Protein AF-A0A150FXN3-F1 (afdb_monomer_lite)

Sequence (713 aa):
MLCGTILATVLVLVQQLGCATSQALLPDSVASQSVPRGHAAWLYPTTQQHIADWAANLTAYNTAAGEERAVRVLYVYSMDLDVTNFSPVLGKLTEAAARAFRSIPYVTHVAATVDGYYDGTDYSNGDFNDLTAA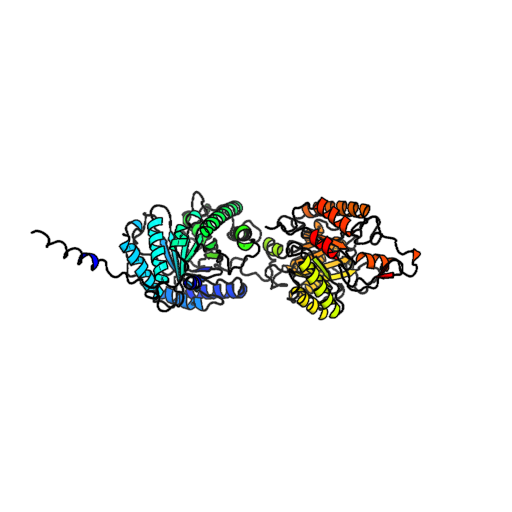QLQSLADAYARLYCASAAFDGIHLNLSPFAGTFQAAMTGFASRLSRNLRNPAFCPTTSYGKFLSFFVGPRQATAELYNALGPNGFAVISGFDLDSPRPGLPESPSTYRTNLLASLRTVQANAALSPHGKYSVGLPFSASACEFEAGIGVTDPSKVITGYPMYHPTQPSYIPAAFEVLNQTVLGTPGFELASSPFLGVTVWGFLSRDVRVSGYRHTPKQPFDTPGMAHSPSALLPESVASQSVPRGHAAWLYPTTQQHIADWAANLTAYNTAAGEERAVRVLYVYSMDLDVTNFSPVLGKLTEAAARAFRSIPYVTHVAATVDGYYDGTGSSNGDFNDLTAAQLQSLADAYARLYCASAAFDGIHIDLEPFAGRFQIAITNFTRRLSENLRNPSFCPTPYYGKFLSFFVGPYQATAELYNALGPNGFAVISGYDFDSPGPGLPESPSTYRTNLLASLRTVQANAALSSYGKYSVGLPFSASACEFEAGIGVTDPSKVITGYPMYHPTQPSYIPAAFEALNQTLGATGYESFSSPFLGVTVWGFLSRDVRVSGFRHTPKQPFDTPGMVQFVSTRMPRKLAA

Radius of gyration: 32.51 Å; chains: 1; bounding box: 82×54×132 Å

Secondary structure (DSSP, 8-state):
----SSSSSHHHHHSSS-------PPPHHHHGGGS--SEEEEE---SHHHHHHHHHHHHHHHHHH-GGGSEEEEEEEEEE--TT-SS----HHHHHHHHHHTTSTT--EEEEEEEEE--SSS-TT--GGGS-HHHHHHHHHHHHHHHHH-TT-SEEEEEEE--STTHHHHHHHHHHHHHHHHT-TTT-TT-TT--EEEEEE-TTT--HHHHHHH-TTEEEEEESSS-S-SSTTPPPPHHHHHHHHHHHHHHHHHHHHTSTT--EEEEE--HHHHHHHHHHTT-SSGGGS--S--S--SSS--HHHHHHHHHIIIIISSTT--TTT-SEEEEEEE---SS--EETTEE--PPPTT-SBTTB--TTSPPPHHHHGGGS--SEEEEE---SHHHHHHHHHHHHHHHHHH-GGG-EEEEEEEEEE--TT-SS----HHHHHHHHHHTTSTT--EEEEEEEEE--SS--TT--GGGS-HHHHHHHHHHHHHHHHH-TT-SEEEEEEE--SGGGHHHHHHHHHHHHHHHT-TTT--SSTT--EEEEEE-TTT--HHHHHHH-TTEEEEEESS--TTT-TT----HHHHHHHHHHHHHHHHHHHHTSTT--EEEEEESSHHHHHHHHHH-TT-GGGS--PPPS--SSS--HHHHHHHHHHHHHTTS-S--TT-SEEEEEEE--SS--EEETTEEE--SSTT-STTHHHHHHHHSPPPPP-

Structure (mmCIF, N/CA/C/O backbone):
data_AF-A0A150FXN3-F1
#
_entry.id   AF-A0A150FXN3-F1
#
loop_
_atom_site.group_PDB
_atom_site.id
_atom_site.type_symbol
_atom_site.label_atom_id
_atom_site.label_alt_id
_atom_site.label_comp_id
_atom_site.label_asym_id
_atom_site.label_entity_id
_atom_site.label_seq_id
_atom_site.pdbx_PDB_ins_code
_atom_site.Cartn_x
_atom_site.Cartn_y
_atom_site.Cartn_z
_atom_site.occupancy
_atom_site.B_iso_or_equiv
_atom_site.auth_seq_id
_atom_site.auth_comp_id
_atom_site.auth_asym_id
_atom_site.auth_atom_id
_atom_site.pdbx_PDB_model_num
ATOM 1 N N . MET A 1 1 ? -2.183 4.413 90.288 1.00 38.56 1 MET A N 1
ATOM 2 C CA . MET A 1 1 ? -2.898 3.224 89.775 1.00 38.56 1 MET A CA 1
ATOM 3 C C . MET A 1 1 ? -3.881 3.689 88.714 1.00 38.56 1 MET A C 1
ATOM 5 O O . MET A 1 1 ? -5.005 4.029 89.039 1.00 38.56 1 MET A O 1
ATOM 9 N N . LEU A 1 2 ? -3.419 3.834 87.475 1.00 33.75 2 LEU A N 1
ATOM 10 C CA . LEU A 1 2 ? -4.210 4.329 86.346 1.00 33.75 2 LEU A CA 1
ATOM 11 C C . LEU A 1 2 ? -3.562 3.767 85.080 1.00 33.75 2 LEU A C 1
ATOM 13 O O . LEU A 1 2 ? -2.608 4.330 84.561 1.00 33.75 2 LEU A O 1
ATOM 17 N N . CYS A 1 3 ? -4.015 2.587 84.672 1.00 31.22 3 CYS A N 1
ATOM 18 C CA . CYS A 1 3 ? -3.762 2.010 83.355 1.00 31.22 3 CYS A CA 1
ATOM 19 C C . CYS A 1 3 ? -4.829 0.936 83.144 1.00 31.22 3 CYS A C 1
ATOM 21 O O . CYS A 1 3 ? -4.682 -0.192 83.605 1.00 31.22 3 CYS A O 1
ATOM 23 N N . GLY A 1 4 ? -5.963 1.319 82.560 1.00 41.47 4 GLY A N 1
ATOM 24 C CA . GLY A 1 4 ? -7.094 0.404 82.437 1.00 41.47 4 GLY A CA 1
ATOM 25 C C . GLY A 1 4 ? -8.298 0.962 81.695 1.00 41.47 4 GLY A C 1
ATOM 26 O O . GLY A 1 4 ? -9.407 0.699 82.132 1.00 41.47 4 GLY A O 1
ATOM 27 N N . THR A 1 5 ? -8.114 1.736 80.614 1.00 44.66 5 THR A N 1
ATOM 28 C CA . THR A 1 5 ? -9.242 2.106 79.726 1.00 44.66 5 THR A CA 1
ATOM 29 C C . THR A 1 5 ? -8.821 2.643 78.348 1.00 44.66 5 THR A C 1
ATOM 31 O O . THR A 1 5 ? -9.429 3.565 77.825 1.00 44.66 5 THR A O 1
ATOM 34 N N . ILE A 1 6 ? -7.783 2.086 77.713 1.00 42.06 6 ILE A N 1
ATOM 35 C CA . ILE A 1 6 ? -7.450 2.416 76.309 1.00 42.06 6 ILE A CA 1
ATOM 36 C C . ILE A 1 6 ? -7.029 1.137 75.577 1.00 42.06 6 ILE A C 1
ATOM 38 O O . ILE A 1 6 ? -5.879 0.973 75.199 1.00 42.06 6 ILE A O 1
ATOM 42 N N . LEU A 1 7 ? -7.935 0.169 75.439 1.00 40.44 7 LEU A N 1
ATOM 43 C CA . LEU A 1 7 ? -7.695 -0.972 74.537 1.00 40.44 7 LEU A CA 1
ATOM 44 C C . LEU A 1 7 ? -8.961 -1.542 73.877 1.00 40.44 7 LEU A C 1
ATOM 46 O O . LEU A 1 7 ? -8.849 -2.344 72.958 1.00 40.44 7 LEU A O 1
ATOM 50 N N . ALA A 1 8 ? -10.161 -1.090 74.261 1.00 39.78 8 ALA A N 1
ATOM 51 C CA . ALA A 1 8 ? -11.414 -1.580 73.679 1.00 39.78 8 ALA A CA 1
ATOM 52 C C . ALA A 1 8 ? -11.925 -0.754 72.477 1.00 39.78 8 ALA A C 1
ATOM 54 O O . ALA A 1 8 ? -12.686 -1.271 71.668 1.00 39.78 8 ALA A O 1
ATOM 55 N N . THR A 1 9 ? -11.483 0.498 72.299 1.00 41.59 9 THR A N 1
ATOM 56 C CA . THR A 1 9 ? -12.008 1.379 71.230 1.00 41.59 9 THR A CA 1
ATOM 57 C C . THR A 1 9 ? -11.212 1.305 69.921 1.00 41.59 9 THR A C 1
ATOM 59 O O . THR A 1 9 ? -11.714 1.696 68.873 1.00 41.59 9 THR A O 1
ATOM 62 N N . VAL A 1 10 ? -9.994 0.751 69.937 1.00 41.69 10 VAL A N 1
ATOM 63 C CA . VAL A 1 10 ? -9.175 0.590 68.717 1.00 41.69 10 VAL A CA 1
ATOM 64 C C . VAL A 1 10 ? -9.510 -0.710 67.972 1.00 41.69 10 VAL A C 1
ATOM 66 O O . VAL A 1 10 ? -9.337 -0.782 66.760 1.00 41.69 10 VAL A O 1
ATOM 69 N N . LEU A 1 11 ? -10.080 -1.715 68.647 1.00 35.84 11 LEU A N 1
ATOM 70 C CA . LEU A 1 11 ? -10.407 -2.995 68.008 1.00 35.84 11 LEU A CA 1
ATOM 71 C C . LEU A 1 11 ? -11.739 -2.982 67.232 1.00 35.84 11 LEU A C 1
ATOM 73 O O . LEU A 1 11 ? -11.912 -3.776 66.313 1.00 35.84 11 LEU A O 1
ATOM 77 N N . VAL A 1 12 ? -12.648 -2.047 67.532 1.00 38.84 12 VAL A N 1
ATOM 78 C CA . VAL A 1 12 ? -13.925 -1.898 66.803 1.00 38.84 12 VAL A CA 1
ATOM 79 C C . VAL A 1 12 ? -13.780 -1.016 65.554 1.00 38.84 12 VAL A C 1
ATOM 81 O O . VAL A 1 12 ? -14.527 -1.193 64.595 1.00 38.84 12 VAL A O 1
ATOM 84 N N . LEU A 1 13 ? -12.765 -0.144 65.484 1.00 36.75 13 LEU A N 1
ATOM 85 C CA . LEU A 1 13 ? -12.517 0.668 64.282 1.00 36.75 13 LEU A CA 1
ATOM 86 C C . LEU A 1 13 ? -11.771 -0.087 63.164 1.00 36.75 13 LEU A C 1
ATOM 88 O O . LEU A 1 13 ? -11.826 0.325 62.010 1.00 36.75 13 LEU A O 1
ATOM 92 N N . VAL A 1 14 ? -11.110 -1.208 63.476 1.00 37.72 14 VAL A N 1
ATOM 93 C CA . VAL A 1 14 ? -10.393 -2.031 62.479 1.00 37.72 14 VAL A CA 1
ATOM 94 C C . VAL A 1 14 ? -11.290 -3.118 61.866 1.00 37.72 14 VAL A C 1
ATOM 96 O O . VAL A 1 14 ? -11.018 -3.579 60.764 1.00 37.72 14 VAL A O 1
ATOM 99 N N . GLN A 1 15 ? -12.416 -3.474 62.497 1.00 32.75 15 GLN A N 1
ATOM 100 C CA . GLN A 1 15 ? -13.387 -4.429 61.932 1.00 32.75 15 GLN A CA 1
ATOM 101 C C . GLN A 1 15 ? -14.473 -3.792 61.044 1.00 32.75 15 GLN A C 1
ATOM 103 O O . GLN A 1 15 ? -15.192 -4.521 60.363 1.00 32.75 15 GLN A O 1
ATOM 108 N N . GLN A 1 16 ? -14.571 -2.457 60.990 1.00 35.09 16 GLN A N 1
ATOM 109 C CA . GLN A 1 16 ? -15.450 -1.733 60.053 1.00 35.09 16 GLN A CA 1
ATOM 110 C C . GLN A 1 16 ? -14.731 -1.155 58.822 1.00 35.09 16 GLN A C 1
ATOM 112 O O . GLN A 1 16 ? -15.395 -0.686 57.898 1.00 35.09 16 GLN A O 1
ATOM 117 N N . LEU A 1 17 ? -13.401 -1.271 58.732 1.00 40.25 17 LEU A N 1
ATOM 118 C CA . LEU A 1 17 ? -12.693 -1.184 57.452 1.00 40.25 17 LEU A CA 1
ATOM 119 C C . LEU A 1 17 ? -12.860 -2.531 56.749 1.00 40.25 17 LEU A C 1
ATOM 121 O O . LEU A 1 17 ? -12.010 -3.415 56.817 1.00 40.25 17 LEU A O 1
ATOM 125 N N . GLY A 1 18 ? -14.055 -2.695 56.180 1.00 37.09 18 GLY A N 1
ATOM 126 C CA . GLY A 1 18 ? -14.525 -3.916 55.555 1.00 37.09 18 GLY A CA 1
ATOM 127 C C . GLY A 1 18 ? -13.494 -4.518 54.613 1.00 37.09 18 GLY A C 1
ATOM 128 O O . GLY A 1 18 ? -12.781 -3.813 53.902 1.00 37.09 18 GLY A O 1
ATOM 129 N N . CYS A 1 19 ? -13.462 -5.848 54.622 1.00 34.56 19 CYS A N 1
ATOM 130 C CA . CYS A 1 19 ? -12.816 -6.688 53.631 1.00 34.56 19 CYS A CA 1
ATOM 131 C C . CYS A 1 19 ? -13.098 -6.165 52.214 1.00 34.56 19 CYS A C 1
ATOM 133 O O . CYS A 1 19 ? -14.060 -6.577 51.569 1.00 34.56 19 CYS A O 1
ATOM 135 N N . ALA A 1 20 ? -12.223 -5.308 51.692 1.00 39.53 20 ALA A N 1
ATOM 136 C CA . ALA A 1 20 ? -11.963 -5.268 50.272 1.00 39.53 20 ALA A CA 1
ATOM 137 C C . ALA A 1 20 ? -11.273 -6.597 49.973 1.00 39.53 20 ALA A C 1
ATOM 139 O O . ALA A 1 20 ? -10.049 -6.696 49.982 1.00 39.53 20 ALA A O 1
ATOM 140 N N . THR A 1 21 ? -12.068 -7.658 49.795 1.00 42.47 21 THR A N 1
ATOM 141 C CA . THR A 1 21 ? -11.616 -8.835 49.058 1.00 42.47 21 THR A CA 1
ATOM 142 C C . THR A 1 21 ? -10.935 -8.279 47.820 1.00 42.47 21 THR A C 1
ATOM 144 O O . THR A 1 21 ? -11.599 -7.590 47.041 1.00 42.47 21 THR A O 1
ATOM 147 N N . SER A 1 22 ? -9.624 -8.471 47.689 1.00 46.28 22 SER A N 1
ATOM 148 C CA . SER A 1 22 ? -8.900 -8.142 46.472 1.00 46.28 22 SER A CA 1
ATOM 149 C C . SER A 1 22 ? -9.565 -8.943 45.361 1.00 46.28 22 SER A C 1
ATOM 151 O O . SER A 1 22 ? -9.320 -10.135 45.194 1.00 46.28 22 SER A O 1
ATOM 153 N N . GLN A 1 23 ? -10.523 -8.325 44.672 1.00 59.03 23 GLN A N 1
ATOM 154 C CA . GLN A 1 23 ? -11.201 -8.974 43.567 1.00 59.03 23 GLN A CA 1
ATOM 155 C C . GLN A 1 23 ? -10.119 -9.219 42.524 1.00 59.03 23 GLN A C 1
ATOM 157 O O . GLN A 1 23 ? -9.475 -8.276 42.063 1.00 59.03 23 GLN A O 1
ATOM 162 N N . ALA A 1 24 ? -9.853 -10.495 42.250 1.00 72.75 24 ALA A N 1
ATOM 163 C CA . ALA A 1 24 ? -8.813 -10.895 41.324 1.00 72.75 24 ALA A CA 1
ATOM 164 C C . ALA A 1 24 ? -9.173 -10.356 39.935 1.00 72.75 24 ALA A C 1
ATOM 166 O O . ALA A 1 24 ? -10.097 -10.845 39.287 1.00 72.75 24 ALA A O 1
ATOM 167 N N . LEU A 1 25 ? -8.472 -9.310 39.502 1.00 81.25 25 LEU A N 1
ATOM 168 C CA . LEU A 1 25 ? -8.532 -8.846 38.123 1.00 81.25 25 LEU A CA 1
ATOM 169 C C . LEU A 1 25 ? -7.785 -9.842 37.238 1.00 81.25 25 LEU A C 1
ATOM 171 O O . LEU A 1 25 ? -6.799 -10.448 37.668 1.00 81.25 25 LEU A O 1
ATOM 175 N N . LEU A 1 26 ? -8.230 -9.986 35.989 1.00 76.75 26 LEU A N 1
ATOM 176 C CA . LEU A 1 26 ? -7.440 -10.703 34.995 1.00 76.75 26 LEU A CA 1
ATOM 177 C C . LEU A 1 26 ? -6.063 -10.031 34.839 1.00 76.75 26 LEU A C 1
ATOM 179 O O . LEU A 1 26 ? -6.003 -8.797 34.802 1.00 76.75 26 LEU A O 1
ATOM 183 N N . PRO A 1 27 ? -4.971 -10.810 34.708 1.00 80.75 27 PRO A N 1
ATOM 184 C CA . PRO A 1 27 ? -3.659 -10.259 34.393 1.00 80.75 27 PRO A CA 1
ATOM 185 C C . PRO A 1 27 ? -3.712 -9.411 33.120 1.00 80.75 27 PRO A C 1
ATOM 187 O O . PRO A 1 27 ? -4.403 -9.766 32.163 1.00 80.75 27 PRO A O 1
ATOM 190 N N . ASP A 1 28 ? -2.942 -8.326 33.066 1.00 83.50 28 ASP A N 1
ATOM 191 C CA . ASP A 1 28 ? -2.953 -7.407 31.920 1.00 83.50 28 ASP A CA 1
ATOM 192 C C . ASP A 1 28 ? -2.612 -8.106 30.590 1.00 83.50 28 ASP A C 1
ATOM 194 O O . ASP A 1 28 ? -3.200 -7.798 29.551 1.00 83.50 28 ASP A O 1
ATOM 198 N N . SER A 1 29 ? -1.728 -9.110 30.615 1.00 74.00 29 SER A N 1
ATOM 199 C CA . SER A 1 29 ? -1.390 -9.932 29.444 1.00 74.00 29 SER A CA 1
ATOM 200 C C . SER A 1 29 ? -2.571 -10.751 28.914 1.00 74.00 29 SER A C 1
ATOM 202 O O . SER A 1 29 ? -2.652 -10.985 27.714 1.00 74.00 29 SER A O 1
ATOM 204 N N . VAL A 1 30 ? -3.500 -11.151 29.785 1.00 75.06 30 VAL A N 1
ATOM 205 C CA . VAL A 1 30 ? -4.725 -11.882 29.432 1.00 75.06 30 VAL A CA 1
ATOM 206 C C . VAL A 1 30 ? -5.786 -10.897 28.951 1.00 75.06 30 VAL A C 1
ATOM 208 O O . VAL A 1 30 ? -6.349 -11.065 27.876 1.00 75.06 30 VAL A O 1
ATOM 211 N N . ALA A 1 31 ? -6.006 -9.816 29.697 1.00 69.94 31 ALA A N 1
ATOM 212 C CA . ALA A 1 31 ? -6.992 -8.801 29.345 1.00 69.94 31 ALA A CA 1
ATOM 213 C C . ALA A 1 31 ? -6.676 -8.079 28.025 1.00 69.94 31 ALA A C 1
ATOM 215 O O . ALA A 1 31 ? -7.577 -7.709 27.282 1.00 69.94 31 ALA A O 1
ATOM 216 N N . SER A 1 32 ? -5.397 -7.894 27.697 1.00 72.62 32 SER A N 1
ATOM 217 C CA . SER A 1 32 ? -4.998 -7.250 26.442 1.00 72.62 32 SER A CA 1
ATOM 218 C C . SER A 1 32 ? -5.366 -8.039 25.184 1.00 72.62 32 SER A C 1
ATOM 220 O O . SER A 1 32 ? -5.436 -7.434 24.113 1.00 72.62 32 SER A O 1
ATOM 222 N N . GLN A 1 33 ? -5.654 -9.340 25.315 1.00 78.19 33 GLN A N 1
ATOM 223 C CA . GLN A 1 33 ? -6.106 -10.202 24.219 1.00 78.19 33 GLN A CA 1
ATOM 224 C C . GLN A 1 33 ? -7.556 -9.928 23.815 1.00 78.19 33 GLN A C 1
ATOM 226 O O . GLN A 1 33 ? -7.951 -10.299 22.715 1.00 78.19 33 GLN A O 1
ATOM 231 N N . SER A 1 34 ? -8.345 -9.255 24.663 1.00 77.44 34 SER A N 1
ATOM 232 C CA . SER A 1 34 ? -9.711 -8.868 24.307 1.00 77.44 34 SER A CA 1
ATOM 233 C C . SER A 1 34 ? -9.762 -7.653 23.381 1.00 77.44 34 SER A C 1
ATOM 235 O O . SER A 1 34 ? -10.838 -7.330 22.886 1.00 77.44 34 SER A O 1
ATOM 237 N N . VAL A 1 35 ? -8.652 -6.923 23.196 1.00 84.69 35 VAL A N 1
ATOM 238 C CA . VAL A 1 35 ? -8.643 -5.719 22.357 1.00 84.69 35 VAL A CA 1
ATOM 239 C C . VAL A 1 35 ? -8.694 -6.128 20.889 1.00 84.69 35 VAL A C 1
ATOM 241 O O . VAL A 1 35 ? -7.742 -6.747 20.403 1.00 84.69 35 VAL A O 1
ATOM 244 N N . PRO A 1 36 ? -9.765 -5.770 20.165 1.00 87.06 36 PRO A N 1
ATOM 245 C CA . PRO A 1 36 ? -9.886 -6.140 18.774 1.00 87.06 36 PRO A CA 1
ATOM 246 C C . PRO A 1 36 ? -8.875 -5.379 17.912 1.00 87.06 36 PRO A C 1
ATOM 248 O O . PRO A 1 36 ? -8.549 -4.217 18.161 1.00 87.06 36 PRO A O 1
ATOM 251 N N . ARG A 1 37 ? -8.407 -6.043 16.855 1.00 85.44 37 ARG A N 1
ATOM 252 C CA . ARG A 1 37 ? -7.580 -5.455 15.799 1.00 85.44 37 ARG A CA 1
ATOM 253 C C . ARG A 1 37 ? -8.301 -5.595 14.459 1.00 85.44 37 ARG A C 1
ATOM 255 O O . ARG A 1 37 ? -8.869 -6.650 14.170 1.00 85.44 37 ARG A O 1
ATOM 262 N N . GLY A 1 38 ? -8.263 -4.546 13.644 1.00 84.00 38 GLY A N 1
ATOM 263 C CA . GLY A 1 38 ? -8.897 -4.495 12.329 1.00 84.00 38 GLY A CA 1
ATOM 264 C C . GLY A 1 38 ? -9.795 -3.279 12.135 1.00 84.00 38 GLY A C 1
ATOM 265 O O . GLY A 1 38 ? -10.016 -2.482 13.047 1.00 84.00 38 GLY A O 1
ATOM 266 N N . HIS A 1 39 ? -10.315 -3.141 10.917 1.00 90.62 39 HIS A N 1
ATOM 267 C CA . HIS A 1 39 ? -11.246 -2.069 10.587 1.00 90.62 39 HIS A CA 1
ATOM 268 C C . HIS A 1 39 ? -12.573 -2.241 11.326 1.00 90.62 39 HIS A C 1
ATOM 270 O O . HIS A 1 39 ? -13.005 -3.365 11.602 1.00 90.62 39 HIS A O 1
ATOM 276 N N . ALA A 1 40 ? -13.223 -1.124 11.628 1.00 93.81 40 ALA A N 1
ATOM 277 C CA . ALA A 1 40 ? -14.451 -1.093 12.400 1.00 93.81 40 ALA A CA 1
ATOM 278 C C . ALA A 1 40 ? -15.544 -0.273 11.705 1.00 93.81 40 ALA A C 1
ATOM 280 O O . ALA A 1 40 ? -15.241 0.537 10.831 1.00 93.81 40 ALA A O 1
ATOM 281 N N . ALA A 1 41 ? -16.805 -0.462 12.092 1.00 91.88 41 ALA A N 1
ATOM 282 C CA . ALA A 1 41 ? -17.916 0.359 11.613 1.00 91.88 41 ALA A CA 1
ATOM 283 C C . ALA A 1 41 ? -18.930 0.664 12.721 1.00 91.88 41 ALA A C 1
ATOM 285 O O . ALA A 1 41 ? -19.276 -0.225 13.500 1.00 91.88 41 ALA A O 1
ATOM 286 N N . TRP A 1 42 ? -19.441 1.897 12.750 1.00 90.75 42 TRP A N 1
ATOM 287 C CA . TRP A 1 42 ? -20.603 2.260 13.566 1.00 90.75 42 TRP A CA 1
ATOM 288 C C . TRP A 1 42 ? -21.908 1.996 12.826 1.00 90.75 42 TRP A C 1
ATOM 290 O O . TRP A 1 42 ? -22.071 2.411 11.678 1.00 90.75 42 TRP A O 1
ATOM 300 N N . LEU A 1 43 ? -22.849 1.345 13.507 1.00 90.06 43 LEU A N 1
ATOM 301 C CA . LEU A 1 43 ? -24.143 0.941 12.975 1.00 90.06 43 LEU A CA 1
ATOM 302 C C . LEU A 1 43 ? -25.255 1.406 13.915 1.00 90.06 43 LEU A C 1
ATOM 304 O O . LEU A 1 43 ? -25.251 1.075 15.098 1.00 90.06 43 LEU A O 1
ATOM 308 N N . TYR A 1 44 ? -26.257 2.089 13.368 1.00 87.31 44 TYR A N 1
ATOM 309 C CA . TYR A 1 44 ? -27.416 2.583 14.120 1.00 87.31 44 TYR A CA 1
ATOM 310 C C . TYR A 1 44 ? -28.719 1.932 13.614 1.00 87.31 44 TYR A C 1
ATOM 312 O O . TYR A 1 44 ? -29.513 2.573 12.920 1.00 87.31 44 TYR A O 1
ATOM 320 N N . PRO A 1 45 ? -28.946 0.624 13.860 1.00 85.69 45 PRO A N 1
ATOM 321 C CA . PRO A 1 45 ? -30.181 -0.031 13.449 1.00 85.69 45 PRO A CA 1
ATOM 322 C C . PRO A 1 45 ? -31.346 0.387 14.357 1.00 85.69 45 PRO A C 1
ATOM 324 O O . PRO A 1 45 ? -31.358 0.104 15.548 1.00 85.69 45 PRO A O 1
ATOM 327 N N . THR A 1 46 ? -32.368 1.011 13.776 1.00 84.75 46 THR A N 1
ATOM 328 C CA . THR A 1 46 ? -33.595 1.419 14.490 1.00 84.75 46 THR A CA 1
ATOM 329 C C . THR A 1 46 ? -34.797 0.513 14.204 1.00 84.75 46 THR A C 1
ATOM 331 O O . THR A 1 46 ? -35.832 0.632 14.854 1.00 84.75 46 THR A O 1
ATOM 334 N N . THR A 1 47 ? -34.674 -0.431 13.262 1.00 86.56 47 THR A N 1
ATOM 335 C CA . THR A 1 47 ? -35.716 -1.415 12.923 1.00 86.56 47 THR A CA 1
ATOM 336 C C . THR A 1 47 ? -35.112 -2.781 12.587 1.00 86.56 47 THR A C 1
ATOM 338 O O . THR A 1 47 ? -33.925 -2.887 12.280 1.00 86.56 47 THR A O 1
ATOM 341 N N . GLN A 1 48 ? -35.931 -3.842 12.584 1.00 86.31 48 GLN A N 1
ATOM 342 C CA . GLN A 1 48 ? -35.487 -5.175 12.150 1.00 86.31 48 GLN A CA 1
ATOM 343 C C . GLN A 1 48 ? -35.043 -5.184 10.679 1.00 86.31 48 GLN A C 1
ATOM 345 O O . GLN A 1 48 ? -34.106 -5.895 10.321 1.00 86.31 48 GLN A O 1
ATOM 350 N N . GLN A 1 49 ? -35.681 -4.365 9.838 1.00 87.69 49 GLN A N 1
ATOM 351 C CA . GLN A 1 49 ? -35.274 -4.199 8.445 1.00 87.69 49 GLN A CA 1
ATOM 352 C C . GLN A 1 49 ? -33.880 -3.566 8.349 1.00 87.69 49 GLN A C 1
ATOM 354 O O . GLN A 1 49 ? -33.056 -4.050 7.584 1.00 87.69 49 GLN A O 1
ATOM 359 N N . HIS A 1 50 ? -33.571 -2.565 9.184 1.00 87.81 50 HIS A N 1
ATOM 360 C CA . HIS A 1 50 ? -32.233 -1.960 9.213 1.00 87.81 50 HIS A CA 1
ATOM 361 C C . HIS A 1 50 ? -31.148 -2.980 9.575 1.00 87.81 50 HIS A C 1
ATOM 363 O O . HIS A 1 50 ? -30.040 -2.898 9.056 1.00 87.81 50 HIS A O 1
ATOM 369 N N . ILE A 1 51 ? -31.451 -3.962 10.430 1.00 90.44 51 ILE A N 1
ATOM 370 C CA . ILE A 1 51 ? -30.517 -5.058 10.725 1.00 90.44 51 ILE A CA 1
ATOM 371 C C . ILE A 1 51 ? -30.240 -5.875 9.457 1.00 90.44 51 ILE A C 1
ATOM 373 O O . ILE A 1 51 ? -29.083 -6.137 9.143 1.00 90.44 51 ILE A O 1
ATOM 377 N N . ALA A 1 52 ? -31.280 -6.259 8.713 1.00 88.19 52 ALA A N 1
ATOM 378 C CA . ALA A 1 52 ? -31.113 -7.024 7.478 1.00 88.19 52 ALA A CA 1
ATOM 379 C C . ALA A 1 52 ? -30.321 -6.240 6.416 1.00 88.19 52 ALA A C 1
ATOM 381 O O . ALA A 1 52 ? -29.396 -6.787 5.816 1.00 88.19 52 ALA A O 1
ATOM 382 N N . ASP A 1 53 ? -30.634 -4.954 6.239 1.00 85.69 53 ASP A N 1
ATOM 383 C CA . ASP A 1 53 ? -29.979 -4.086 5.256 1.00 85.69 53 ASP A CA 1
ATOM 384 C C . ASP A 1 53 ? -28.491 -3.881 5.588 1.00 85.69 53 ASP A C 1
ATOM 386 O O . ASP A 1 53 ? -27.628 -4.060 4.727 1.00 85.69 53 ASP A O 1
ATOM 390 N N . TRP A 1 54 ? -28.161 -3.579 6.851 1.00 87.94 54 TRP A N 1
ATOM 391 C CA . TRP A 1 54 ? -26.765 -3.483 7.294 1.00 87.94 54 TRP A CA 1
ATOM 392 C C . TRP A 1 54 ? -26.013 -4.799 7.098 1.00 87.94 54 TRP A C 1
ATOM 394 O O . TRP A 1 54 ? -24.880 -4.782 6.620 1.00 87.94 54 TRP A O 1
ATOM 404 N N . ALA A 1 55 ? -26.631 -5.932 7.445 1.00 91.25 55 ALA A N 1
ATOM 405 C CA . ALA A 1 55 ? -25.996 -7.239 7.321 1.00 91.25 55 ALA A CA 1
ATOM 406 C C . ALA A 1 55 ? -25.692 -7.594 5.861 1.00 91.25 55 ALA A C 1
ATOM 408 O O . ALA A 1 55 ? -24.589 -8.058 5.565 1.00 91.25 55 ALA A O 1
ATOM 409 N N . ALA A 1 56 ? -26.629 -7.333 4.945 1.00 86.81 56 ALA A N 1
ATOM 410 C CA . ALA A 1 56 ? -26.428 -7.544 3.514 1.00 86.81 56 ALA A CA 1
ATOM 411 C C . ALA A 1 56 ? -25.287 -6.668 2.974 1.00 86.81 56 ALA A C 1
ATOM 413 O O . ALA A 1 56 ? -24.378 -7.169 2.310 1.00 86.81 56 ALA A O 1
ATOM 414 N N . ASN A 1 57 ? -25.289 -5.385 3.330 1.00 84.50 57 ASN A N 1
ATOM 415 C CA . ASN A 1 57 ? -24.300 -4.421 2.862 1.00 84.50 57 ASN A CA 1
ATOM 416 C C . ASN A 1 57 ? -22.885 -4.718 3.359 1.00 84.50 57 ASN A C 1
ATOM 418 O O . ASN A 1 57 ? -21.936 -4.722 2.577 1.00 84.50 57 ASN A O 1
ATOM 422 N N . LEU A 1 58 ? -22.743 -5.005 4.652 1.00 87.94 58 LEU A N 1
ATOM 423 C CA . LEU A 1 58 ? -21.458 -5.374 5.236 1.00 87.94 58 LEU A CA 1
ATOM 424 C C . LEU A 1 58 ? -20.962 -6.718 4.708 1.00 87.94 58 LEU A C 1
ATOM 426 O O . LEU A 1 58 ? -19.765 -6.860 4.487 1.00 87.94 58 LEU A O 1
ATOM 430 N N . THR A 1 59 ? -21.855 -7.681 4.459 1.00 89.19 59 THR A N 1
ATOM 431 C CA . THR A 1 59 ? -21.480 -8.952 3.821 1.00 89.19 59 THR A CA 1
ATOM 432 C C . THR A 1 59 ? -20.917 -8.701 2.428 1.00 89.19 59 THR A C 1
ATOM 434 O O . THR A 1 59 ? -19.816 -9.156 2.134 1.00 89.19 59 THR A O 1
ATOM 437 N N . ALA A 1 60 ? -21.618 -7.924 1.598 1.00 80.44 60 ALA A N 1
ATOM 438 C CA . ALA A 1 60 ? -21.153 -7.579 0.259 1.00 80.44 60 ALA A CA 1
ATOM 439 C C . ALA A 1 60 ? -19.798 -6.854 0.291 1.00 80.44 60 ALA A C 1
ATOM 441 O O . ALA A 1 60 ? -18.879 -7.239 -0.434 1.00 80.44 60 ALA A O 1
ATOM 442 N N . TYR A 1 61 ? -19.647 -5.860 1.176 1.00 83.94 61 TYR A N 1
ATOM 443 C CA . TYR A 1 61 ? -18.387 -5.145 1.361 1.00 83.94 61 TYR A CA 1
ATOM 444 C C . TYR A 1 61 ? -17.257 -6.087 1.797 1.00 83.94 61 TYR A C 1
ATOM 446 O O . TYR A 1 61 ? -16.222 -6.140 1.142 1.00 83.94 61 TYR A O 1
ATOM 454 N N . ASN A 1 62 ? -17.448 -6.869 2.863 1.00 87.06 62 ASN A N 1
ATOM 455 C CA . ASN A 1 62 ? -16.416 -7.754 3.407 1.00 87.06 62 ASN A CA 1
ATOM 456 C C . ASN A 1 62 ? -16.018 -8.856 2.414 1.00 87.06 62 ASN A C 1
ATOM 458 O O . ASN A 1 62 ? -14.838 -9.191 2.310 1.00 87.06 62 ASN A O 1
ATOM 462 N N . THR A 1 63 ? -16.971 -9.394 1.648 1.00 81.62 63 THR A N 1
ATOM 463 C CA . THR A 1 63 ? -16.681 -10.343 0.566 1.00 81.62 63 THR A CA 1
ATOM 464 C C . THR A 1 63 ? -15.832 -9.702 -0.532 1.00 81.62 63 THR A C 1
ATOM 466 O O . THR A 1 63 ? -14.873 -10.325 -0.979 1.00 81.62 63 THR A O 1
ATOM 469 N N . ALA A 1 64 ? -16.139 -8.468 -0.942 1.00 71.00 64 ALA A N 1
ATOM 470 C CA . ALA A 1 64 ? -15.380 -7.763 -1.976 1.00 71.00 64 ALA A CA 1
ATOM 471 C C . ALA A 1 64 ? -13.998 -7.287 -1.493 1.00 71.00 64 ALA A C 1
ATOM 473 O O . ALA A 1 64 ? -13.029 -7.329 -2.248 1.00 71.00 64 ALA A O 1
ATOM 474 N N . ALA A 1 65 ? -13.897 -6.840 -0.240 1.00 67.50 65 ALA A N 1
ATOM 475 C CA . ALA A 1 65 ? -12.668 -6.315 0.349 1.00 67.50 65 ALA A CA 1
ATOM 476 C C . ALA A 1 65 ? -11.631 -7.415 0.642 1.00 67.50 65 ALA A C 1
ATOM 478 O O . ALA A 1 65 ? -10.429 -7.141 0.633 1.00 67.50 65 ALA A O 1
ATOM 479 N N . GLY A 1 66 ? -12.091 -8.646 0.889 1.00 76.69 66 GLY A N 1
ATOM 480 C CA . GLY A 1 66 ? -11.252 -9.758 1.324 1.00 76.69 66 GLY A CA 1
ATOM 481 C C . GLY A 1 66 ? -10.866 -9.671 2.804 1.00 76.69 66 GLY A C 1
ATOM 482 O O . GLY A 1 66 ? -11.091 -8.667 3.482 1.00 76.69 66 GLY A O 1
ATOM 483 N N . GLU A 1 67 ? -10.270 -10.748 3.316 1.00 82.00 67 GLU A N 1
ATOM 484 C CA . GLU A 1 67 ? -9.995 -10.919 4.746 1.00 82.00 67 GLU A CA 1
ATOM 485 C C . GLU A 1 67 ? -9.135 -9.789 5.348 1.00 82.00 67 GLU A C 1
ATOM 487 O O . GLU A 1 67 ? -9.397 -9.319 6.459 1.00 82.00 67 GLU A O 1
ATOM 492 N N . GLU A 1 68 ? -8.108 -9.334 4.631 1.00 73.00 68 GLU A N 1
ATOM 493 C CA . GLU A 1 68 ? -7.148 -8.343 5.137 1.00 73.00 68 GLU A CA 1
ATOM 494 C C . GLU A 1 68 ? -7.765 -6.953 5.354 1.00 73.00 68 GLU A C 1
ATOM 496 O O . GLU A 1 68 ? -7.253 -6.169 6.149 1.00 73.00 68 GLU A O 1
ATOM 501 N N . ARG A 1 69 ? -8.869 -6.645 4.665 1.00 75.94 69 ARG A N 1
ATOM 502 C CA . ARG A 1 69 ? -9.473 -5.298 4.608 1.00 75.94 69 ARG A CA 1
ATOM 503 C C . ARG A 1 69 ? -10.915 -5.264 5.093 1.00 75.94 69 ARG A C 1
ATOM 505 O O . ARG A 1 69 ? -11.572 -4.222 5.043 1.00 75.94 69 ARG A O 1
ATOM 512 N N . ALA A 1 70 ? -11.409 -6.407 5.547 1.00 82.81 70 ALA A N 1
ATOM 513 C CA . ALA A 1 70 ? -12.746 -6.537 6.076 1.00 82.81 70 ALA A CA 1
ATOM 514 C C . ALA A 1 70 ? -12.945 -5.666 7.324 1.00 82.81 70 ALA A C 1
ATOM 516 O O . ALA A 1 70 ? -12.032 -5.465 8.133 1.00 82.81 70 ALA A O 1
ATOM 517 N N . VAL A 1 71 ? -14.177 -5.198 7.508 1.00 90.50 71 VAL A N 1
ATOM 518 C CA . VAL A 1 71 ? -14.649 -4.679 8.788 1.00 90.50 71 VAL A CA 1
ATOM 519 C C . VAL A 1 71 ? -14.786 -5.861 9.742 1.00 90.50 71 VAL A C 1
ATOM 521 O O . VAL A 1 71 ? -15.599 -6.760 9.524 1.00 90.50 71 VAL A O 1
ATOM 524 N N . ARG A 1 72 ? -13.968 -5.859 10.793 1.00 93.75 72 ARG A N 1
ATOM 525 C CA . ARG A 1 72 ? -13.871 -6.932 11.791 1.00 93.75 72 ARG A CA 1
ATOM 526 C C . ARG A 1 72 ? -14.596 -6.596 13.090 1.00 93.75 72 ARG A C 1
ATOM 528 O O . ARG A 1 72 ? -14.976 -7.509 13.819 1.00 93.75 72 ARG A O 1
ATOM 535 N N . VAL A 1 73 ? -14.780 -5.307 13.376 1.00 95.44 73 VAL A N 1
ATOM 536 C CA . VAL A 1 73 ? -15.396 -4.814 14.615 1.00 95.44 73 VAL A CA 1
ATOM 537 C C . VAL A 1 73 ? -16.633 -3.995 14.286 1.00 95.44 73 VAL A C 1
ATOM 539 O O . VAL A 1 73 ? -16.573 -3.083 13.467 1.00 95.44 73 VAL A O 1
ATOM 542 N N . LEU A 1 74 ? -17.755 -4.283 14.934 1.00 96.06 74 LEU A N 1
ATOM 543 C CA . LEU A 1 74 ? -18.993 -3.532 14.731 1.00 96.06 74 LEU A CA 1
ATOM 544 C C . LEU A 1 74 ? -19.433 -2.865 16.030 1.00 96.06 74 LEU A C 1
ATOM 546 O O . LEU A 1 74 ? -19.612 -3.542 17.039 1.00 96.06 74 LEU A O 1
ATOM 550 N N . TYR A 1 75 ? -19.627 -1.550 15.991 1.00 95.19 75 TYR A N 1
ATOM 551 C CA . TYR A 1 75 ? -20.173 -0.756 17.087 1.00 95.19 75 TYR A CA 1
ATOM 552 C C . TYR A 1 75 ? -21.662 -0.531 16.829 1.00 95.19 75 TYR A C 1
ATOM 554 O O . TYR A 1 75 ? -22.042 0.256 15.964 1.00 95.19 75 TYR A O 1
ATOM 562 N N . VAL A 1 76 ? -22.513 -1.272 17.531 1.00 93.69 76 VAL A N 1
ATOM 563 C CA . VAL A 1 76 ? -23.961 -1.296 17.303 1.00 93.69 76 VAL A CA 1
ATOM 564 C C . VAL A 1 76 ? -24.644 -0.415 18.333 1.00 93.69 76 VAL A C 1
ATOM 566 O O . VAL A 1 76 ? -24.526 -0.688 19.527 1.00 93.69 76 VAL A O 1
ATOM 569 N N . TYR A 1 77 ? -25.382 0.601 17.885 1.00 91.56 77 TYR A N 1
ATOM 570 C CA . TYR A 1 77 ? -26.191 1.442 18.764 1.00 91.56 77 TYR A CA 1
ATOM 571 C C . TYR A 1 77 ? -27.050 0.601 19.701 1.00 91.56 77 TYR A C 1
ATOM 573 O O . TYR A 1 77 ? -27.801 -0.277 19.266 1.00 91.56 77 TYR A O 1
ATOM 581 N N . SER A 1 78 ? -26.893 0.865 20.994 1.00 89.88 78 SER A N 1
ATOM 582 C CA . SER A 1 78 ? -27.579 0.141 22.051 1.00 89.88 78 SER A CA 1
ATOM 583 C C . SER A 1 78 ? -28.571 1.030 22.775 1.00 89.88 78 SER A C 1
ATOM 585 O O . SER A 1 78 ? -29.753 0.689 22.837 1.00 89.88 78 SER A O 1
ATOM 587 N N . MET A 1 79 ? -28.081 2.141 23.320 1.00 88.44 79 MET A N 1
ATOM 588 C CA . MET A 1 79 ? -28.850 3.081 24.125 1.00 88.44 79 MET A CA 1
ATOM 589 C C . MET A 1 79 ? -28.085 4.389 24.295 1.00 88.44 79 MET A C 1
ATOM 591 O O . MET A 1 79 ? -26.855 4.407 24.184 1.00 88.44 79 MET A O 1
ATOM 595 N N . ASP A 1 80 ? -28.818 5.431 24.668 1.00 86.00 80 ASP A N 1
ATOM 596 C CA . ASP A 1 80 ? -28.230 6.624 25.262 1.00 86.00 80 ASP A CA 1
ATOM 597 C C . ASP A 1 80 ? -27.919 6.365 26.741 1.00 86.00 80 ASP A C 1
ATOM 599 O O . ASP A 1 80 ? -28.634 5.641 27.444 1.00 86.00 80 ASP A O 1
ATOM 603 N N . LEU A 1 81 ? -26.838 6.961 27.224 1.00 85.06 81 LEU A N 1
ATOM 604 C CA . LEU A 1 81 ? -26.406 6.892 28.602 1.00 85.06 81 LEU A CA 1
ATOM 605 C C . LEU A 1 81 ? -27.269 7.818 29.456 1.00 85.06 81 LEU A C 1
ATOM 607 O O . LEU A 1 81 ? -27.089 9.034 29.503 1.00 85.06 81 LEU A O 1
ATOM 611 N N . ASP A 1 82 ? -28.201 7.205 30.170 1.00 82.69 82 ASP A N 1
ATOM 612 C CA . ASP A 1 82 ? -28.994 7.864 31.198 1.00 82.69 82 ASP A CA 1
ATOM 613 C C . ASP A 1 82 ? -28.240 7.830 32.535 1.00 82.69 82 ASP A C 1
ATOM 615 O O . ASP A 1 82 ? -28.098 6.769 33.152 1.00 82.69 82 ASP A O 1
ATOM 619 N N . VAL A 1 83 ? -27.739 8.988 32.985 1.00 81.06 83 VAL A N 1
ATOM 620 C CA . VAL A 1 83 ? -26.979 9.082 34.243 1.00 81.06 83 VAL A CA 1
ATOM 621 C C . VAL A 1 83 ? -27.881 9.080 35.480 1.00 81.06 83 VAL A C 1
ATOM 623 O O . VAL A 1 83 ? -27.389 8.957 36.603 1.00 81.06 83 VAL A O 1
ATOM 626 N N . THR A 1 84 ? -29.201 9.150 35.294 1.00 79.75 84 THR A N 1
ATOM 627 C CA . THR A 1 84 ? -30.193 9.008 36.368 1.00 79.75 84 THR A CA 1
ATOM 628 C C . THR A 1 84 ? -30.638 7.556 36.572 1.00 79.75 84 THR A C 1
ATOM 630 O O . THR A 1 84 ? -31.156 7.209 37.638 1.00 79.75 84 THR A O 1
ATOM 633 N N . ASN A 1 85 ? -30.384 6.677 35.596 1.00 78.06 85 ASN A N 1
ATOM 634 C CA . ASN A 1 85 ? -30.816 5.284 35.618 1.00 78.06 85 ASN A CA 1
ATOM 635 C C . ASN A 1 85 ? -29.683 4.303 35.970 1.00 78.06 85 ASN A C 1
ATOM 637 O O . ASN A 1 85 ? -28.908 3.849 35.128 1.00 78.06 85 ASN A O 1
ATOM 641 N N . PHE A 1 86 ? -29.668 3.859 37.227 1.00 84.44 86 PHE A N 1
ATOM 642 C CA . PHE A 1 86 ? -28.735 2.845 37.741 1.00 84.44 86 PHE A CA 1
ATOM 643 C C . PHE A 1 86 ? -29.185 1.395 37.474 1.00 84.44 86 PHE A C 1
ATOM 645 O O . PHE A 1 86 ? -28.698 0.455 38.102 1.00 84.44 86 PHE A O 1
ATOM 652 N N . SER A 1 87 ? -30.150 1.187 36.579 1.00 84.62 87 SER A N 1
ATOM 653 C CA . SER A 1 87 ? -30.673 -0.123 36.174 1.00 84.62 87 SER A CA 1
ATOM 654 C C . SER A 1 87 ? -30.974 -0.144 34.669 1.00 84.62 87 SER A C 1
ATOM 656 O O . SER A 1 87 ? -32.130 -0.303 34.266 1.00 84.62 87 SER A O 1
ATOM 658 N N . PRO A 1 88 ? -29.947 0.032 33.816 1.00 85.25 88 PRO A N 1
ATOM 659 C CA . PRO A 1 88 ? -30.131 0.033 32.374 1.00 85.25 88 PRO A CA 1
ATOM 660 C C . PRO A 1 88 ? -30.629 -1.339 31.902 1.00 85.25 88 PRO A C 1
ATOM 662 O O . PRO A 1 88 ? -30.223 -2.383 32.418 1.00 85.25 88 PRO A O 1
ATOM 665 N N . VAL A 1 89 ? -31.505 -1.336 30.897 1.00 81.75 89 VAL A N 1
ATOM 666 C CA . VAL A 1 89 ? -32.074 -2.551 30.300 1.00 81.75 89 VAL A CA 1
ATOM 667 C C . VAL A 1 89 ? -31.709 -2.589 28.827 1.00 81.75 89 VAL A C 1
ATOM 669 O O . VAL A 1 89 ? -31.877 -1.608 28.107 1.00 81.75 89 VAL A O 1
ATOM 672 N N . LEU A 1 90 ? -31.223 -3.738 28.366 1.00 83.62 90 LEU A N 1
ATOM 673 C CA . LEU A 1 90 ? -30.860 -3.919 26.970 1.00 83.62 90 LEU A CA 1
ATOM 674 C C . LEU A 1 90 ? -32.120 -4.021 26.096 1.00 83.62 90 LEU A C 1
ATOM 676 O O . LEU A 1 90 ? -33.018 -4.825 26.363 1.00 83.62 90 LEU A O 1
ATOM 680 N N . GLY A 1 91 ? -32.169 -3.245 25.014 1.00 82.38 91 GLY A N 1
ATOM 681 C CA . GLY A 1 91 ? -33.232 -3.347 24.020 1.00 82.38 91 GLY A CA 1
ATOM 682 C C . GLY A 1 91 ? -33.211 -4.693 23.283 1.00 82.38 91 GLY A C 1
ATOM 683 O O . GLY A 1 91 ? -32.158 -5.188 22.881 1.00 82.38 91 GLY A O 1
ATOM 684 N N . LYS A 1 92 ? -34.390 -5.282 23.032 1.00 78.75 92 LYS A N 1
ATOM 685 C CA . LYS A 1 92 ? -34.506 -6.538 22.258 1.00 78.75 92 LYS A CA 1
ATOM 686 C C . LYS A 1 92 ? -33.956 -6.406 20.832 1.00 78.75 92 LYS A C 1
ATOM 688 O O . LYS A 1 92 ? -33.371 -7.355 20.316 1.00 78.75 92 LYS A O 1
ATOM 693 N N . LEU A 1 93 ? -34.143 -5.240 20.208 1.00 76.44 93 LEU A N 1
ATOM 694 C CA . LEU A 1 93 ? -33.651 -4.960 18.857 1.00 76.44 93 LEU A CA 1
ATOM 695 C C . LEU A 1 93 ? -32.117 -4.968 18.812 1.00 76.44 93 LEU A C 1
ATOM 697 O O . LEU A 1 93 ? -31.529 -5.588 17.934 1.00 76.44 93 LEU A O 1
ATOM 701 N N . THR A 1 94 ? -31.485 -4.345 19.801 1.00 85.44 94 THR A N 1
ATOM 702 C CA . THR A 1 94 ? -30.032 -4.269 19.971 1.00 85.44 94 THR A CA 1
ATOM 703 C C . THR A 1 94 ? -29.392 -5.654 20.056 1.00 85.44 94 THR A C 1
ATOM 705 O O . THR A 1 94 ? -28.418 -5.949 19.365 1.00 85.44 94 THR A O 1
ATOM 708 N N . GLU A 1 95 ? -29.971 -6.549 20.858 1.00 89.62 95 GLU A N 1
ATOM 709 C CA . GLU A 1 95 ? -29.446 -7.908 21.010 1.00 89.62 95 GLU A CA 1
ATOM 710 C C . GLU A 1 95 ? -29.667 -8.772 19.759 1.00 89.62 95 GLU A C 1
ATOM 712 O O . GLU A 1 95 ? -28.828 -9.608 19.414 1.00 89.62 95 GLU A O 1
ATOM 717 N N . ALA A 1 96 ? -30.787 -8.565 19.058 1.00 89.50 96 ALA A N 1
ATOM 718 C CA . ALA A 1 96 ? -31.044 -9.199 17.768 1.00 89.50 96 ALA A CA 1
ATOM 719 C C . ALA A 1 96 ? -30.051 -8.717 16.696 1.00 89.50 96 ALA A C 1
ATOM 721 O O . ALA A 1 96 ? -29.520 -9.540 15.949 1.00 89.50 96 ALA A O 1
ATOM 722 N N . ALA A 1 97 ? -29.755 -7.413 16.662 1.00 91.00 97 ALA A N 1
ATOM 723 C CA . ALA A 1 97 ? -28.786 -6.816 15.747 1.00 91.00 97 ALA A CA 1
ATOM 724 C C . ALA A 1 97 ? -27.391 -7.408 15.958 1.00 91.00 97 ALA A C 1
ATOM 726 O O . ALA A 1 97 ? -26.780 -7.902 15.013 1.00 91.00 97 ALA A O 1
ATOM 727 N N . ALA A 1 98 ? -26.925 -7.443 17.208 1.00 92.88 98 ALA A N 1
ATOM 728 C CA . ALA A 1 98 ? -25.610 -7.974 17.536 1.00 92.88 98 ALA A CA 1
ATOM 729 C C . ALA A 1 98 ? -25.447 -9.445 17.125 1.00 92.88 98 ALA A C 1
ATOM 731 O O . ALA A 1 98 ? -24.447 -9.812 16.508 1.00 92.88 98 ALA A O 1
ATOM 732 N N . ARG A 1 99 ? -26.464 -10.281 17.384 1.00 92.81 99 ARG A N 1
ATOM 733 C CA . ARG A 1 99 ? -26.464 -11.686 16.946 1.00 92.81 99 ARG A CA 1
ATOM 734 C C . ARG A 1 99 ? -26.449 -11.830 15.426 1.00 92.81 99 ARG A C 1
ATOM 736 O O . ARG A 1 99 ? -25.703 -12.662 14.917 1.00 92.81 99 ARG A O 1
ATOM 743 N N . ALA A 1 100 ? -27.241 -11.033 14.711 1.00 92.75 100 ALA A N 1
ATOM 744 C CA . ALA A 1 100 ? -27.276 -11.069 13.252 1.00 92.75 100 ALA A CA 1
ATOM 745 C C . ALA A 1 100 ? -25.920 -10.673 12.653 1.00 92.75 100 ALA A C 1
ATOM 747 O O . ALA A 1 100 ? -25.377 -11.381 11.807 1.00 92.75 100 ALA A O 1
ATOM 748 N N . PHE A 1 101 ? -25.331 -9.583 13.137 1.00 95.12 101 PHE A N 1
ATOM 749 C CA . PHE A 1 101 ? -24.082 -9.059 12.597 1.00 95.12 101 PHE A CA 1
ATOM 750 C C . PHE A 1 101 ? -22.865 -9.945 12.863 1.00 95.12 101 PHE A C 1
ATOM 752 O O . PHE A 1 101 ? -21.931 -9.958 12.068 1.00 95.12 101 PHE A O 1
ATOM 759 N N . ARG A 1 102 ? -22.900 -10.765 13.916 1.00 94.56 102 ARG A N 1
ATOM 760 C CA . ARG A 1 102 ? -21.849 -11.753 14.198 1.00 94.56 102 ARG A CA 1
ATOM 761 C C . ARG A 1 102 ? -21.712 -12.835 13.121 1.00 94.56 102 ARG A C 1
ATOM 763 O O . ARG A 1 102 ? -20.698 -13.519 13.080 1.00 94.56 102 ARG A O 1
ATOM 770 N N . SER A 1 103 ? -22.734 -13.012 12.280 1.00 93.38 103 SER A N 1
ATOM 771 C CA . SER A 1 103 ? -22.715 -13.966 11.163 1.00 93.38 103 SER A CA 1
ATOM 772 C C . SER A 1 103 ? -22.100 -13.405 9.875 1.00 93.38 103 SER A C 1
ATOM 774 O O . SER A 1 103 ? -21.901 -14.154 8.920 1.00 93.38 103 SER A O 1
ATOM 776 N N . ILE A 1 104 ? -21.789 -12.105 9.837 1.00 94.31 104 ILE A N 1
ATOM 777 C CA . ILE A 1 104 ? -21.180 -11.460 8.672 1.00 94.31 104 ILE A CA 1
ATOM 778 C C . ILE A 1 104 ? -19.740 -11.980 8.507 1.00 94.31 104 ILE A C 1
ATOM 780 O O . ILE A 1 104 ? -18.996 -12.027 9.492 1.00 94.31 104 ILE A O 1
ATOM 784 N N . PRO A 1 105 ? -19.302 -12.333 7.282 1.00 92.06 105 PRO A N 1
ATOM 785 C CA . PRO A 1 105 ? -17.941 -12.799 7.030 1.00 92.06 105 PRO A CA 1
ATOM 786 C C . PRO A 1 105 ? -16.875 -11.872 7.621 1.00 92.06 105 PRO A C 1
ATOM 788 O O . PRO A 1 105 ? -16.963 -10.654 7.480 1.00 92.06 105 PRO A O 1
ATOM 791 N N . TYR A 1 106 ? -15.860 -12.464 8.254 1.00 92.19 106 TYR A N 1
ATOM 792 C CA . TYR A 1 106 ? -14.710 -11.795 8.883 1.00 92.19 106 TYR A CA 1
ATOM 793 C C . TYR A 1 106 ? -15.008 -10.891 10.092 1.00 92.19 106 TYR A C 1
ATOM 795 O O . TYR A 1 106 ? -14.058 -10.418 10.721 1.00 92.19 106 TYR A O 1
ATOM 803 N N . VAL A 1 107 ? -16.272 -10.675 10.471 1.00 94.81 107 VAL A N 1
ATOM 804 C CA . VAL A 1 107 ? -16.597 -9.988 11.728 1.00 94.81 107 VAL A CA 1
ATOM 805 C C . VAL A 1 107 ? -16.157 -10.869 12.892 1.00 94.81 107 VAL A C 1
ATOM 807 O O . VAL A 1 107 ? -16.597 -12.007 13.035 1.00 94.81 107 VAL A O 1
ATOM 810 N N . THR A 1 108 ? -15.267 -10.339 13.725 1.00 94.19 108 THR A N 1
ATOM 811 C CA . THR A 1 108 ? -14.724 -11.040 14.893 1.00 94.19 108 THR A CA 1
ATOM 812 C C . THR A 1 108 ? -15.281 -10.500 16.201 1.00 94.19 108 THR A C 1
ATOM 814 O O . THR A 1 108 ? -15.319 -11.242 17.178 1.00 94.19 108 THR A O 1
ATOM 817 N N . HIS A 1 109 ? -15.719 -9.236 16.223 1.00 95.69 109 HIS A N 1
ATOM 818 C CA . HIS A 1 109 ? -16.178 -8.570 17.437 1.00 95.69 109 HIS A CA 1
ATOM 819 C C . HIS A 1 109 ? -17.405 -7.694 17.184 1.00 95.69 109 HIS A C 1
ATOM 821 O O . HIS A 1 109 ? -17.472 -6.956 16.198 1.00 95.69 109 HIS A O 1
ATOM 827 N N . VAL A 1 110 ? -18.341 -7.710 18.129 1.00 96.44 110 VAL A N 1
ATOM 828 C CA . VAL A 1 110 ? -19.484 -6.793 18.163 1.00 96.44 110 VAL A CA 1
ATOM 829 C C . VAL A 1 110 ? -19.526 -6.099 19.519 1.00 96.44 110 VAL A C 1
ATOM 831 O O . VAL A 1 110 ? -19.597 -6.758 20.550 1.00 96.44 110 VAL A O 1
ATOM 834 N N . ALA A 1 111 ? -19.496 -4.772 19.546 1.00 96.44 111 ALA A N 1
ATOM 835 C CA . ALA A 1 111 ? -19.625 -3.977 20.762 1.00 96.44 111 ALA A CA 1
ATOM 836 C C . ALA A 1 111 ? -20.909 -3.154 20.761 1.00 96.44 111 ALA A C 1
ATOM 838 O O . ALA A 1 111 ? -21.399 -2.727 19.717 1.00 96.44 111 ALA A O 1
ATOM 839 N N . ALA A 1 112 ? -21.438 -2.929 21.958 1.00 96.00 112 ALA A N 1
ATOM 840 C CA . ALA A 1 112 ? -22.577 -2.052 22.159 1.00 96.00 112 ALA A CA 1
ATOM 841 C C . ALA A 1 112 ? -22.107 -0.599 22.220 1.00 96.00 112 ALA A C 1
ATOM 843 O O . ALA A 1 112 ? -21.287 -0.262 23.075 1.00 96.00 112 ALA A O 1
ATOM 844 N N . THR A 1 113 ? -22.639 0.252 21.351 1.00 94.25 113 THR A N 1
ATOM 845 C CA . THR A 1 113 ? -22.464 1.700 21.445 1.00 94.25 113 THR A CA 1
ATOM 846 C C . THR A 1 113 ? -23.422 2.249 22.488 1.00 94.25 113 THR A C 1
ATOM 848 O O . THR A 1 113 ? -24.642 2.130 22.351 1.00 94.25 113 THR A O 1
ATOM 851 N N . VAL A 1 114 ? -22.845 2.836 23.527 1.00 92.38 114 VAL A N 1
ATOM 852 C CA . VAL A 1 114 ? -23.530 3.648 24.525 1.00 92.38 114 VAL A CA 1
ATOM 853 C C . VAL A 1 114 ? -23.224 5.097 24.175 1.00 92.38 114 VAL A C 1
ATOM 855 O O . VAL A 1 114 ? -22.069 5.523 24.262 1.00 92.38 114 VAL A O 1
ATOM 858 N N . ASP A 1 115 ? -24.246 5.798 23.706 1.00 86.44 115 ASP A N 1
ATOM 859 C CA . ASP A 1 115 ? -24.145 7.169 23.208 1.00 86.44 115 ASP A CA 1
ATOM 860 C C . ASP A 1 115 ? -24.524 8.172 24.302 1.00 86.44 115 ASP A C 1
ATOM 862 O O . ASP A 1 115 ? -25.176 7.808 25.275 1.00 86.44 115 ASP A O 1
ATOM 866 N N . GLY A 1 116 ? -24.123 9.429 24.194 1.00 79.75 116 GLY A N 1
ATOM 867 C CA . GLY A 1 116 ? -24.510 10.444 25.165 1.00 79.75 116 GLY A CA 1
ATOM 868 C C . GLY A 1 116 ? -23.947 11.812 24.832 1.00 79.75 116 GLY A C 1
ATOM 869 O O . GLY A 1 116 ? -22.761 11.952 24.534 1.00 79.75 116 GLY A O 1
ATOM 870 N N . TYR A 1 117 ? -24.796 12.832 24.926 1.00 74.69 117 TYR A N 1
ATOM 871 C CA . TYR A 1 117 ? -24.412 14.215 24.687 1.00 74.69 117 TYR A CA 1
ATOM 872 C C . TYR A 1 117 ? -24.746 15.080 25.916 1.00 74.69 117 TYR A C 1
ATOM 874 O O . TYR A 1 117 ? -25.874 15.067 26.394 1.00 74.69 117 TYR A O 1
ATOM 882 N N . TYR A 1 118 ? -23.755 15.788 26.464 1.00 70.88 118 TYR A N 1
ATOM 883 C CA . TYR A 1 118 ? -23.801 16.470 27.764 1.00 70.88 118 TYR A CA 1
ATOM 884 C C . TYR A 1 118 ? -23.267 17.902 27.647 1.00 70.88 118 TYR A C 1
ATOM 886 O O . TYR A 1 118 ? -22.186 18.225 28.129 1.00 70.88 118 TYR A O 1
ATOM 894 N N . ASP A 1 119 ? -23.999 18.780 26.968 1.00 62.38 119 ASP A N 1
ATOM 895 C CA . ASP A 1 119 ? -23.600 20.186 26.791 1.00 62.38 119 ASP A CA 1
ATOM 896 C C . ASP A 1 119 ? -24.229 21.151 27.814 1.00 62.38 119 ASP A C 1
ATOM 898 O O . ASP A 1 119 ? -24.038 22.364 27.728 1.00 62.38 119 ASP A O 1
ATOM 902 N N . GLY A 1 120 ? -24.973 20.616 28.787 1.00 56.62 120 GLY A N 1
ATOM 903 C CA . GLY A 1 120 ? -25.621 21.384 29.849 1.00 56.62 120 GLY A CA 1
ATOM 904 C C . GLY A 1 120 ? -26.879 22.144 29.419 1.00 56.62 120 GLY A C 1
ATOM 905 O O . GLY A 1 120 ? -27.429 22.872 30.244 1.00 56.62 120 GLY A O 1
ATOM 906 N N . THR A 1 121 ? -27.342 22.005 28.168 1.00 54.97 121 THR A N 1
ATOM 907 C CA . THR A 1 121 ? -28.442 22.837 27.652 1.00 54.97 121 THR A CA 1
ATOM 908 C C . THR A 1 121 ? -29.735 22.102 27.309 1.00 54.97 121 THR A C 1
ATOM 910 O O . THR A 1 121 ? -30.757 22.781 27.247 1.00 54.97 121 THR A O 1
ATOM 913 N N . ASP A 1 122 ? -29.753 20.765 27.158 1.00 49.69 122 ASP A N 1
ATOM 914 C CA . ASP A 1 122 ? -30.973 20.120 26.627 1.00 49.69 122 ASP A CA 1
ATOM 915 C C . ASP A 1 122 ? -31.237 18.634 26.977 1.00 49.69 122 ASP A C 1
ATOM 917 O O . ASP A 1 122 ? -31.835 17.910 26.183 1.00 49.69 122 ASP A O 1
ATOM 921 N N . TYR A 1 123 ? -30.838 18.129 28.156 1.00 53.25 123 TYR A N 1
ATOM 922 C CA . TYR A 1 123 ? -30.995 16.690 28.450 1.00 53.25 123 TYR A CA 1
ATOM 923 C C . TYR A 1 123 ? -31.855 16.358 29.669 1.00 53.25 123 TYR A C 1
ATOM 925 O O . TYR A 1 123 ? -31.543 16.692 30.809 1.00 53.25 123 TYR A O 1
ATOM 933 N N . SER A 1 124 ? -32.890 15.549 29.420 1.00 56.69 124 SER A N 1
ATOM 934 C CA . SER A 1 124 ? -33.664 14.800 30.421 1.00 56.69 124 SER A CA 1
ATOM 935 C C . SER A 1 124 ? -32.852 13.725 31.159 1.00 56.69 124 SER A C 1
ATOM 937 O O . SER A 1 124 ? -33.373 13.098 32.075 1.00 56.69 124 SER A O 1
ATOM 939 N N . ASN A 1 125 ? -31.597 13.500 30.756 1.00 62.84 125 ASN A N 1
ATOM 940 C CA . ASN A 1 125 ? -30.785 12.351 31.159 1.00 62.84 125 ASN A CA 1
ATOM 941 C C . ASN A 1 125 ? -29.786 12.658 32.289 1.00 62.84 125 ASN A C 1
ATOM 943 O O . ASN A 1 125 ? -29.061 11.750 32.681 1.00 62.84 125 ASN A O 1
ATOM 947 N N . GLY A 1 126 ? -29.769 13.892 32.820 1.00 70.00 126 GLY A N 1
ATOM 948 C CA . GLY A 1 126 ? -28.890 14.352 33.910 1.00 70.00 126 GLY A CA 1
ATOM 949 C C . GLY A 1 126 ? -27.469 14.755 33.476 1.00 70.00 126 GLY A C 1
ATOM 950 O O . GLY A 1 126 ? -27.054 14.492 32.348 1.00 70.00 126 GLY A O 1
ATOM 951 N N . ASP A 1 127 ? -26.720 15.402 34.377 1.00 78.50 127 ASP A N 1
ATOM 952 C CA . ASP A 1 127 ? -25.341 15.869 34.158 1.00 78.50 127 ASP A CA 1
ATOM 953 C C . ASP A 1 127 ? -24.327 14.942 34.868 1.00 78.50 127 ASP A C 1
ATOM 955 O O . ASP A 1 127 ? -24.496 14.569 36.030 1.00 78.50 127 ASP A O 1
ATOM 959 N N . PHE A 1 128 ? -23.243 14.565 34.183 1.00 79.44 128 PHE A N 1
ATOM 960 C CA . PHE A 1 128 ? -22.163 13.746 34.752 1.00 79.44 128 PHE A CA 1
ATOM 961 C C . PHE A 1 128 ? -21.490 14.375 35.982 1.00 79.44 128 PHE A C 1
ATOM 963 O O . PHE A 1 128 ? -21.005 13.649 36.852 1.00 79.44 128 PHE A O 1
ATOM 970 N N . ASN A 1 129 ? -21.442 15.705 36.048 1.00 80.81 129 ASN A N 1
ATOM 971 C CA . ASN A 1 129 ? -20.864 16.465 37.153 1.00 80.81 129 ASN A CA 1
ATOM 972 C C . ASN A 1 129 ? -21.753 16.451 38.402 1.00 80.81 129 ASN A C 1
ATOM 974 O O . ASN A 1 129 ? -21.244 16.668 39.501 1.00 80.81 129 ASN A O 1
ATOM 978 N N . ASP A 1 130 ? -23.045 16.148 38.255 1.00 84.62 130 ASP A N 1
ATOM 979 C CA . ASP A 1 130 ? -23.970 16.020 39.386 1.00 84.62 130 ASP A CA 1
ATOM 980 C C . ASP A 1 130 ? -23.811 14.678 40.113 1.00 84.62 130 ASP A C 1
ATOM 982 O O . ASP A 1 130 ? -24.315 14.487 41.225 1.00 84.62 130 ASP A O 1
ATOM 986 N N . LEU A 1 131 ? -23.095 13.725 39.509 1.00 85.50 131 LEU A N 1
ATOM 987 C CA . LEU A 1 131 ? -22.851 12.426 40.111 1.00 85.50 131 LEU A CA 1
ATOM 988 C C . LEU A 1 131 ? -21.666 12.465 41.079 1.00 85.50 131 LEU A C 1
ATOM 990 O O . LEU A 1 131 ? -20.524 12.759 40.727 1.00 85.50 131 LEU A O 1
ATOM 994 N N . THR A 1 132 ? -21.912 12.027 42.311 1.00 90.50 132 THR A N 1
ATOM 995 C CA . THR A 1 132 ? -20.842 11.701 43.258 1.00 90.50 132 THR A CA 1
ATOM 996 C C . THR A 1 132 ? -19.982 10.542 42.742 1.00 90.50 132 THR A C 1
ATOM 998 O O . THR A 1 132 ? -20.427 9.693 41.966 1.00 90.50 132 THR A O 1
ATOM 1001 N N . ALA A 1 133 ? -18.758 10.412 43.262 1.00 89.50 133 ALA A N 1
ATOM 1002 C CA . ALA A 1 133 ? -17.884 9.282 42.934 1.00 89.50 133 ALA A CA 1
ATOM 1003 C C . ALA A 1 133 ? -18.542 7.907 43.195 1.00 89.50 133 ALA A C 1
ATOM 1005 O O . ALA A 1 133 ? -18.286 6.953 42.462 1.00 89.50 133 ALA A O 1
ATOM 1006 N N . ALA A 1 134 ? -19.404 7.796 44.213 1.00 91.12 134 ALA A N 1
ATOM 1007 C CA . ALA A 1 134 ? -20.145 6.569 44.513 1.00 91.12 134 ALA A CA 1
ATOM 1008 C C . ALA A 1 134 ? -21.244 6.279 43.475 1.00 91.12 134 ALA A C 1
ATOM 1010 O O . ALA A 1 134 ? -21.452 5.122 43.096 1.00 91.12 134 ALA A O 1
ATOM 1011 N N . GLN A 1 135 ? -21.916 7.318 42.974 1.00 92.00 135 GLN A N 1
ATOM 1012 C CA . GLN A 1 135 ? -22.888 7.185 41.889 1.00 92.00 135 GLN A CA 1
ATOM 1013 C C . GLN A 1 135 ? -22.195 6.792 40.583 1.00 92.00 135 GLN A C 1
ATOM 1015 O O . GLN A 1 135 ? -22.595 5.805 39.977 1.00 92.00 135 GLN A O 1
ATOM 1020 N N . LEU A 1 136 ? -21.092 7.444 40.200 1.00 90.81 136 LEU A N 1
ATOM 1021 C CA . LEU A 1 136 ? -20.316 7.052 39.012 1.00 90.81 136 LEU A CA 1
ATOM 1022 C C . LEU A 1 136 ? -19.872 5.582 39.069 1.00 90.81 136 LEU A C 1
ATOM 1024 O O . LEU A 1 136 ? -19.935 4.869 38.067 1.00 90.81 136 LEU A O 1
ATOM 1028 N N . GLN A 1 137 ? -19.469 5.103 40.252 1.00 92.50 137 GLN A N 1
ATOM 1029 C CA . GLN A 1 137 ? -19.151 3.688 40.451 1.00 92.50 137 GLN A CA 1
ATOM 1030 C C . GLN A 1 137 ? -20.369 2.786 40.269 1.00 92.50 137 GLN A C 1
ATOM 1032 O O . GLN A 1 137 ? -20.276 1.778 39.575 1.00 92.50 137 GLN A O 1
ATOM 1037 N N . SER A 1 138 ? -21.504 3.151 40.863 1.00 92.94 138 SER A N 1
ATOM 1038 C CA . SER A 1 138 ? -22.747 2.381 40.752 1.00 92.94 138 SER A CA 1
ATOM 1039 C C . SER A 1 138 ? -23.234 2.307 39.303 1.00 92.94 138 SER A C 1
ATOM 1041 O O . SER A 1 138 ? -23.655 1.245 38.851 1.00 92.94 138 SER A O 1
ATOM 1043 N N . LEU A 1 139 ? -23.104 3.403 38.550 1.00 93.44 139 LEU A N 1
ATOM 1044 C CA . LEU A 1 139 ? -23.434 3.461 37.128 1.00 93.44 139 LEU A CA 1
ATOM 1045 C C . LEU A 1 139 ? -22.519 2.536 36.314 1.00 93.44 139 LEU A C 1
ATOM 1047 O O . LEU A 1 139 ? -22.998 1.697 35.554 1.00 93.44 139 LEU A O 1
ATOM 1051 N N . ALA A 1 140 ? -21.201 2.615 36.521 1.00 95.12 140 ALA A N 1
ATOM 1052 C CA . ALA A 1 140 ? -20.240 1.743 35.844 1.00 95.12 140 ALA A CA 1
ATOM 1053 C C . ALA A 1 140 ? -20.445 0.256 36.190 1.00 95.12 140 ALA A C 1
ATOM 1055 O O . ALA A 1 140 ? -20.298 -0.612 35.328 1.00 95.12 140 ALA A O 1
ATOM 1056 N N . ASP A 1 141 ? -20.803 -0.056 37.436 1.00 94.62 141 ASP A N 1
ATOM 1057 C CA . ASP A 1 141 ? -21.144 -1.413 37.866 1.00 94.62 141 ASP A CA 1
ATOM 1058 C C . ASP A 1 141 ? -22.420 -1.913 37.167 1.00 94.62 141 ASP A C 1
ATOM 1060 O O . ASP A 1 141 ? -22.463 -3.063 36.729 1.00 94.62 141 ASP A O 1
ATOM 1064 N N . ALA A 1 142 ? -23.442 -1.063 37.027 1.00 93.81 142 ALA A N 1
ATOM 1065 C CA . ALA A 1 142 ? -24.698 -1.408 36.364 1.00 93.81 142 ALA A CA 1
ATOM 1066 C C . ALA A 1 142 ? -24.496 -1.713 34.869 1.00 93.81 142 ALA A C 1
ATOM 1068 O O . ALA A 1 142 ? -24.933 -2.761 34.389 1.00 93.81 142 ALA A O 1
ATOM 1069 N N . TYR A 1 143 ? -23.755 -0.860 34.154 1.00 94.75 143 TYR A N 1
ATOM 1070 C CA . TYR A 1 143 ? -23.417 -1.076 32.743 1.00 94.75 143 TYR A CA 1
ATOM 1071 C C . TYR A 1 143 ? -22.542 -2.318 32.545 1.00 94.75 143 TYR A C 1
ATOM 1073 O O . TYR A 1 143 ? -22.804 -3.122 31.649 1.00 94.75 143 TYR A O 1
ATOM 1081 N N . ALA A 1 144 ? -21.548 -2.537 33.413 1.00 95.31 144 ALA A N 1
ATOM 1082 C CA . ALA A 1 144 ? -20.740 -3.750 33.360 1.00 95.31 144 ALA A CA 1
ATOM 1083 C C . ALA A 1 144 ? -21.600 -5.007 33.533 1.00 95.31 144 ALA A C 1
ATOM 1085 O O . ALA A 1 144 ? -21.500 -5.914 32.716 1.00 95.31 144 ALA A O 1
ATOM 1086 N N . ARG A 1 145 ? -22.485 -5.059 34.542 1.00 93.31 145 ARG A N 1
ATOM 1087 C CA . ARG A 1 145 ? -23.385 -6.211 34.750 1.00 93.31 145 ARG A CA 1
ATOM 1088 C C . ARG A 1 145 ? -24.283 -6.453 33.544 1.00 93.31 145 ARG A C 1
ATOM 1090 O O . ARG A 1 145 ? -24.409 -7.600 33.124 1.00 93.31 145 ARG A O 1
ATOM 1097 N N . LEU A 1 146 ? -24.868 -5.391 32.988 1.00 93.75 146 LEU A N 1
ATOM 1098 C CA . LEU A 1 146 ? -25.758 -5.494 31.836 1.00 93.75 146 LEU A CA 1
ATOM 1099 C C . LEU A 1 146 ? -25.058 -6.167 30.650 1.00 93.75 146 LEU A C 1
ATOM 1101 O O . LEU A 1 146 ? -25.537 -7.177 30.136 1.00 93.75 146 LEU A O 1
ATOM 1105 N N . TYR A 1 147 ? -23.905 -5.640 30.235 1.00 94.25 147 TYR A N 1
ATOM 1106 C CA . TYR A 1 147 ? -23.220 -6.155 29.052 1.00 94.25 147 TYR A CA 1
ATOM 1107 C C . TYR A 1 147 ? -22.450 -7.446 29.328 1.00 94.25 147 TYR A C 1
ATOM 1109 O O . TYR A 1 147 ? -22.409 -8.303 28.449 1.00 94.25 147 TYR A O 1
ATOM 1117 N N . CYS A 1 148 ? -21.910 -7.648 30.537 1.00 94.00 148 CYS A N 1
ATOM 1118 C CA . CYS A 1 148 ? -21.318 -8.924 30.956 1.00 94.00 148 CYS A CA 1
ATOM 1119 C C . CYS A 1 148 ? -22.326 -10.083 30.954 1.00 94.00 148 CYS A C 1
ATOM 1121 O O . CYS A 1 148 ? -21.938 -11.209 30.641 1.00 94.00 148 CYS A O 1
ATOM 1123 N N . ALA A 1 149 ? -23.604 -9.820 31.246 1.00 91.62 149 ALA A N 1
ATOM 1124 C CA . ALA A 1 149 ? -24.660 -10.829 31.182 1.00 91.62 149 ALA A CA 1
ATOM 1125 C C . ALA A 1 149 ? -25.041 -11.219 29.741 1.00 91.62 149 ALA A C 1
ATOM 1127 O O . ALA A 1 149 ? -25.557 -12.316 29.523 1.00 91.62 149 ALA A O 1
ATOM 1128 N N . SER A 1 150 ? -24.772 -10.361 28.750 1.00 92.06 150 SER A N 1
ATOM 1129 C CA . SER A 1 150 ? -25.063 -10.660 27.347 1.00 92.06 150 SER A CA 1
ATOM 1130 C C . SER A 1 150 ? -23.881 -11.346 26.656 1.00 92.06 150 SER A C 1
ATOM 1132 O O . SER A 1 150 ? -22.757 -10.836 26.601 1.00 92.06 150 SER A O 1
ATOM 1134 N N . ALA A 1 151 ? -24.152 -12.505 26.055 1.00 91.00 151 ALA A N 1
ATOM 1135 C CA . ALA A 1 151 ? -23.206 -13.201 25.181 1.00 91.00 151 ALA A CA 1
ATOM 1136 C C . ALA A 1 151 ? -23.153 -12.606 23.759 1.00 91.00 151 ALA A C 1
ATOM 1138 O O . ALA A 1 151 ? -22.333 -13.032 22.952 1.00 91.00 151 ALA A O 1
ATOM 1139 N N . ALA A 1 152 ? -24.037 -11.654 23.431 1.00 92.56 152 ALA A N 1
ATOM 1140 C CA . ALA A 1 152 ? -24.102 -11.061 22.096 1.00 92.56 152 ALA A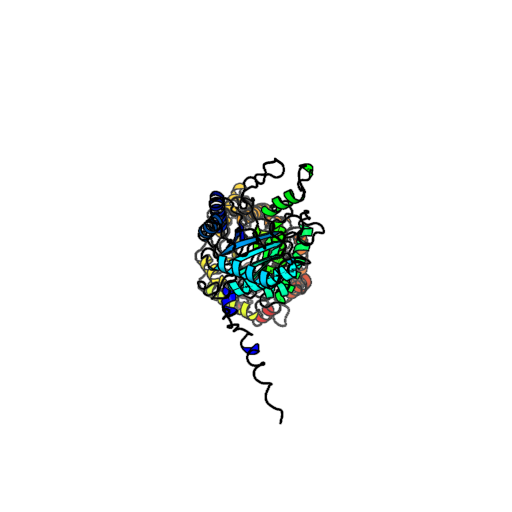 CA 1
ATOM 1141 C C . ALA A 1 152 ? -23.010 -10.006 21.846 1.00 92.56 152 ALA A C 1
ATOM 1143 O O . ALA A 1 152 ? -22.696 -9.732 20.691 1.00 92.56 152 ALA A O 1
ATOM 1144 N N . PHE A 1 153 ? -22.441 -9.434 22.911 1.00 94.62 153 PHE A N 1
ATOM 1145 C CA . PHE A 1 153 ? -21.455 -8.357 22.838 1.00 94.62 153 PHE A CA 1
ATOM 1146 C C . PHE A 1 153 ? -20.092 -8.792 23.358 1.00 94.62 153 PHE A C 1
ATOM 1148 O O . PHE A 1 153 ? -19.998 -9.428 24.400 1.00 94.62 153 PHE A O 1
ATOM 1155 N N . ASP A 1 154 ? -19.032 -8.372 22.688 1.00 95.50 154 ASP A N 1
ATOM 1156 C CA . ASP A 1 154 ? -17.633 -8.597 23.052 1.00 95.50 154 ASP A CA 1
ATOM 1157 C C . ASP A 1 154 ? -17.037 -7.413 23.832 1.00 95.50 154 ASP A C 1
ATOM 1159 O O . ASP A 1 154 ? -16.001 -7.538 24.488 1.00 95.50 154 ASP A O 1
ATOM 1163 N N . GLY A 1 155 ? -17.714 -6.263 23.803 1.00 96.06 155 GLY A N 1
ATOM 1164 C CA . GLY A 1 155 ? -17.261 -5.035 24.442 1.00 96.06 155 GLY A CA 1
ATOM 1165 C C . GLY A 1 155 ? -18.308 -3.930 24.477 1.00 96.06 155 GLY A C 1
ATOM 1166 O O . GLY A 1 155 ? -19.448 -4.104 24.038 1.00 96.06 155 GLY A O 1
ATOM 1167 N N . ILE A 1 156 ? -17.887 -2.783 25.001 1.00 97.06 156 ILE A N 1
ATOM 1168 C CA . ILE A 1 156 ? -18.659 -1.538 25.028 1.00 97.06 156 ILE A CA 1
ATOM 1169 C C . ILE A 1 156 ? -17.876 -0.472 24.258 1.00 97.06 156 ILE A C 1
ATOM 1171 O O . ILE A 1 156 ? -16.657 -0.360 24.396 1.00 97.06 156 ILE A O 1
ATOM 1175 N N . HIS A 1 157 ? -18.579 0.311 23.451 1.00 96.88 157 HIS A N 1
ATOM 1176 C CA . HIS A 1 157 ? -18.083 1.522 22.820 1.00 96.88 157 HIS A CA 1
ATOM 1177 C C . HIS A 1 157 ? -18.795 2.729 23.431 1.00 96.88 157 HIS A C 1
ATOM 1179 O O . HIS A 1 157 ? -20.016 2.821 23.365 1.00 96.88 157 HIS A O 1
ATOM 1185 N N . LEU A 1 158 ? -18.046 3.627 24.063 1.00 95.56 158 LEU A N 1
ATOM 1186 C CA . LEU A 1 158 ? -18.567 4.862 24.638 1.00 95.56 158 LEU A CA 1
ATOM 1187 C C . LEU A 1 158 ? -18.433 5.985 23.612 1.00 95.56 158 LEU A C 1
ATOM 1189 O O . LEU A 1 158 ? -17.312 6.342 23.253 1.00 95.56 158 LEU A O 1
ATOM 1193 N N . ASN A 1 159 ? -19.557 6.542 23.172 1.00 91.38 159 ASN A N 1
ATOM 1194 C CA . ASN A 1 159 ? -19.609 7.764 22.377 1.00 91.38 159 ASN A CA 1
ATOM 1195 C C . ASN A 1 159 ? -20.171 8.889 23.251 1.00 91.38 159 ASN A C 1
ATOM 1197 O O . ASN A 1 159 ? -21.366 9.142 23.232 1.00 91.38 159 ASN A O 1
ATOM 1201 N N . LEU A 1 160 ? -19.330 9.489 24.099 1.00 82.94 160 LEU A N 1
ATOM 1202 C CA . LEU A 1 160 ? -19.765 10.514 25.053 1.00 82.94 160 LEU A CA 1
ATOM 1203 C C . LEU A 1 160 ? -19.179 11.866 24.658 1.00 82.94 160 LEU A C 1
ATOM 1205 O O . LEU A 1 160 ? -17.961 12.049 24.676 1.00 82.94 160 LEU A O 1
ATOM 1209 N N . SER A 1 161 ? -20.046 12.813 24.325 1.00 76.06 161 SER A N 1
ATOM 1210 C CA . SER A 1 161 ? -19.667 14.154 23.883 1.00 76.06 161 SER A CA 1
ATOM 1211 C C . SER A 1 161 ? -20.334 15.233 24.744 1.00 76.06 161 SER A C 1
ATOM 1213 O O . SER A 1 161 ? -21.413 14.998 25.262 1.00 76.06 161 SER A O 1
ATOM 1215 N N . PRO A 1 162 ? -19.734 16.417 24.934 1.00 78.50 162 PRO A N 1
ATOM 1216 C CA . PRO A 1 162 ? -18.319 16.690 24.758 1.00 78.50 162 PRO A CA 1
ATOM 1217 C C . PRO A 1 162 ? -17.496 16.007 25.865 1.00 78.50 162 PRO A C 1
ATOM 1219 O O . PRO A 1 162 ? -17.720 16.218 27.055 1.00 78.50 162 PRO A O 1
ATOM 1222 N N . PHE A 1 163 ? -16.464 15.251 25.490 1.00 83.12 163 PHE A N 1
ATOM 1223 C CA . PHE A 1 163 ? -15.440 14.807 26.440 1.00 83.12 163 PHE A CA 1
ATOM 1224 C C . PHE A 1 163 ? -14.412 15.930 26.651 1.00 83.12 163 PHE A C 1
ATOM 1226 O O . PHE A 1 163 ? -13.292 15.870 26.153 1.00 83.12 163 PHE A O 1
ATOM 1233 N N . ALA A 1 164 ? -14.812 17.012 27.318 1.00 81.25 164 ALA A N 1
ATOM 1234 C CA . ALA A 1 164 ? -13.962 18.179 27.556 1.00 81.25 164 ALA A CA 1
ATOM 1235 C C . ALA A 1 164 ? -14.401 18.962 28.803 1.00 81.25 164 ALA A C 1
ATOM 1237 O O . ALA A 1 164 ? -15.496 18.768 29.329 1.00 81.25 164 ALA A O 1
ATOM 1238 N N . GLY A 1 165 ? -13.546 19.882 29.257 1.00 83.94 165 GLY A N 1
ATOM 1239 C CA . GLY A 1 165 ? -13.888 20.826 30.322 1.00 83.94 165 GLY A CA 1
ATOM 1240 C C . GLY A 1 165 ? -14.196 20.135 31.651 1.00 83.94 165 GLY A C 1
ATOM 1241 O O . GLY A 1 165 ? -13.424 19.297 32.114 1.00 83.94 165 GLY A O 1
ATOM 1242 N N . THR A 1 166 ? -15.316 20.503 32.275 1.00 81.88 166 THR A N 1
ATOM 1243 C CA . THR A 1 166 ? -15.711 20.013 33.606 1.00 81.88 166 THR A CA 1
ATOM 1244 C C . THR A 1 166 ? -16.047 18.520 33.621 1.00 81.88 166 THR A C 1
ATOM 1246 O O . THR A 1 166 ? -15.736 17.849 34.601 1.00 81.88 166 THR A O 1
ATOM 1249 N N . PHE A 1 167 ? -16.576 17.968 32.524 1.00 83.38 167 PHE A N 1
ATOM 1250 C CA . PHE A 1 167 ? -17.021 16.569 32.453 1.00 83.38 167 PHE A CA 1
ATOM 1251 C C . PHE A 1 167 ? -15.878 15.551 32.367 1.00 83.38 167 PHE A C 1
ATOM 1253 O O . PHE A 1 167 ? -16.052 14.380 32.714 1.00 83.38 167 PHE A O 1
ATOM 1260 N N . GLN A 1 168 ? -14.698 15.978 31.904 1.00 87.94 168 GLN A N 1
ATOM 1261 C CA . GLN A 1 168 ? -13.603 15.076 31.540 1.00 87.94 168 GLN A CA 1
ATOM 1262 C C . GLN A 1 168 ? -13.169 14.179 32.709 1.00 87.94 168 GLN A C 1
ATOM 1264 O O . GLN A 1 168 ? -12.971 12.976 32.523 1.00 87.94 168 GLN A O 1
ATOM 1269 N N . ALA A 1 169 ? -13.067 14.728 33.922 1.00 89.69 169 ALA A N 1
ATOM 1270 C CA . ALA A 1 169 ? -12.662 13.966 35.103 1.00 89.69 169 ALA A CA 1
ATOM 1271 C C . ALA A 1 169 ? -13.707 12.903 35.493 1.00 89.69 169 ALA A C 1
ATOM 1273 O O . ALA A 1 169 ? -13.356 11.747 35.738 1.00 89.69 169 ALA A O 1
ATOM 1274 N N . ALA A 1 170 ? -14.995 13.267 35.497 1.00 90.31 170 ALA A N 1
ATOM 1275 C CA . ALA A 1 170 ? -16.089 12.356 35.832 1.00 90.31 170 ALA A CA 1
ATOM 1276 C C . ALA A 1 170 ? -16.209 11.214 34.808 1.00 90.31 170 ALA A C 1
ATOM 1278 O O . ALA A 1 170 ? -16.260 10.040 35.188 1.00 90.31 170 ALA A O 1
ATOM 1279 N N . MET A 1 171 ? -16.158 11.538 33.511 1.00 92.19 171 MET A N 1
ATOM 1280 C CA . MET A 1 171 ? -16.193 10.553 32.424 1.00 92.19 171 MET A CA 1
ATOM 1281 C C . MET A 1 171 ? -14.959 9.636 32.432 1.00 92.19 171 MET A C 1
ATOM 1283 O O . MET A 1 171 ? -15.093 8.428 32.235 1.00 92.19 171 MET A O 1
ATOM 1287 N N . THR A 1 172 ? -13.768 10.166 32.738 1.00 93.06 172 THR A N 1
ATOM 1288 C CA . THR A 1 172 ? -12.539 9.361 32.894 1.00 93.06 172 THR A CA 1
ATOM 1289 C C . THR A 1 172 ? -12.653 8.403 34.081 1.00 93.06 172 THR A C 1
ATOM 1291 O O . THR A 1 172 ? -12.308 7.224 33.972 1.00 93.06 172 THR A O 1
ATOM 1294 N N . GLY A 1 173 ? -13.196 8.868 35.212 1.00 93.31 173 GLY A N 1
ATOM 1295 C CA . GLY A 1 173 ? -13.462 8.034 36.385 1.00 93.31 173 GLY A CA 1
ATOM 1296 C C . GLY A 1 173 ? -14.464 6.911 36.098 1.00 93.31 173 GLY A C 1
ATOM 1297 O O . GLY A 1 173 ? -14.227 5.757 36.474 1.00 93.31 173 GLY A O 1
ATOM 1298 N N . PHE A 1 174 ? -15.542 7.227 35.378 1.00 94.62 174 PHE A N 1
ATOM 1299 C CA . PHE A 1 174 ? -16.523 6.253 34.900 1.00 94.62 174 PHE A CA 1
ATOM 1300 C C . PHE A 1 174 ? -15.885 5.210 33.972 1.00 94.62 174 PHE A C 1
ATOM 1302 O O . PHE A 1 174 ? -15.984 4.013 34.252 1.00 94.62 174 PHE A O 1
ATOM 1309 N N . ALA A 1 175 ? -15.153 5.641 32.939 1.00 95.44 175 ALA A N 1
ATOM 1310 C CA . ALA A 1 175 ? -14.450 4.750 32.013 1.00 95.44 175 ALA A CA 1
ATOM 1311 C C . ALA A 1 175 ? -13.439 3.847 32.741 1.00 95.44 175 ALA A C 1
ATOM 1313 O O . ALA A 1 175 ? -13.382 2.645 32.481 1.00 95.44 175 ALA A O 1
ATOM 1314 N N . SER A 1 176 ? -12.707 4.394 33.721 1.00 96.19 176 SER A N 1
ATOM 1315 C CA . SER A 1 176 ? -11.762 3.635 34.547 1.00 96.19 176 SER A CA 1
ATOM 1316 C C . SER A 1 176 ? -12.434 2.527 35.349 1.00 96.19 176 SER A C 1
ATOM 1318 O O . SER A 1 176 ? -11.958 1.386 35.385 1.00 96.19 176 SER A O 1
ATOM 1320 N N . ARG A 1 177 ? -13.561 2.834 36.002 1.00 96.12 177 ARG A N 1
ATOM 1321 C CA . ARG A 1 177 ? -14.314 1.829 36.757 1.00 96.12 177 ARG A CA 1
ATOM 1322 C C . ARG A 1 177 ? -14.927 0.787 35.827 1.00 96.12 177 ARG A C 1
ATOM 1324 O O . ARG A 1 177 ? -14.798 -0.402 36.113 1.00 96.12 177 ARG A O 1
ATOM 1331 N N . LEU A 1 178 ? -15.524 1.216 34.718 1.00 96.75 178 LEU A N 1
ATOM 1332 C CA . LEU A 1 178 ? -16.141 0.321 33.746 1.00 96.75 178 LEU A CA 1
ATOM 1333 C C . LEU A 1 178 ? -15.112 -0.649 33.152 1.00 96.75 178 LEU A C 1
ATOM 1335 O O . LEU A 1 178 ? -15.335 -1.855 33.188 1.00 96.75 178 LEU A O 1
ATOM 1339 N N . SER A 1 179 ? -13.950 -0.157 32.709 1.00 96.25 179 SER A N 1
ATOM 1340 C CA . SER A 1 179 ? -12.851 -0.993 32.204 1.00 96.25 179 SER A CA 1
ATOM 1341 C C . SER A 1 179 ? -12.438 -2.081 33.201 1.00 96.25 179 SER A C 1
ATOM 1343 O O . SER A 1 179 ? -12.334 -3.255 32.834 1.00 96.25 179 SER A O 1
ATOM 1345 N N . ARG A 1 180 ? -12.240 -1.722 34.481 1.00 95.12 180 ARG A N 1
ATOM 1346 C CA . ARG A 1 180 ? -11.904 -2.696 35.534 1.00 95.12 180 ARG A CA 1
ATOM 1347 C C . ARG A 1 180 ? -12.992 -3.749 35.702 1.00 95.12 180 ARG A C 1
ATOM 1349 O O . ARG A 1 180 ? -12.670 -4.931 35.790 1.00 95.12 180 ARG A O 1
ATOM 1356 N N . ASN A 1 181 ? -14.257 -3.339 35.719 1.00 96.12 181 ASN A N 1
ATOM 1357 C CA . ASN A 1 181 ? -15.374 -4.267 35.867 1.00 96.12 181 ASN A CA 1
ATOM 1358 C C . ASN A 1 181 ? -15.474 -5.233 34.680 1.00 96.12 181 ASN A C 1
ATOM 1360 O O . ASN A 1 181 ? -15.687 -6.422 34.887 1.00 96.12 181 ASN A O 1
ATOM 1364 N N . LEU A 1 182 ? -15.242 -4.768 33.449 1.00 95.44 182 LEU A N 1
ATOM 1365 C CA . LEU A 1 182 ? -15.268 -5.622 32.254 1.00 95.44 182 LEU A CA 1
ATOM 1366 C C . LEU A 1 182 ? -14.148 -6.679 32.228 1.00 95.44 182 LEU A C 1
ATOM 1368 O O . LEU A 1 182 ? -14.257 -7.664 31.501 1.00 95.44 182 LEU A O 1
ATOM 1372 N N . ARG A 1 183 ? -13.090 -6.509 33.031 1.00 93.62 183 ARG A N 1
ATOM 1373 C CA . ARG A 1 183 ? -12.012 -7.499 33.234 1.00 93.62 183 ARG A CA 1
ATOM 1374 C C . ARG A 1 183 ? -12.167 -8.327 34.501 1.00 93.62 183 ARG A C 1
ATOM 1376 O O . ARG A 1 183 ? -11.314 -9.160 34.795 1.00 93.62 183 ARG A O 1
ATOM 1383 N N . ASN A 1 184 ? -13.191 -8.052 35.296 1.00 91.94 184 ASN A N 1
ATOM 1384 C CA . ASN A 1 184 ? -13.392 -8.700 36.574 1.00 91.94 184 ASN A CA 1
ATOM 1385 C C . ASN A 1 184 ? -14.288 -9.932 36.378 1.00 91.94 184 ASN A C 1
ATOM 1387 O O . ASN A 1 184 ? -15.454 -9.766 36.004 1.00 91.94 184 ASN A O 1
ATOM 1391 N N . PRO A 1 185 ? -13.806 -11.153 36.669 1.00 89.00 185 PRO A N 1
ATOM 1392 C CA . PRO A 1 185 ? -14.607 -12.369 36.536 1.00 89.00 185 PRO A CA 1
ATOM 1393 C C . PRO A 1 185 ? -15.892 -12.361 37.378 1.00 89.00 185 PRO A C 1
ATOM 1395 O O . PRO A 1 185 ? -16.844 -13.055 37.039 1.00 89.00 185 PRO A O 1
ATOM 1398 N N . ALA A 1 186 ? -15.961 -11.557 38.447 1.00 90.56 186 ALA A N 1
ATOM 1399 C CA . ALA A 1 186 ? -17.186 -11.391 39.234 1.00 90.56 186 ALA A CA 1
ATOM 1400 C C . ALA A 1 186 ? -18.307 -10.672 38.461 1.00 90.56 186 ALA A C 1
ATOM 1402 O O . ALA A 1 186 ? -19.483 -10.849 38.774 1.00 90.56 186 ALA A O 1
ATOM 1403 N N . PHE A 1 187 ? -17.949 -9.856 37.466 1.00 91.62 187 PHE A N 1
ATOM 1404 C CA . PHE A 1 187 ? -18.897 -9.201 36.567 1.00 91.62 187 PHE A CA 1
ATOM 1405 C C . PHE A 1 187 ? -19.060 -9.995 35.275 1.00 91.62 187 PHE A C 1
ATOM 1407 O O . PHE A 1 187 ? -20.189 -10.257 34.876 1.00 91.62 187 PHE A O 1
ATOM 1414 N N . CYS A 1 188 ? -17.947 -10.403 34.659 1.00 91.50 188 CYS A N 1
ATOM 1415 C CA . CYS A 1 188 ? -17.866 -11.100 33.374 1.00 91.50 188 CYS A CA 1
ATOM 1416 C C . CYS A 1 188 ? -17.373 -12.556 33.558 1.00 91.50 188 CYS A C 1
ATOM 1418 O O . CYS A 1 188 ? -16.258 -12.883 33.155 1.00 91.50 188 CYS A O 1
ATOM 1420 N N . PRO A 1 189 ? -18.172 -13.461 34.160 1.00 84.44 189 PRO A N 1
ATOM 1421 C CA . PRO A 1 189 ? -17.723 -14.822 34.477 1.00 84.44 189 PRO A CA 1
ATOM 1422 C C . PRO A 1 189 ? -17.577 -15.729 33.247 1.00 84.44 189 PRO A C 1
ATOM 1424 O O . PRO A 1 189 ? -16.947 -16.779 33.325 1.00 84.44 189 PRO A O 1
ATOM 1427 N N . THR A 1 190 ? -18.184 -15.359 32.118 1.00 77.31 190 THR A N 1
ATOM 1428 C CA . THR A 1 190 ? -18.283 -16.202 30.918 1.00 77.31 190 THR A CA 1
ATOM 1429 C C . THR A 1 190 ? -17.164 -15.977 29.906 1.00 77.31 190 THR A C 1
ATOM 1431 O O . THR A 1 190 ? -17.096 -16.712 28.923 1.00 77.31 190 THR A O 1
ATOM 1434 N N . THR A 1 191 ? -16.284 -14.992 30.113 1.00 76.00 191 THR A N 1
ATOM 1435 C CA . THR A 1 191 ? -15.221 -14.668 29.155 1.00 76.00 191 THR A CA 1
ATOM 1436 C C . THR A 1 191 ? -13.841 -14.827 29.788 1.00 76.00 191 THR A C 1
ATOM 1438 O O . THR A 1 191 ? -13.512 -14.204 30.794 1.00 76.00 191 THR A O 1
ATOM 1441 N N . SER A 1 192 ? -12.988 -15.651 29.171 1.00 76.56 192 SER A N 1
ATOM 1442 C CA . SER A 1 192 ? -11.617 -15.914 29.642 1.00 76.56 192 SER A CA 1
ATOM 1443 C C . SER A 1 192 ? -10.700 -14.687 29.592 1.00 76.56 192 SER A C 1
ATOM 1445 O O . SER A 1 192 ? -9.663 -14.671 30.249 1.00 76.56 192 SER A O 1
ATOM 1447 N N . TYR A 1 193 ? -11.088 -13.661 28.830 1.00 77.62 193 TYR A N 1
ATOM 1448 C CA . TYR A 1 193 ? -10.310 -12.442 28.592 1.00 77.62 193 TYR A CA 1
ATOM 1449 C C . TYR A 1 193 ? -11.023 -11.163 29.056 1.00 77.62 193 TYR A C 1
ATOM 1451 O O . TYR A 1 193 ? -10.514 -10.065 28.843 1.00 77.62 193 TYR A O 1
ATOM 1459 N N . GLY A 1 194 ? -12.193 -11.277 29.697 1.00 89.38 194 GLY A N 1
ATOM 1460 C CA . GLY A 1 194 ? -13.057 -10.126 29.958 1.00 89.38 194 GLY A CA 1
ATOM 1461 C C . GLY A 1 194 ? -13.756 -9.635 28.686 1.00 89.38 194 GLY A C 1
ATOM 1462 O O . GLY A 1 194 ? -13.918 -10.391 27.727 1.00 89.38 194 GLY A O 1
ATOM 1463 N N . LYS A 1 195 ? -14.221 -8.389 28.701 1.00 94.56 195 LYS A N 1
ATOM 1464 C CA . LYS A 1 195 ? -14.763 -7.668 27.539 1.00 94.56 195 LYS A CA 1
ATOM 1465 C C . LYS A 1 195 ? -13.953 -6.398 27.301 1.00 94.56 195 LYS A C 1
ATOM 1467 O O . LYS A 1 195 ? -13.391 -5.846 28.250 1.00 94.56 195 LYS A O 1
ATOM 1472 N N . PHE A 1 196 ? -13.885 -5.920 26.063 1.00 96.44 196 PHE A N 1
ATOM 1473 C CA . PHE A 1 196 ? -13.136 -4.695 25.763 1.00 96.44 196 PHE A CA 1
ATOM 1474 C C . PHE A 1 196 ? -13.947 -3.422 26.024 1.00 96.44 196 PHE A C 1
ATOM 1476 O O . PHE A 1 196 ? -15.180 -3.440 26.037 1.00 96.44 196 PHE A O 1
ATOM 1483 N N . LEU A 1 197 ? -13.238 -2.306 26.198 1.00 97.62 197 LEU A N 1
ATOM 1484 C CA . LEU A 1 197 ? -13.817 -0.965 26.261 1.00 97.62 197 LEU A CA 1
ATOM 1485 C C . LEU A 1 197 ? -13.197 -0.084 25.177 1.00 97.62 197 LEU A C 1
ATOM 1487 O O . LEU A 1 197 ? -11.982 0.017 25.071 1.00 97.62 197 LEU A O 1
ATOM 1491 N N . SER A 1 198 ? -14.015 0.595 24.391 1.00 97.62 198 SER A N 1
ATOM 1492 C CA . SER A 1 198 ? -13.540 1.632 23.479 1.00 97.62 198 SER A CA 1
ATOM 1493 C C . SER A 1 198 ? -14.211 2.959 23.786 1.00 97.62 198 SER A C 1
ATOM 1495 O O . SER A 1 198 ? -15.324 2.971 24.307 1.00 97.62 198 SER A O 1
ATOM 1497 N N . PHE A 1 199 ? -13.528 4.066 23.509 1.00 96.75 199 PHE A N 1
ATOM 1498 C CA . PHE A 1 199 ? -14.023 5.409 23.818 1.00 96.75 199 PHE A CA 1
ATOM 1499 C C . PHE A 1 199 ? -13.778 6.336 22.628 1.00 96.75 199 PHE A C 1
ATOM 1501 O O . PHE A 1 199 ? -12.626 6.518 22.231 1.00 96.75 199 PHE A O 1
ATOM 1508 N N . PHE A 1 200 ? -14.842 6.889 22.046 1.00 94.44 200 PHE A N 1
ATOM 1509 C CA . PHE A 1 200 ? -14.752 7.889 20.988 1.00 94.44 200 PHE A CA 1
ATOM 1510 C C . PHE A 1 200 ? -14.369 9.248 21.567 1.00 94.44 200 PHE A C 1
ATOM 1512 O O . PHE A 1 200 ? -15.000 9.733 22.503 1.00 94.44 200 PHE A O 1
ATOM 1519 N N . VAL A 1 201 ? -13.300 9.844 21.046 1.00 93.38 201 VAL A N 1
ATOM 1520 C CA . VAL A 1 201 ? -12.721 11.054 21.628 1.00 93.38 201 VAL A CA 1
ATOM 1521 C C . VAL A 1 201 ? -12.015 11.907 20.577 1.00 93.38 201 VAL A C 1
ATOM 1523 O O . VAL A 1 201 ? -11.452 11.395 19.607 1.00 93.38 201 VAL A O 1
ATOM 1526 N N . GLY A 1 202 ? -12.007 13.223 20.787 1.00 91.69 202 GLY A N 1
ATOM 1527 C CA . GLY A 1 202 ? -11.205 14.144 19.988 1.00 91.69 202 GLY A CA 1
ATOM 1528 C C . GLY A 1 202 ? -9.692 13.920 20.176 1.00 91.69 202 GLY A C 1
ATOM 1529 O O . GLY A 1 202 ? -9.250 13.466 21.238 1.00 91.69 202 GLY A O 1
ATOM 1530 N N . PRO A 1 203 ? -8.853 14.262 19.180 1.00 91.69 203 PRO A N 1
ATOM 1531 C CA . PRO A 1 203 ? -7.410 14.015 19.242 1.00 91.69 203 PRO A CA 1
ATOM 1532 C C . PRO A 1 203 ? -6.702 14.627 20.459 1.00 91.69 203 PRO A C 1
ATOM 1534 O O . PRO A 1 203 ? -5.785 14.017 21.010 1.00 91.69 203 PRO A O 1
ATOM 1537 N N . ARG A 1 204 ? -7.123 15.818 20.910 1.00 89.31 204 ARG A N 1
ATOM 1538 C CA . ARG A 1 204 ? -6.510 16.501 22.065 1.00 89.31 204 ARG A CA 1
ATOM 1539 C C . ARG A 1 204 ? -6.835 15.835 23.393 1.00 89.31 204 ARG A C 1
ATOM 1541 O O . ARG A 1 204 ? -6.050 15.938 24.331 1.00 89.31 204 ARG A O 1
ATOM 1548 N N . GLN A 1 205 ? -7.986 15.180 23.480 1.00 92.75 205 GLN A N 1
ATOM 1549 C CA . GLN A 1 205 ? -8.470 14.578 24.714 1.00 92.75 205 GLN A CA 1
ATOM 1550 C C . GLN A 1 205 ? -8.089 13.096 24.836 1.00 92.75 205 GLN A C 1
ATOM 1552 O O . GLN A 1 205 ? -8.244 12.506 25.904 1.00 92.75 205 GLN A O 1
ATOM 1557 N N . ALA A 1 206 ? -7.478 12.520 23.796 1.00 94.00 206 ALA A N 1
ATOM 1558 C CA . ALA A 1 206 ? -6.783 11.237 23.847 1.00 94.00 206 ALA A CA 1
ATOM 1559 C C . ALA A 1 206 ? -5.448 11.342 24.612 1.00 94.00 206 ALA A C 1
ATOM 1561 O O . ALA A 1 206 ? -4.363 11.226 24.037 1.00 94.00 206 ALA A O 1
ATOM 1562 N N . THR A 1 207 ? -5.523 11.627 25.912 1.00 95.19 207 THR A N 1
ATOM 1563 C CA . THR A 1 207 ? -4.367 11.796 26.802 1.00 95.19 207 THR A CA 1
ATOM 1564 C C . THR A 1 207 ? -3.888 10.459 27.377 1.00 95.19 207 THR A C 1
ATOM 1566 O O . THR A 1 207 ? -4.618 9.467 27.396 1.00 95.19 207 THR A O 1
ATOM 1569 N N . ALA A 1 208 ? -2.665 10.433 27.917 1.00 95.19 208 ALA A N 1
ATOM 1570 C CA . ALA A 1 208 ? -2.146 9.272 28.647 1.00 95.19 208 ALA A CA 1
ATOM 1571 C C . ALA A 1 208 ? -3.040 8.873 29.839 1.00 95.19 208 ALA A C 1
ATOM 1573 O O . ALA A 1 208 ? -3.180 7.689 30.137 1.00 95.19 208 ALA A O 1
ATOM 1574 N N . GLU A 1 209 ? -3.674 9.850 30.496 1.00 96.38 209 GLU A N 1
ATOM 1575 C CA . GLU A 1 209 ? -4.630 9.615 31.582 1.00 96.38 209 GLU A CA 1
ATOM 1576 C C . GLU A 1 209 ? -5.849 8.823 31.099 1.00 96.38 209 GLU A C 1
ATOM 1578 O O . GLU A 1 209 ? -6.211 7.828 31.729 1.00 96.38 209 GLU A O 1
ATOM 1583 N N . LEU A 1 210 ? -6.424 9.195 29.948 1.00 96.00 210 LEU A N 1
ATOM 1584 C CA . LEU A 1 210 ? -7.523 8.441 29.350 1.00 96.00 210 LEU A CA 1
ATOM 1585 C C . LEU A 1 210 ? -7.084 7.015 28.995 1.00 96.00 210 LEU A C 1
ATOM 1587 O O . LEU A 1 210 ? -7.767 6.066 29.367 1.00 96.00 210 LEU A O 1
ATOM 1591 N N . TYR A 1 211 ? -5.933 6.829 28.340 1.00 97.00 211 TYR A N 1
ATOM 1592 C CA . TYR A 1 211 ? -5.432 5.484 28.019 1.00 97.00 211 TYR A CA 1
ATOM 1593 C C . TYR A 1 211 ? -5.227 4.621 29.274 1.00 97.00 211 TYR A C 1
ATOM 1595 O O . TYR A 1 211 ? -5.601 3.447 29.296 1.00 97.00 211 TYR A O 1
ATOM 1603 N N . ASN A 1 212 ? -4.712 5.207 30.356 1.00 96.44 212 ASN A N 1
ATOM 1604 C CA . ASN A 1 212 ? -4.562 4.516 31.636 1.00 96.44 212 ASN A CA 1
ATOM 1605 C C . ASN A 1 212 ? -5.914 4.182 32.283 1.00 96.44 212 ASN A C 1
ATOM 1607 O O . ASN A 1 212 ? -6.058 3.113 32.877 1.00 96.44 212 ASN A O 1
ATOM 1611 N N . ALA A 1 213 ? -6.915 5.057 32.148 1.00 96.31 213 ALA A N 1
ATOM 1612 C CA . ALA A 1 213 ? -8.278 4.773 32.584 1.00 96.31 213 ALA A CA 1
ATOM 1613 C C . ALA A 1 213 ? -8.887 3.607 31.791 1.00 96.31 213 ALA A C 1
ATOM 1615 O O . ALA A 1 213 ? -9.464 2.697 32.383 1.00 96.31 213 ALA A O 1
ATOM 1616 N N . LEU A 1 214 ? -8.704 3.583 30.471 1.00 96.50 214 LEU A N 1
ATOM 1617 C CA . LEU A 1 214 ? -9.191 2.508 29.606 1.00 96.50 214 LEU A CA 1
ATOM 1618 C C . LEU A 1 214 ? -8.524 1.158 29.903 1.00 96.50 214 LEU A C 1
ATOM 1620 O O . LEU A 1 214 ? -9.177 0.123 29.773 1.00 96.50 214 LEU A O 1
ATOM 1624 N N . GLY A 1 215 ? -7.272 1.150 30.366 1.00 95.00 215 GLY A N 1
ATOM 1625 C CA . GLY A 1 215 ? -6.576 -0.064 30.791 1.00 95.00 215 GLY A CA 1
ATOM 1626 C C . GLY A 1 215 ? -6.227 -1.020 29.634 1.00 95.00 215 GLY A C 1
ATOM 1627 O O . GLY A 1 215 ? -6.410 -0.697 28.463 1.00 95.00 215 GLY A O 1
ATOM 1628 N N . PRO A 1 216 ? -5.721 -2.233 29.923 1.00 93.75 216 PRO A N 1
ATOM 1629 C CA . PRO A 1 216 ? -5.181 -3.151 28.913 1.00 93.75 216 PRO A CA 1
ATOM 1630 C C . PRO A 1 216 ? -6.219 -3.727 27.941 1.00 93.75 216 PRO A C 1
ATOM 1632 O O . PRO A 1 216 ? -5.846 -4.058 26.813 1.00 93.75 216 PRO A O 1
ATOM 1635 N N . ASN A 1 217 ? -7.486 -3.844 28.358 1.00 94.06 217 ASN A N 1
ATOM 1636 C CA . ASN A 1 217 ? -8.627 -4.244 27.521 1.00 94.06 217 ASN A CA 1
ATOM 1637 C C . ASN A 1 217 ? -9.258 -3.054 26.781 1.00 94.06 217 ASN A C 1
ATOM 1639 O O . ASN A 1 217 ? -10.320 -3.211 26.176 1.00 94.06 217 ASN A O 1
ATOM 1643 N N . GLY A 1 218 ? -8.660 -1.866 26.881 1.00 96.19 218 GLY A N 1
ATOM 1644 C CA . GLY A 1 218 ? -9.230 -0.635 26.373 1.00 96.19 218 GLY A CA 1
ATOM 1645 C C . GLY A 1 218 ? -8.452 -0.003 25.221 1.00 96.19 218 GLY A C 1
ATOM 1646 O O . GLY A 1 218 ? -7.272 -0.297 25.020 1.00 96.19 218 GLY A O 1
ATOM 1647 N N . PHE A 1 219 ? -9.122 0.855 24.448 1.00 97.50 219 PHE A N 1
ATOM 1648 C CA . PHE A 1 219 ? -8.504 1.667 23.393 1.00 97.50 219 PHE A CA 1
ATOM 1649 C C . PHE A 1 219 ? -9.345 2.902 23.035 1.00 97.50 219 PHE A C 1
ATOM 1651 O O . PHE A 1 219 ? -10.554 2.935 23.263 1.00 97.50 219 PHE A O 1
ATOM 1658 N N . ALA A 1 220 ? -8.718 3.923 22.452 1.00 97.06 220 ALA A N 1
ATOM 1659 C CA . ALA A 1 220 ? -9.419 5.120 21.984 1.00 97.06 220 ALA A CA 1
ATOM 1660 C C . ALA A 1 220 ? -9.850 4.984 20.512 1.00 97.06 220 ALA A C 1
ATOM 1662 O O . ALA A 1 220 ? -9.116 4.449 19.680 1.00 97.06 220 ALA A O 1
ATOM 1663 N N . VAL A 1 221 ? -11.027 5.498 20.164 1.00 96.00 221 VAL A N 1
ATOM 1664 C CA . VAL A 1 221 ? -11.424 5.741 18.772 1.00 96.00 221 VAL A CA 1
ATOM 1665 C C . VAL A 1 221 ? -11.311 7.239 18.531 1.00 96.00 221 VAL A C 1
ATOM 1667 O O . VAL A 1 221 ? -12.105 8.025 19.030 1.00 96.00 221 VAL A O 1
ATOM 1670 N N . ILE A 1 222 ? -10.270 7.639 17.815 1.00 94.56 222 ILE A N 1
ATOM 1671 C CA . ILE A 1 222 ? -9.926 9.040 17.606 1.00 94.56 222 ILE A CA 1
ATOM 1672 C C . ILE A 1 222 ? -10.814 9.617 16.522 1.00 94.56 222 ILE A C 1
ATOM 1674 O O . ILE A 1 222 ? -10.860 9.067 15.421 1.00 94.56 222 ILE A O 1
ATOM 1678 N N . SER A 1 223 ? -11.452 10.749 16.794 1.00 91.31 223 SER A N 1
ATOM 1679 C CA . SER A 1 223 ? -12.143 11.495 15.752 1.00 91.31 223 SER A CA 1
ATOM 1680 C C . SER A 1 223 ? -11.147 11.970 14.693 1.00 91.31 223 SER A C 1
ATOM 1682 O O . SER A 1 223 ? -10.264 12.784 14.960 1.00 91.31 223 SER A O 1
ATOM 1684 N N . GLY A 1 224 ? -11.274 11.432 13.482 1.00 89.56 224 GLY A N 1
ATOM 1685 C CA . GLY A 1 224 ? -10.596 11.905 12.277 1.00 89.56 224 GLY A CA 1
ATOM 1686 C C . GLY A 1 224 ? -11.376 13.016 11.572 1.00 89.56 224 GLY A C 1
ATOM 1687 O O . GLY A 1 224 ? -11.055 13.345 10.434 1.00 89.56 224 GLY A O 1
ATOM 1688 N N . PHE A 1 225 ? -12.408 13.551 12.219 1.00 82.06 225 PHE A N 1
ATOM 1689 C CA . PHE A 1 225 ? -13.213 14.710 11.840 1.00 82.06 225 PHE A CA 1
ATOM 1690 C C . PHE A 1 225 ? -13.354 15.638 13.062 1.00 82.06 225 PHE A C 1
ATOM 1692 O O . PHE A 1 225 ? -12.880 15.297 14.145 1.00 82.06 225 PHE A O 1
ATOM 1699 N N . ASP A 1 226 ? -13.894 16.846 12.889 1.00 76.69 226 ASP A N 1
ATOM 1700 C CA . ASP A 1 226 ? -13.903 17.887 13.939 1.00 76.69 226 ASP A CA 1
ATOM 1701 C C . ASP A 1 226 ? -12.506 18.188 14.515 1.00 76.69 226 ASP A C 1
ATOM 1703 O O . ASP A 1 226 ? -12.285 18.337 15.718 1.00 76.69 226 ASP A O 1
ATOM 1707 N N . LEU A 1 227 ? -11.530 18.263 13.609 1.00 78.75 227 LEU A N 1
ATOM 1708 C CA . LEU A 1 227 ? -10.112 18.423 13.909 1.00 78.75 227 LEU A CA 1
ATOM 1709 C C . LEU A 1 227 ? -9.794 19.887 14.231 1.00 78.75 227 LEU A C 1
ATOM 1711 O O . LEU A 1 227 ? -9.338 20.630 13.369 1.00 78.75 227 LEU A O 1
ATOM 1715 N N . ASP A 1 228 ? -10.064 20.307 15.468 1.00 64.25 228 ASP A N 1
ATOM 1716 C CA . ASP A 1 228 ? -9.712 21.629 16.016 1.00 64.25 228 ASP A CA 1
ATOM 1717 C C . ASP A 1 228 ? -10.171 22.846 15.190 1.00 64.25 228 ASP A C 1
ATOM 1719 O O . ASP A 1 228 ? -9.639 23.951 15.349 1.00 64.25 228 ASP A O 1
ATOM 1723 N N . SER A 1 229 ? -11.172 22.677 14.323 1.00 57.34 229 SER A N 1
ATOM 1724 C CA . SER A 1 229 ? -11.742 23.807 13.602 1.00 57.34 229 SER A CA 1
ATOM 1725 C C . SER A 1 229 ? -12.371 24.768 14.619 1.00 57.34 229 SER A C 1
ATOM 1727 O O . SER A 1 229 ? -13.082 24.316 15.521 1.00 57.34 229 SER A O 1
ATOM 1729 N N . PRO A 1 230 ? -12.162 26.097 14.512 1.00 53.62 230 PRO A N 1
ATOM 1730 C CA . PRO A 1 230 ? -12.724 27.074 15.450 1.00 53.62 230 PRO A CA 1
ATOM 1731 C C . PRO A 1 230 ? -14.261 27.044 15.516 1.00 53.62 230 PRO A C 1
ATOM 1733 O O . PRO A 1 230 ? -14.847 27.681 16.392 1.00 53.62 230 PRO A O 1
ATOM 1736 N N . ARG A 1 231 ? -14.914 26.318 14.597 1.00 59.44 231 ARG A N 1
ATOM 1737 C CA . ARG A 1 231 ? -16.322 25.925 14.661 1.00 59.44 231 ARG A CA 1
ATOM 1738 C C . ARG A 1 231 ? -16.466 24.466 14.194 1.00 59.44 231 ARG A C 1
ATOM 1740 O O . ARG A 1 231 ? -16.219 24.213 13.014 1.00 59.44 231 ARG A O 1
ATOM 1747 N N . PRO A 1 232 ? -16.864 23.530 15.075 1.00 59.78 232 PRO A N 1
ATOM 1748 C CA . PRO A 1 232 ? -17.253 22.176 14.678 1.00 59.78 232 PRO A CA 1
ATOM 1749 C C . PRO A 1 232 ? -18.297 22.208 13.555 1.00 59.78 232 PRO A C 1
ATOM 1751 O O . PRO A 1 232 ? -19.116 23.130 13.503 1.00 59.78 232 PRO A O 1
ATOM 1754 N N . GLY A 1 233 ? -18.258 21.235 12.643 1.00 59.47 233 GLY A N 1
ATOM 1755 C CA . GLY A 1 233 ? -19.241 21.147 11.557 1.00 59.47 233 GLY A CA 1
ATOM 1756 C C . GLY A 1 233 ? -19.113 22.184 10.428 1.00 59.47 233 GLY A C 1
ATOM 1757 O O . GLY A 1 233 ? -20.036 22.309 9.625 1.00 59.47 233 GLY A O 1
ATOM 1758 N N . LEU A 1 234 ? -17.998 22.920 10.307 1.00 64.44 234 LEU A N 1
ATOM 1759 C CA . LEU A 1 234 ? -17.689 23.665 9.077 1.00 64.44 234 LEU A CA 1
ATOM 1760 C C . LEU A 1 234 ? -16.777 22.849 8.147 1.00 64.44 234 LEU A C 1
ATOM 1762 O O . LEU A 1 234 ? -15.781 22.287 8.604 1.00 64.44 234 LEU A O 1
ATOM 1766 N N . PRO A 1 235 ? -17.068 22.800 6.836 1.00 66.50 235 PRO A N 1
ATOM 1767 C CA . PRO A 1 235 ? -16.225 22.098 5.879 1.00 66.50 235 PRO A CA 1
ATOM 1768 C C . PRO A 1 235 ? -14.905 22.848 5.682 1.00 66.50 235 PRO A C 1
ATOM 1770 O O . PRO A 1 235 ? -14.874 24.045 5.387 1.00 66.50 235 PRO A O 1
ATOM 1773 N N . GLU A 1 236 ? -13.796 22.126 5.784 1.00 74.56 236 GLU A N 1
ATOM 1774 C CA . GLU A 1 236 ? -12.465 22.635 5.449 1.00 74.56 236 GLU A CA 1
ATOM 1775 C C . GLU A 1 236 ? -12.022 22.107 4.084 1.00 74.56 236 GLU A C 1
ATOM 1777 O O . GLU A 1 236 ? -12.486 21.061 3.640 1.00 74.56 236 GLU A O 1
ATOM 1782 N N . SER A 1 237 ? -11.091 22.774 3.397 1.00 80.50 237 SER A N 1
ATOM 1783 C CA . SER A 1 237 ? -10.535 22.182 2.170 1.00 80.50 237 SER A CA 1
ATOM 1784 C C . SER A 1 237 ? -9.847 20.836 2.481 1.00 80.50 237 SER A C 1
ATOM 1786 O O . SER A 1 237 ? -9.238 20.715 3.546 1.00 80.50 237 SER A O 1
ATOM 1788 N N . PRO A 1 238 ? -9.834 19.844 1.568 1.00 82.12 238 PRO A N 1
ATOM 1789 C CA . PRO A 1 238 ? -9.116 18.584 1.774 1.00 82.12 238 PRO A CA 1
ATOM 1790 C C . PRO A 1 238 ? -7.629 18.764 2.114 1.00 82.12 238 PRO A C 1
ATOM 1792 O O . PRO A 1 238 ? -7.062 17.961 2.848 1.00 82.12 238 PRO A O 1
ATOM 1795 N N . SER A 1 239 ? -6.996 19.842 1.633 1.00 79.81 239 SER A N 1
ATOM 1796 C CA . SER A 1 239 ? -5.620 20.192 2.005 1.00 79.81 239 SER A CA 1
ATOM 1797 C C . SER A 1 239 ? -5.507 20.664 3.456 1.00 79.81 239 SER A C 1
ATOM 1799 O O . SER A 1 239 ? -4.559 20.295 4.145 1.00 79.81 239 SER A O 1
ATOM 1801 N N . THR A 1 240 ? -6.444 21.492 3.921 1.00 83.12 240 THR A N 1
ATOM 1802 C CA . THR A 1 240 ? -6.505 21.949 5.318 1.00 83.12 240 THR A CA 1
ATOM 1803 C C . THR A 1 240 ? -6.790 20.769 6.241 1.00 83.12 240 THR A C 1
ATOM 1805 O O . THR A 1 240 ? -6.044 20.542 7.190 1.00 83.12 240 THR A O 1
ATOM 1808 N N . TYR A 1 241 ? -7.779 19.952 5.875 1.00 85.88 241 TYR A N 1
ATOM 1809 C CA . TYR A 1 241 ? -8.116 18.707 6.551 1.00 85.88 241 TYR A CA 1
ATOM 1810 C C . TYR A 1 241 ? -6.901 17.779 6.690 1.00 85.88 241 TYR A C 1
ATOM 1812 O O . TYR A 1 241 ? -6.618 17.301 7.784 1.00 85.88 241 TYR A O 1
ATOM 1820 N N . ARG A 1 242 ? -6.128 17.579 5.610 1.00 87.81 242 ARG A N 1
ATOM 1821 C CA . ARG A 1 242 ? -4.892 16.779 5.628 1.00 87.81 242 ARG A CA 1
ATOM 1822 C C . ARG A 1 242 ? -3.893 17.299 6.664 1.00 87.81 242 ARG A C 1
ATOM 1824 O O . ARG A 1 242 ? -3.363 16.515 7.447 1.00 87.81 242 ARG A O 1
ATOM 1831 N N . THR A 1 243 ? -3.638 18.606 6.675 1.00 86.81 243 THR A N 1
ATOM 1832 C CA . THR A 1 243 ? -2.713 19.242 7.626 1.00 86.81 243 THR A CA 1
ATOM 1833 C C . THR A 1 243 ? -3.181 19.065 9.068 1.00 86.81 243 THR A C 1
ATOM 1835 O O . THR A 1 243 ? -2.384 18.673 9.924 1.00 86.81 243 THR A O 1
ATOM 1838 N N . ASN A 1 244 ? -4.468 19.301 9.325 1.00 88.19 244 ASN A N 1
ATOM 1839 C CA . ASN A 1 244 ? -5.055 19.186 10.657 1.00 88.19 244 ASN A CA 1
ATOM 1840 C C . ASN A 1 244 ? -5.025 17.734 11.144 1.00 88.19 244 ASN A C 1
ATOM 1842 O O . ASN A 1 244 ? -4.533 17.469 12.238 1.00 88.19 244 ASN A O 1
ATOM 1846 N N . LEU A 1 245 ? -5.420 16.776 10.300 1.00 91.00 245 LEU A N 1
ATOM 1847 C CA . LEU A 1 245 ? -5.398 15.354 10.645 1.00 91.00 245 LEU A CA 1
ATOM 1848 C C . LEU A 1 245 ? -3.973 14.870 10.924 1.00 91.00 245 LEU A C 1
ATOM 1850 O O . LEU A 1 245 ? -3.748 14.155 11.897 1.00 91.00 245 LEU A O 1
ATOM 1854 N N . LEU A 1 246 ? -2.997 15.291 10.115 1.00 90.62 246 LEU A N 1
ATOM 1855 C CA . LEU A 1 246 ? -1.588 14.954 10.319 1.00 90.62 246 LEU A CA 1
ATOM 1856 C C . LEU A 1 246 ? -1.074 15.465 11.671 1.00 90.62 246 LEU A C 1
ATOM 1858 O O . LEU A 1 246 ? -0.413 14.723 12.401 1.00 90.62 246 LEU A O 1
ATOM 1862 N N . ALA A 1 247 ? -1.380 16.716 12.019 1.00 88.75 247 ALA A N 1
ATOM 1863 C CA . ALA A 1 247 ? -1.001 17.289 13.306 1.00 88.75 247 ALA A CA 1
ATOM 1864 C C . ALA A 1 247 ? -1.676 16.547 14.473 1.00 88.75 247 ALA A C 1
ATOM 1866 O O . ALA A 1 247 ? -0.998 16.127 15.411 1.00 88.75 247 ALA A O 1
ATOM 1867 N N . SER A 1 248 ? -2.985 16.311 14.374 1.00 92.00 248 SER A N 1
ATOM 1868 C CA . SER A 1 248 ? -3.771 15.587 15.371 1.00 92.00 248 SER A CA 1
ATOM 1869 C C . SER A 1 248 ? -3.258 14.165 15.613 1.00 92.00 248 SER A C 1
ATOM 1871 O O . SER A 1 248 ? -3.091 13.764 16.765 1.00 92.00 248 SER A O 1
ATOM 1873 N N . LEU A 1 249 ? -2.950 13.404 14.557 1.00 92.38 249 LEU A N 1
ATOM 1874 C CA . LEU A 1 249 ? -2.452 12.033 14.704 1.00 92.38 249 LEU A CA 1
ATOM 1875 C C . LEU A 1 249 ? -1.059 11.977 15.334 1.00 92.38 249 LEU A C 1
ATOM 1877 O O . LEU A 1 249 ? -0.799 11.077 16.130 1.00 92.38 249 LEU A O 1
ATOM 1881 N N . ARG A 1 250 ? -0.190 12.961 15.075 1.00 89.69 250 ARG A N 1
ATOM 1882 C CA . ARG A 1 250 ? 1.102 13.066 15.776 1.00 89.69 250 ARG A CA 1
ATOM 1883 C C . ARG A 1 250 ? 0.917 13.291 17.276 1.00 89.69 250 ARG A C 1
ATOM 1885 O O . ARG A 1 250 ? 1.604 12.659 18.075 1.00 89.69 250 ARG A O 1
ATOM 1892 N N . THR A 1 251 ? -0.028 14.146 17.669 1.00 90.88 251 THR A N 1
ATOM 1893 C CA . THR A 1 251 ? -0.372 14.354 19.085 1.00 90.88 251 THR A CA 1
ATOM 1894 C C . THR A 1 251 ? -0.903 13.074 19.727 1.00 90.88 251 THR A C 1
ATOM 1896 O O . THR A 1 251 ? -0.452 12.697 20.807 1.00 90.88 251 THR A O 1
ATOM 1899 N N . VAL A 1 252 ? -1.807 12.366 19.048 1.00 93.94 252 VAL A N 1
ATOM 1900 C CA . VAL A 1 252 ? -2.351 11.082 19.518 1.00 93.94 252 VAL A CA 1
ATOM 1901 C C . VAL A 1 252 ? -1.246 10.049 19.706 1.00 93.94 252 VAL A C 1
ATOM 1903 O O . VAL A 1 252 ? -1.204 9.398 20.746 1.00 93.94 252 VAL A O 1
ATOM 1906 N N . GLN A 1 253 ? -0.341 9.910 18.735 1.00 92.31 253 GLN A N 1
ATOM 1907 C CA . GLN A 1 253 ? 0.788 8.979 18.804 1.00 92.31 253 GLN A CA 1
ATOM 1908 C C . GLN A 1 253 ? 1.708 9.288 19.986 1.00 92.31 253 GLN A C 1
ATOM 1910 O O . GLN A 1 253 ? 2.070 8.377 20.731 1.00 92.31 253 GLN A O 1
ATOM 1915 N N . ALA A 1 254 ? 2.040 10.565 20.189 1.00 90.56 254 ALA A N 1
ATOM 1916 C CA . ALA A 1 254 ? 2.847 10.996 21.323 1.00 90.56 254 ALA A CA 1
ATOM 1917 C C . ALA A 1 254 ? 2.164 10.659 22.658 1.00 90.56 254 ALA A C 1
ATOM 1919 O O . ALA A 1 254 ? 2.793 10.075 23.535 1.00 90.56 254 ALA A O 1
ATOM 1920 N N . ASN A 1 255 ? 0.867 10.946 22.795 1.00 91.75 255 ASN A N 1
ATOM 1921 C CA . ASN A 1 255 ? 0.115 10.644 24.014 1.00 91.75 255 ASN A CA 1
ATOM 1922 C C . ASN A 1 255 ? -0.048 9.138 24.256 1.00 91.75 255 ASN A C 1
ATOM 1924 O O . ASN A 1 255 ? 0.050 8.686 25.396 1.00 91.75 255 ASN A O 1
ATOM 1928 N N . ALA A 1 256 ? -0.288 8.362 23.199 1.00 93.56 256 ALA A N 1
ATOM 1929 C CA . ALA A 1 256 ? -0.394 6.911 23.274 1.00 93.56 256 ALA A CA 1
ATOM 1930 C C . ALA A 1 256 ? 0.927 6.289 23.751 1.00 93.56 256 ALA A C 1
ATOM 1932 O O . ALA A 1 256 ? 0.915 5.435 24.631 1.00 93.56 256 ALA A O 1
ATOM 1933 N N . ALA A 1 257 ? 2.072 6.774 23.259 1.00 91.38 257 ALA A N 1
ATOM 1934 C CA . ALA A 1 257 ? 3.390 6.290 23.673 1.00 91.38 257 ALA A CA 1
ATOM 1935 C C . ALA A 1 257 ? 3.711 6.542 25.162 1.00 91.38 257 ALA A C 1
ATOM 1937 O O . ALA A 1 257 ? 4.557 5.855 25.731 1.00 91.38 257 ALA A O 1
ATOM 1938 N N . LEU A 1 258 ? 3.029 7.494 25.811 1.00 92.94 258 LEU A N 1
ATOM 1939 C CA . LEU A 1 258 ? 3.171 7.772 27.246 1.00 92.94 258 LEU A CA 1
ATOM 1940 C C . LEU A 1 258 ? 2.381 6.799 28.139 1.00 92.94 258 LEU A C 1
ATOM 1942 O O . LEU A 1 258 ? 2.475 6.889 29.364 1.00 92.94 258 LEU A O 1
ATOM 1946 N N . SER A 1 259 ? 1.598 5.881 27.562 1.00 93.56 259 SER A N 1
ATOM 1947 C CA . SER A 1 259 ? 0.828 4.878 28.300 1.00 93.56 259 SER A CA 1
ATOM 1948 C C . SER A 1 259 ? 1.152 3.460 27.814 1.00 93.56 259 SER A C 1
ATOM 1950 O O . SER A 1 259 ? 1.128 3.202 26.611 1.00 93.56 259 SER A O 1
ATOM 1952 N N . PRO A 1 260 ? 1.341 2.477 28.717 1.00 90.19 260 PRO A N 1
ATOM 1953 C CA . PRO A 1 260 ? 1.462 1.066 28.330 1.00 90.19 260 PRO A CA 1
ATOM 1954 C C . PRO A 1 260 ? 0.167 0.494 27.721 1.00 90.19 260 PRO A C 1
ATOM 1956 O O . PRO A 1 260 ? 0.150 -0.631 27.221 1.00 90.19 260 PRO A O 1
ATOM 1959 N N . HIS A 1 261 ? -0.931 1.249 27.775 1.00 93.50 261 HIS A N 1
ATOM 1960 C CA . HIS A 1 261 ? -2.235 0.896 27.223 1.00 93.50 261 HIS A CA 1
ATOM 1961 C C . HIS A 1 261 ? -2.635 1.797 26.048 1.00 93.50 261 HIS A C 1
ATOM 1963 O O . HIS A 1 261 ? -3.790 1.774 25.628 1.00 93.50 261 HIS A O 1
ATOM 1969 N N . GLY A 1 262 ? -1.700 2.592 25.514 1.00 91.94 262 GLY A N 1
ATOM 1970 C CA . GLY A 1 262 ? -1.931 3.533 24.421 1.00 91.94 262 GLY A CA 1
ATOM 1971 C C . GLY A 1 262 ? -2.245 2.854 23.093 1.00 91.94 262 GLY A C 1
ATOM 1972 O O . GLY A 1 262 ? -1.402 2.812 22.203 1.00 91.94 262 GLY A O 1
ATOM 1973 N N . LYS A 1 263 ? -3.458 2.320 22.951 1.00 95.31 263 LYS A N 1
ATOM 1974 C CA . LYS A 1 263 ? -3.978 1.720 21.721 1.00 95.31 263 LYS A CA 1
ATOM 1975 C C . LYS A 1 263 ? -5.073 2.600 21.143 1.00 95.31 263 LYS A C 1
ATOM 1977 O O . LYS A 1 263 ? -5.909 3.112 21.890 1.00 95.31 263 LYS A O 1
ATOM 1982 N N . TYR A 1 264 ? -5.108 2.746 19.825 1.00 96.00 264 TYR A N 1
ATOM 1983 C CA . TYR A 1 264 ? -6.095 3.606 19.183 1.00 96.00 264 TYR A CA 1
ATOM 1984 C C . TYR A 1 264 ? -6.496 3.146 17.781 1.00 96.00 264 TYR A C 1
ATOM 1986 O O . TYR A 1 264 ? -5.747 2.476 17.077 1.00 96.00 264 TYR A O 1
ATOM 1994 N N . SER A 1 265 ? -7.693 3.545 17.366 1.00 95.12 265 SER A N 1
ATOM 1995 C CA . SER A 1 265 ? -8.161 3.513 15.975 1.00 95.12 265 SER A CA 1
ATOM 1996 C C . SER A 1 265 ? -8.552 4.926 15.546 1.00 95.12 265 SER A C 1
ATOM 1998 O O . SER A 1 265 ? -8.702 5.799 16.397 1.00 95.12 265 SER A O 1
ATOM 2000 N N . VAL A 1 266 ? -8.708 5.170 14.246 1.00 93.50 266 VAL A N 1
ATOM 2001 C CA . VAL A 1 266 ? -9.103 6.493 13.727 1.00 93.50 266 VAL A CA 1
ATOM 2002 C C . VAL A 1 266 ? -10.457 6.390 13.035 1.00 93.50 266 VAL A C 1
ATOM 2004 O O . VAL A 1 266 ? -10.610 5.620 12.090 1.00 93.50 266 VAL A O 1
ATOM 2007 N N . GLY A 1 267 ? -11.436 7.151 13.519 1.00 91.75 267 GLY A N 1
ATOM 2008 C CA . GLY A 1 267 ? -12.762 7.311 12.933 1.00 91.75 267 GLY A CA 1
ATOM 2009 C C . GLY A 1 267 ? -12.729 8.276 11.758 1.00 91.75 267 GLY A C 1
ATOM 2010 O O . GLY A 1 267 ? -12.449 9.452 11.949 1.00 91.75 267 GLY A O 1
ATOM 2011 N N . LEU A 1 268 ? -12.999 7.806 10.545 1.00 86.44 268 LEU A N 1
ATOM 2012 C CA . LEU A 1 268 ? -12.975 8.656 9.355 1.00 86.44 268 LEU A CA 1
ATOM 2013 C C . LEU A 1 268 ? -14.378 9.139 8.965 1.00 86.44 268 LEU A C 1
ATOM 2015 O O . LEU A 1 268 ? -15.344 8.379 9.100 1.00 86.44 268 LEU A O 1
ATOM 2019 N N . PRO A 1 269 ? -14.491 10.369 8.427 1.00 69.88 269 PRO A N 1
ATOM 2020 C CA . PRO A 1 269 ? -15.762 10.904 7.968 1.00 69.88 269 PRO A CA 1
ATOM 2021 C C . PRO A 1 269 ? -16.170 10.222 6.656 1.00 69.88 269 PRO A C 1
ATOM 2023 O O . PRO A 1 269 ? -15.653 10.528 5.581 1.00 69.88 269 PRO A O 1
ATOM 2026 N N . PHE A 1 270 ? -17.087 9.259 6.751 1.00 73.88 270 PHE A N 1
ATOM 2027 C CA . PHE A 1 270 ? -17.726 8.614 5.601 1.00 73.88 270 PHE A CA 1
ATOM 2028 C C . PHE A 1 270 ? -19.112 9.245 5.365 1.00 73.88 270 PHE A C 1
ATOM 2030 O O . PHE A 1 270 ? -19.274 10.458 5.490 1.00 73.88 270 PHE A O 1
ATOM 2037 N N . SER A 1 271 ? -20.127 8.4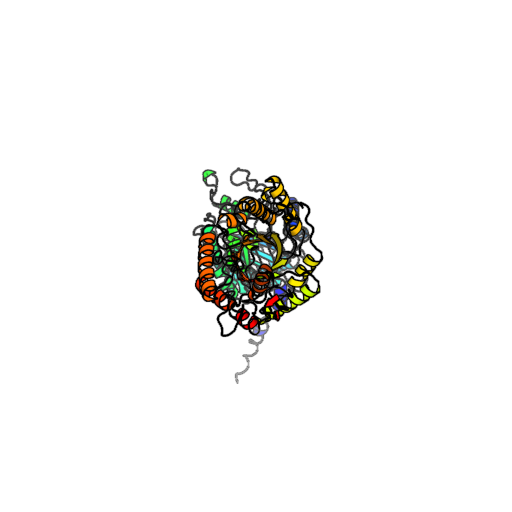70 4.976 1.00 65.44 271 SER A N 1
ATOM 2038 C CA . SER A 1 271 ? -21.436 9.013 4.598 1.00 65.44 271 SER A CA 1
ATOM 2039 C C . SER A 1 271 ? -22.166 9.718 5.748 1.00 65.44 271 SER A C 1
ATOM 2041 O O . SER A 1 271 ? -23.013 10.565 5.483 1.00 65.44 271 SER A O 1
ATOM 2043 N N . ALA A 1 272 ? -21.874 9.371 7.007 1.00 62.31 272 ALA A N 1
ATOM 2044 C CA . ALA A 1 272 ? -22.540 9.968 8.163 1.00 62.31 272 ALA A CA 1
ATOM 2045 C C . ALA A 1 272 ? -22.192 11.447 8.352 1.00 62.31 272 ALA A C 1
ATOM 2047 O O . ALA A 1 272 ? -23.084 12.266 8.546 1.00 62.31 272 ALA A O 1
ATOM 2048 N N . SER A 1 273 ? -20.924 11.812 8.183 1.00 57.97 273 SER A N 1
ATOM 2049 C CA . SER A 1 273 ? -20.486 13.185 8.420 1.00 57.97 273 SER A CA 1
ATOM 2050 C C . SER A 1 273 ? -21.075 14.168 7.401 1.00 57.97 273 SER A C 1
ATOM 2052 O O . SER A 1 273 ? -21.315 15.313 7.750 1.00 57.97 273 SER A O 1
ATOM 2054 N N . ALA A 1 274 ? -21.415 13.733 6.178 1.00 60.22 274 ALA A N 1
ATOM 2055 C CA . ALA A 1 274 ? -22.139 14.582 5.222 1.00 60.22 274 ALA A CA 1
ATOM 2056 C C . ALA A 1 274 ? -23.527 14.981 5.757 1.00 60.22 274 ALA A C 1
ATOM 2058 O O . ALA A 1 274 ? -23.945 16.124 5.606 1.00 60.22 274 ALA A O 1
ATOM 2059 N N . CYS A 1 275 ? -24.202 14.053 6.439 1.00 61.94 275 CYS A N 1
ATOM 2060 C CA . CYS A 1 275 ? -25.487 14.305 7.080 1.00 61.94 275 CYS A CA 1
ATOM 2061 C C . CYS A 1 275 ? -25.354 15.251 8.284 1.00 61.94 275 CYS A C 1
ATOM 2063 O O . CYS A 1 275 ? -26.204 16.115 8.482 1.00 61.94 275 CYS A O 1
ATOM 2065 N N . GLU A 1 276 ? -24.298 15.108 9.085 1.00 61.19 276 GLU A N 1
ATOM 2066 C CA . GLU A 1 276 ? -24.065 15.989 10.237 1.00 61.19 276 GLU A CA 1
ATOM 2067 C C . GLU A 1 276 ? -23.704 17.411 9.827 1.00 61.19 276 GLU A C 1
ATOM 2069 O O . GLU A 1 276 ? -24.223 18.374 10.389 1.00 61.19 276 GLU A O 1
ATOM 2074 N N . PHE A 1 277 ? -22.876 17.542 8.792 1.00 59.47 277 PHE A N 1
ATOM 2075 C CA . PHE A 1 277 ? -22.556 18.818 8.170 1.00 59.47 277 PHE A CA 1
ATOM 2076 C C . PHE A 1 277 ? -23.824 19.548 7.686 1.00 59.47 277 PHE A C 1
ATOM 2078 O O . PHE A 1 277 ? -23.962 20.756 7.881 1.00 59.47 277 PHE A O 1
ATOM 2085 N N . GLU A 1 278 ? -24.783 18.824 7.104 1.00 56.38 278 GLU A N 1
ATOM 2086 C CA . GLU A 1 278 ? -26.076 19.382 6.687 1.00 56.38 278 GLU A CA 1
ATOM 2087 C C . GLU A 1 278 ? -26.995 19.719 7.878 1.00 56.38 278 GLU A C 1
ATOM 2089 O O . GLU A 1 278 ? -27.720 20.715 7.836 1.00 56.38 278 GLU A O 1
ATOM 2094 N N . ALA A 1 279 ? -26.955 18.938 8.961 1.00 56.91 279 ALA A N 1
ATOM 2095 C CA . ALA A 1 279 ? -27.763 19.181 10.156 1.00 56.91 279 ALA A CA 1
ATOM 2096 C C . ALA A 1 279 ? -27.274 20.400 10.965 1.00 56.91 279 ALA A C 1
ATOM 2098 O O . ALA A 1 279 ? -28.087 21.234 11.371 1.00 56.91 279 ALA A O 1
ATOM 2099 N N . GLY A 1 280 ? -25.958 20.549 11.151 1.00 52.69 280 GLY A N 1
ATOM 2100 C CA . GLY A 1 280 ? -25.355 21.609 11.970 1.00 52.69 280 GLY A CA 1
ATOM 2101 C C . GLY A 1 280 ? -25.528 23.028 11.416 1.00 52.69 280 GLY A C 1
ATOM 2102 O O . GLY A 1 280 ? -25.504 23.998 12.171 1.00 52.69 280 GLY A O 1
ATOM 2103 N N . ILE A 1 281 ? -25.760 23.175 10.107 1.00 51.72 281 ILE A N 1
ATOM 2104 C CA . ILE A 1 281 ? -25.954 24.484 9.456 1.00 51.72 281 ILE A CA 1
ATOM 2105 C C . ILE A 1 281 ? -27.414 24.968 9.569 1.00 51.72 281 ILE A C 1
ATOM 2107 O O . ILE A 1 281 ? -27.716 26.115 9.228 1.00 51.72 281 ILE A O 1
ATOM 2111 N N . GLY A 1 282 ? -28.333 24.135 10.077 1.00 47.50 282 GLY A N 1
ATOM 2112 C CA . GLY A 1 282 ? -29.750 24.489 10.174 1.00 47.50 282 GLY A CA 1
ATOM 2113 C C . GLY A 1 282 ? -30.323 24.825 8.797 1.00 47.50 282 GLY A C 1
ATOM 2114 O O . GLY A 1 282 ? -30.920 25.885 8.602 1.00 47.50 282 GLY A O 1
ATOM 2115 N N . VAL A 1 283 ? -30.058 23.968 7.806 1.00 46.69 283 VAL A N 1
ATOM 2116 C CA . VAL A 1 283 ? -30.364 24.245 6.400 1.00 46.69 283 VAL A CA 1
ATOM 2117 C C . VAL A 1 283 ? -31.883 24.230 6.189 1.00 46.69 283 VAL A C 1
ATOM 2119 O O . VAL A 1 283 ? -32.491 23.217 5.856 1.00 46.69 283 VAL A O 1
ATOM 2122 N N . THR A 1 284 ? -32.525 25.378 6.390 1.00 50.59 284 THR A N 1
ATOM 2123 C CA . THR A 1 284 ? -33.826 25.712 5.787 1.00 50.59 284 THR A CA 1
ATOM 2124 C C . THR A 1 284 ? -33.652 26.333 4.396 1.00 50.59 284 THR A C 1
ATOM 2126 O O . THR A 1 284 ? -34.636 26.589 3.709 1.00 50.59 284 THR A O 1
ATOM 2129 N N . ASP A 1 285 ? -32.408 26.596 3.983 1.00 50.06 285 ASP A N 1
ATOM 2130 C CA . ASP A 1 285 ? -32.042 27.316 2.764 1.00 50.06 285 ASP A CA 1
ATOM 2131 C C . ASP A 1 285 ? -31.061 26.485 1.910 1.00 50.06 285 ASP A C 1
ATOM 2133 O O . ASP A 1 285 ? -29.888 26.378 2.271 1.00 50.06 285 ASP A O 1
ATOM 2137 N N . PRO A 1 286 ? -31.500 25.921 0.768 1.00 52.81 286 PRO A N 1
ATOM 2138 C CA . PRO A 1 286 ? -30.669 25.118 -0.133 1.00 52.81 286 PRO A CA 1
ATOM 2139 C C . PRO A 1 286 ? -29.392 25.814 -0.628 1.00 52.81 286 PRO A C 1
ATOM 2141 O O . PRO A 1 286 ? -28.449 25.133 -1.021 1.00 52.81 286 PRO A O 1
ATOM 2144 N N . SER A 1 287 ? -29.328 27.151 -0.597 1.00 52.06 287 SER A N 1
ATOM 2145 C CA . SER A 1 287 ? -28.115 27.902 -0.956 1.00 52.06 287 SER A CA 1
ATOM 2146 C C . SER A 1 287 ? -26.992 27.796 0.086 1.00 52.06 287 SER A C 1
ATOM 2148 O O . SER A 1 287 ? -25.861 28.191 -0.189 1.00 52.06 287 SER A O 1
ATOM 2150 N N . LYS A 1 288 ? -27.295 27.244 1.271 1.00 46.44 288 LYS A N 1
ATOM 2151 C CA . LYS A 1 288 ? -26.354 27.007 2.376 1.00 46.44 288 LYS A CA 1
ATOM 2152 C C . LYS A 1 288 ? -25.912 25.548 2.504 1.00 46.44 288 LYS A C 1
ATOM 2154 O O . LYS A 1 288 ? -25.126 25.246 3.400 1.00 46.44 288 LYS A O 1
ATOM 2159 N N . VAL A 1 289 ? -26.397 24.652 1.636 1.00 55.62 289 VAL A N 1
ATOM 2160 C CA . VAL A 1 289 ? -25.818 23.307 1.501 1.00 55.62 289 VAL A CA 1
ATOM 2161 C C . VAL A 1 289 ? -24.350 23.486 1.142 1.00 55.62 289 VAL A C 1
ATOM 2163 O O . VAL A 1 289 ? -24.018 24.282 0.264 1.00 55.62 289 VAL A O 1
ATOM 2166 N N . ILE A 1 290 ? -23.467 22.775 1.835 1.00 51.91 290 ILE A N 1
ATOM 2167 C CA . ILE A 1 290 ? -22.028 22.871 1.605 1.00 51.91 290 ILE A CA 1
ATOM 2168 C C . ILE A 1 290 ? -21.721 22.496 0.155 1.00 51.91 290 ILE A C 1
ATOM 2170 O O . ILE A 1 290 ? -21.694 21.331 -0.236 1.00 51.91 290 ILE A O 1
ATOM 2174 N N . THR A 1 291 ? -21.444 23.511 -0.655 1.00 50.81 291 THR A N 1
ATOM 2175 C CA . THR A 1 291 ? -20.840 23.373 -1.975 1.00 50.81 291 THR A CA 1
ATOM 2176 C C . THR A 1 291 ? -19.329 23.431 -1.793 1.00 50.81 291 THR A C 1
ATOM 2178 O O . THR A 1 291 ? -18.708 24.475 -1.983 1.00 50.81 291 THR A O 1
ATOM 2181 N N . GLY A 1 292 ? -18.719 22.341 -1.336 1.00 59.47 292 GLY A N 1
ATOM 2182 C CA . GLY A 1 292 ? -17.286 22.361 -1.061 1.00 59.47 292 GLY A CA 1
ATOM 2183 C C . GLY A 1 292 ? -16.742 21.004 -0.671 1.00 59.47 292 GLY A C 1
ATOM 2184 O O . GLY A 1 292 ? -16.655 20.700 0.506 1.00 59.47 292 GLY A O 1
ATOM 2185 N N . TYR A 1 293 ? -16.319 20.255 -1.686 1.00 58.59 293 TYR A N 1
ATOM 2186 C CA . TYR A 1 293 ? -15.607 18.978 -1.620 1.00 58.59 293 TYR A CA 1
ATOM 2187 C C . TYR A 1 293 ? -16.456 17.754 -1.229 1.00 58.59 293 TYR A C 1
ATOM 2189 O O . TYR A 1 293 ? -17.016 17.682 -0.139 1.00 58.59 293 TYR A O 1
ATOM 2197 N N . PRO A 1 294 ? -16.546 16.747 -2.111 1.00 65.88 294 PRO A N 1
ATOM 2198 C CA . PRO A 1 294 ? -17.230 15.499 -1.798 1.00 65.88 294 PRO A CA 1
ATOM 2199 C C . PRO A 1 294 ? -16.432 14.675 -0.776 1.00 65.88 294 PRO A C 1
ATOM 2201 O O . PRO A 1 294 ? -15.202 14.737 -0.733 1.00 65.88 294 PRO A O 1
ATOM 2204 N N . MET A 1 295 ? -17.116 13.829 0.004 1.00 67.44 295 MET A N 1
ATOM 2205 C CA . MET A 1 295 ? -16.446 12.865 0.899 1.00 67.44 295 MET A CA 1
ATOM 2206 C C . MET A 1 295 ? -15.507 11.938 0.137 1.00 67.44 295 MET A C 1
ATOM 2208 O O . MET A 1 295 ? -14.400 11.647 0.587 1.00 67.44 295 MET A O 1
ATOM 2212 N N . TYR A 1 296 ? -15.930 11.545 -1.062 1.00 59.16 296 TYR A N 1
ATOM 2213 C CA . TYR A 1 296 ? -15.131 10.797 -2.011 1.00 59.16 296 TYR A CA 1
ATOM 2214 C C . TYR A 1 296 ? -15.365 11.323 -3.423 1.00 59.16 296 TYR A C 1
ATOM 2216 O O . TYR A 1 296 ? -16.509 11.466 -3.856 1.00 59.16 296 TYR A O 1
ATOM 2224 N N . HIS A 1 297 ? -14.284 11.544 -4.163 1.00 59.00 297 HIS A N 1
ATOM 2225 C CA . HIS A 1 297 ? -14.327 11.697 -5.610 1.00 59.00 297 HIS A CA 1
ATOM 2226 C C . HIS A 1 297 ? -13.047 11.135 -6.222 1.00 59.00 297 HIS A C 1
ATOM 2228 O O . HIS A 1 297 ? -11.964 11.419 -5.710 1.00 59.00 297 HIS A O 1
ATOM 2234 N N . PRO A 1 298 ? -13.140 10.369 -7.321 1.00 44.47 298 PRO A N 1
ATOM 2235 C CA . PRO A 1 298 ? -11.983 9.673 -7.881 1.00 44.47 298 PRO A CA 1
ATOM 2236 C C . PRO A 1 298 ? -10.907 10.626 -8.423 1.00 44.47 298 PRO A C 1
ATOM 2238 O O . PRO A 1 298 ? -9.734 10.273 -8.444 1.00 44.47 298 PRO A O 1
ATOM 2241 N N . THR A 1 299 ? -11.297 11.829 -8.855 1.00 47.06 299 THR A N 1
ATOM 2242 C CA . THR A 1 299 ? -10.400 12.790 -9.530 1.00 47.06 299 THR A CA 1
ATOM 2243 C C . THR A 1 299 ? -10.395 14.198 -8.930 1.00 47.06 299 THR A C 1
ATOM 2245 O O . THR A 1 299 ? -9.680 15.065 -9.420 1.00 47.06 299 THR A O 1
ATOM 2248 N N . GLN A 1 300 ? -11.189 14.458 -7.886 1.00 48.88 300 GLN A N 1
ATOM 2249 C CA . GLN A 1 300 ? -11.264 15.775 -7.243 1.00 48.88 300 GLN A CA 1
ATOM 2250 C C . GLN A 1 300 ? -10.782 15.652 -5.799 1.00 48.88 300 GLN A C 1
ATOM 2252 O O . GLN A 1 300 ? -10.964 14.589 -5.191 1.00 48.88 300 GLN A O 1
ATOM 2257 N N . PRO A 1 301 ? -10.207 16.725 -5.226 1.00 66.00 301 PRO A N 1
ATOM 2258 C CA . PRO A 1 301 ? -9.889 16.758 -3.808 1.00 66.00 301 PRO A CA 1
ATOM 2259 C C . PRO A 1 301 ? -11.109 16.341 -2.977 1.00 66.00 301 PRO A C 1
ATOM 2261 O O . PRO A 1 301 ? -12.194 16.899 -3.129 1.00 66.00 301 PRO A O 1
ATOM 2264 N N . SER A 1 302 ? -10.930 15.339 -2.122 1.00 76.06 302 SER A N 1
ATOM 2265 C CA . SER A 1 302 ? -11.979 14.780 -1.267 1.00 76.06 302 SER A CA 1
ATOM 2266 C C . SER A 1 302 ? -11.391 14.301 0.058 1.00 76.06 302 SER A C 1
ATOM 2268 O O . SER A 1 302 ? -10.182 14.069 0.165 1.00 76.06 302 SER A O 1
ATOM 2270 N N . TYR A 1 303 ? -12.235 14.189 1.082 1.00 78.19 303 TYR A N 1
ATOM 2271 C CA . TYR A 1 303 ? -11.793 13.926 2.455 1.00 78.19 303 TYR A CA 1
ATOM 2272 C C . TYR A 1 303 ? -11.232 12.514 2.647 1.00 78.19 303 TYR A C 1
ATOM 2274 O O . TYR A 1 303 ? -10.195 12.353 3.287 1.00 78.19 303 TYR A O 1
ATOM 2282 N N . ILE A 1 304 ? -11.854 11.493 2.049 1.00 80.94 304 ILE A N 1
ATOM 2283 C CA . ILE A 1 304 ? -11.429 10.097 2.219 1.00 80.94 304 ILE A CA 1
ATOM 2284 C C . ILE A 1 304 ? -10.011 9.858 1.660 1.00 80.94 304 ILE A C 1
ATOM 2286 O O . ILE A 1 304 ? -9.160 9.381 2.414 1.00 80.94 304 ILE A O 1
ATOM 2290 N N . PRO A 1 305 ? -9.678 10.215 0.399 1.00 77.00 305 PRO A N 1
ATOM 2291 C CA . PRO A 1 305 ? -8.306 10.089 -0.097 1.00 77.00 305 PRO A CA 1
ATOM 2292 C C . PRO A 1 305 ? -7.286 10.885 0.724 1.00 77.00 305 PRO A C 1
ATOM 2294 O O . PRO A 1 305 ? -6.196 10.379 0.987 1.00 77.00 305 PRO A O 1
ATOM 2297 N N . ALA A 1 306 ? -7.645 12.095 1.171 1.00 80.50 306 ALA A N 1
ATOM 2298 C CA . ALA A 1 306 ? -6.777 12.904 2.022 1.00 80.50 306 ALA A CA 1
ATOM 2299 C C . ALA A 1 306 ? -6.494 12.215 3.369 1.00 80.50 306 ALA A C 1
ATOM 2301 O O . ALA A 1 306 ? -5.345 12.194 3.806 1.00 80.50 306 ALA A O 1
ATOM 2302 N N . ALA A 1 307 ? -7.500 11.594 3.991 1.00 85.75 307 ALA A N 1
ATOM 2303 C CA . ALA A 1 307 ? -7.327 10.839 5.228 1.00 85.75 307 ALA A CA 1
ATOM 2304 C C . ALA A 1 307 ? -6.376 9.647 5.059 1.00 85.75 307 ALA A C 1
ATOM 2306 O O . ALA A 1 307 ? -5.464 9.461 5.865 1.00 85.75 307 ALA A O 1
ATOM 2307 N N . PHE A 1 308 ? -6.552 8.857 3.995 1.00 83.31 308 PHE A N 1
ATOM 2308 C CA . PHE A 1 308 ? -5.681 7.712 3.719 1.00 83.31 308 PHE A CA 1
ATOM 2309 C C . PHE A 1 308 ? -4.242 8.127 3.412 1.00 83.31 308 PHE A C 1
ATOM 2311 O O . PHE A 1 308 ? -3.312 7.435 3.817 1.00 83.31 308 PHE A O 1
ATOM 2318 N N . GLU A 1 309 ? -4.036 9.266 2.754 1.00 81.06 309 GLU A N 1
ATOM 2319 C CA . GLU A 1 309 ? -2.699 9.824 2.563 1.00 81.06 309 GLU A CA 1
ATOM 2320 C C . GLU A 1 309 ? -2.026 10.145 3.906 1.00 81.06 309 GLU A C 1
ATOM 2322 O O . GLU A 1 309 ? -0.880 9.751 4.120 1.00 81.06 309 GLU A O 1
ATOM 2327 N N . VAL A 1 310 ? -2.739 10.779 4.845 1.00 84.00 310 VAL A N 1
ATOM 2328 C CA . VAL A 1 310 ? -2.203 11.051 6.190 1.00 84.00 310 VAL A CA 1
ATOM 2329 C C . VAL A 1 310 ? -1.923 9.761 6.956 1.00 84.00 310 VAL A C 1
ATOM 2331 O O . VAL A 1 310 ? -0.868 9.642 7.581 1.00 84.00 310 VAL A O 1
ATOM 2334 N N . LEU A 1 311 ? -2.832 8.783 6.917 1.00 84.31 311 LEU A N 1
ATOM 2335 C CA . LEU A 1 311 ? -2.634 7.491 7.582 1.00 84.31 311 LEU A CA 1
ATOM 2336 C C . LEU A 1 311 ? -1.420 6.753 7.008 1.00 84.31 311 LEU A C 1
ATOM 2338 O O . LEU A 1 311 ? -0.634 6.192 7.768 1.00 84.31 311 LEU A O 1
ATOM 2342 N N . ASN A 1 312 ? -1.206 6.821 5.693 1.00 77.50 312 ASN A N 1
ATOM 2343 C CA . ASN A 1 312 ? -0.001 6.294 5.058 1.00 77.50 312 ASN A CA 1
ATOM 2344 C C . ASN A 1 312 ? 1.259 7.040 5.497 1.00 77.50 312 ASN A C 1
ATOM 2346 O O . ASN A 1 312 ? 2.283 6.410 5.712 1.00 77.50 312 ASN A O 1
ATOM 2350 N N . GLN A 1 313 ? 1.202 8.355 5.692 1.00 77.00 313 GLN A N 1
ATOM 2351 C CA . GLN A 1 313 ? 2.361 9.121 6.159 1.00 77.00 313 GLN A CA 1
ATOM 2352 C C . GLN A 1 313 ? 2.686 8.899 7.642 1.00 77.00 313 GLN A C 1
ATOM 2354 O O . GLN A 1 313 ? 3.847 8.984 8.029 1.00 77.00 313 GLN A O 1
ATOM 2359 N N . THR A 1 314 ? 1.678 8.666 8.482 1.00 75.88 314 THR A N 1
ATOM 2360 C CA . THR A 1 314 ? 1.845 8.659 9.948 1.00 75.88 314 THR A CA 1
ATOM 2361 C C . THR A 1 314 ? 1.883 7.274 10.566 1.00 75.88 314 THR A C 1
ATOM 2363 O O . THR A 1 314 ? 2.550 7.089 11.579 1.00 75.88 314 THR A O 1
ATOM 2366 N N . VAL A 1 315 ? 1.140 6.321 10.007 1.00 71.50 315 VAL A N 1
ATOM 2367 C CA . VAL A 1 315 ? 0.841 5.045 10.663 1.00 71.50 315 VAL A CA 1
ATOM 2368 C C . VAL A 1 315 ? 1.243 3.857 9.792 1.00 71.50 315 VAL A C 1
ATOM 2370 O O . VAL A 1 315 ? 1.903 2.950 10.285 1.00 71.50 315 VAL A O 1
ATOM 2373 N N . LEU A 1 316 ? 0.862 3.847 8.510 1.00 62.09 316 LEU A N 1
ATOM 2374 C CA . LEU A 1 316 ? 1.046 2.688 7.621 1.00 62.09 316 LEU A CA 1
ATOM 2375 C C . LEU A 1 316 ? 2.365 2.724 6.832 1.00 62.09 316 LEU A C 1
ATOM 2377 O O . LEU A 1 316 ? 2.806 1.695 6.332 1.00 62.09 316 LEU A O 1
ATOM 2381 N N . GLY A 1 317 ? 3.001 3.891 6.715 1.00 51.38 317 GLY A N 1
ATOM 2382 C CA . GLY A 1 317 ? 4.280 4.077 6.020 1.00 51.38 317 GLY A CA 1
ATOM 2383 C C . GLY A 1 317 ? 5.508 3.878 6.902 1.00 51.38 317 GLY A C 1
ATOM 2384 O O . GLY A 1 317 ? 6.625 4.052 6.424 1.00 51.38 317 GLY A O 1
ATOM 2385 N N . THR A 1 318 ? 5.330 3.528 8.179 1.00 49.34 318 THR A N 1
ATOM 2386 C CA . THR A 1 318 ? 6.442 3.188 9.070 1.00 49.34 318 THR A CA 1
ATOM 2387 C C . THR A 1 318 ? 6.997 1.809 8.676 1.00 49.34 318 THR A C 1
ATOM 2389 O O . THR A 1 318 ? 6.248 0.828 8.715 1.00 49.34 318 THR A O 1
ATOM 2392 N N . PRO A 1 319 ? 8.281 1.684 8.283 1.00 37.25 319 PRO A N 1
ATOM 2393 C CA . PRO A 1 319 ? 8.868 0.389 7.938 1.00 37.25 319 PRO A CA 1
ATOM 2394 C C . PRO A 1 319 ? 8.734 -0.612 9.094 1.00 37.25 319 PRO A C 1
ATOM 2396 O O . PRO A 1 319 ? 9.037 -0.280 10.238 1.00 37.25 319 PRO A O 1
ATOM 2399 N N . GLY A 1 320 ? 8.272 -1.832 8.802 1.00 37.75 320 GLY A N 1
ATOM 2400 C CA . GLY A 1 320 ? 8.029 -2.861 9.822 1.00 37.75 320 GLY A CA 1
ATOM 2401 C C . GLY A 1 320 ? 6.690 -2.733 10.559 1.00 37.75 320 GLY A C 1
ATOM 2402 O O . GLY A 1 320 ? 6.522 -3.346 11.611 1.00 37.75 320 GLY A O 1
ATOM 2403 N N . PHE A 1 321 ? 5.737 -1.950 10.036 1.00 39.88 321 PHE A N 1
ATOM 2404 C CA . PHE A 1 321 ? 4.375 -1.912 10.565 1.00 39.88 321 PHE A CA 1
ATOM 2405 C C . PHE A 1 321 ? 3.721 -3.297 10.464 1.00 39.88 321 PHE A C 1
ATOM 2407 O O . PHE A 1 321 ? 3.222 -3.711 9.418 1.00 39.88 321 PHE A O 1
ATOM 2414 N N . GLU A 1 322 ? 3.696 -4.007 11.586 1.00 52.84 322 GLU A N 1
ATOM 2415 C CA . GLU A 1 322 ? 2.829 -5.154 11.788 1.00 52.84 322 GLU A CA 1
ATOM 2416 C C . GLU A 1 322 ? 1.644 -4.718 12.638 1.00 52.84 322 GLU A C 1
ATOM 2418 O O . GLU A 1 322 ? 1.788 -4.252 13.775 1.00 52.84 322 GLU A O 1
ATOM 2423 N N . LEU A 1 323 ? 0.437 -4.939 12.114 1.00 58.31 323 LEU A N 1
ATOM 2424 C CA . LEU A 1 323 ? -0.786 -4.666 12.858 1.00 58.31 323 LEU A CA 1
ATOM 2425 C C . LEU A 1 323 ? -0.813 -5.432 14.193 1.00 58.31 323 LEU A C 1
ATOM 2427 O O . LEU A 1 323 ? -1.526 -5.020 15.090 1.00 58.31 323 LEU A O 1
ATOM 2431 N N . ALA A 1 324 ? -0.051 -6.521 14.354 1.00 60.75 324 ALA A N 1
ATOM 2432 C CA . ALA A 1 324 ? 0.006 -7.318 15.579 1.00 60.75 324 ALA A CA 1
ATOM 2433 C C . ALA A 1 324 ? 0.728 -6.619 16.750 1.00 60.75 324 ALA A C 1
ATOM 2435 O O . ALA A 1 324 ? 0.316 -6.783 17.904 1.00 60.75 324 ALA A O 1
ATOM 2436 N N . SER A 1 325 ? 1.758 -5.815 16.475 1.00 66.19 325 SER A N 1
ATOM 2437 C CA . SER A 1 325 ? 2.603 -5.159 17.488 1.00 66.19 325 SER A CA 1
ATOM 2438 C C . SER A 1 325 ? 2.348 -3.653 17.610 1.00 66.19 325 SER A C 1
ATOM 2440 O O . SER A 1 325 ? 2.741 -3.041 18.602 1.00 66.19 325 SER A O 1
ATOM 2442 N N . SER A 1 326 ? 1.632 -3.059 16.652 1.00 80.88 326 SER A N 1
ATOM 2443 C CA . SER A 1 326 ? 1.348 -1.623 16.638 1.00 80.88 326 SER A CA 1
ATOM 2444 C C . SER A 1 326 ? 0.325 -1.185 17.704 1.00 80.88 326 SER A C 1
ATOM 2446 O O . SER A 1 326 ? -0.638 -1.921 17.969 1.00 80.88 326 SER A O 1
ATOM 2448 N N . PRO A 1 327 ? 0.467 0.026 18.288 1.00 88.50 327 PRO A N 1
ATOM 2449 C CA . PRO A 1 327 ? -0.597 0.681 19.054 1.00 88.50 327 PRO A CA 1
ATOM 2450 C C . PRO A 1 327 ? -1.797 1.087 18.183 1.00 88.50 327 PRO A C 1
ATOM 2452 O O . PRO A 1 327 ? -2.902 1.245 18.699 1.00 88.50 327 PRO A O 1
ATOM 2455 N N . PHE A 1 328 ? -1.616 1.230 16.867 1.00 92.38 328 PHE A N 1
ATOM 2456 C CA . PHE A 1 328 ? -2.724 1.474 15.949 1.00 92.38 328 PHE A CA 1
ATOM 2457 C C . PHE A 1 328 ? -3.464 0.172 15.626 1.00 92.38 328 PHE A C 1
ATOM 2459 O O . PHE A 1 328 ? -2.861 -0.826 15.226 1.00 92.38 328 PHE A O 1
ATOM 2466 N N . LEU A 1 329 ? -4.784 0.193 15.794 1.00 90.44 329 LEU A N 1
ATOM 2467 C CA . LEU A 1 329 ? -5.653 -0.976 15.666 1.00 90.44 329 LEU A CA 1
ATOM 2468 C C . LEU A 1 329 ? -6.360 -1.053 14.309 1.00 90.44 329 LEU A C 1
ATOM 2470 O O . LEU A 1 329 ? -6.729 -2.149 13.890 1.00 90.44 329 LEU A O 1
ATOM 2474 N N . GLY A 1 330 ? -6.549 0.080 13.629 1.00 90.44 330 GLY A N 1
ATOM 2475 C CA . GLY A 1 330 ? -7.266 0.153 12.360 1.00 90.44 330 GLY A CA 1
ATOM 2476 C C . GLY A 1 330 ? -8.050 1.451 12.167 1.00 90.44 330 GLY A C 1
ATOM 2477 O O . GLY A 1 330 ? -7.935 2.412 12.930 1.00 90.44 330 GLY A O 1
ATOM 2478 N N . VAL A 1 331 ? -8.867 1.460 11.117 1.00 91.25 331 VAL A N 1
ATOM 2479 C CA . VAL A 1 331 ? -9.757 2.575 10.758 1.00 91.25 331 VAL A CA 1
ATOM 2480 C C . VAL A 1 331 ? -11.194 2.214 11.109 1.00 91.25 331 VAL A C 1
ATOM 2482 O O . VAL A 1 331 ? -11.634 1.113 10.783 1.00 91.25 331 VAL A O 1
ATOM 2485 N N . THR A 1 332 ? -11.925 3.146 11.713 1.00 91.75 332 THR A N 1
ATOM 2486 C CA . THR A 1 332 ? -13.364 3.025 11.963 1.00 91.75 332 THR A CA 1
ATOM 2487 C C . THR A 1 332 ? -14.130 3.873 10.951 1.00 91.75 332 THR A C 1
ATOM 2489 O O . THR A 1 332 ? -13.824 5.050 10.770 1.00 91.75 332 THR A O 1
ATOM 2492 N N . VAL A 1 333 ? -15.122 3.293 10.280 1.00 85.88 333 VAL A N 1
ATOM 2493 C CA . VAL A 1 333 ? -15.978 4.001 9.320 1.00 85.88 333 VAL A CA 1
ATOM 2494 C C . VAL A 1 333 ? -17.333 4.328 9.934 1.00 85.88 333 VAL A C 1
ATOM 2496 O O . VAL A 1 333 ? -17.911 3.523 10.667 1.00 85.88 333 VAL A O 1
ATOM 2499 N N . TRP A 1 334 ? -17.861 5.507 9.615 1.00 76.31 334 TRP A N 1
ATOM 2500 C CA . TRP A 1 334 ? -19.166 5.949 10.097 1.00 76.31 334 TRP A CA 1
ATOM 2501 C C . TRP A 1 334 ? -20.164 6.152 8.958 1.00 76.31 334 TRP A C 1
ATOM 2503 O O . TRP A 1 334 ? -19.947 6.977 8.065 1.00 76.31 334 TRP A O 1
ATOM 2513 N N . GLY A 1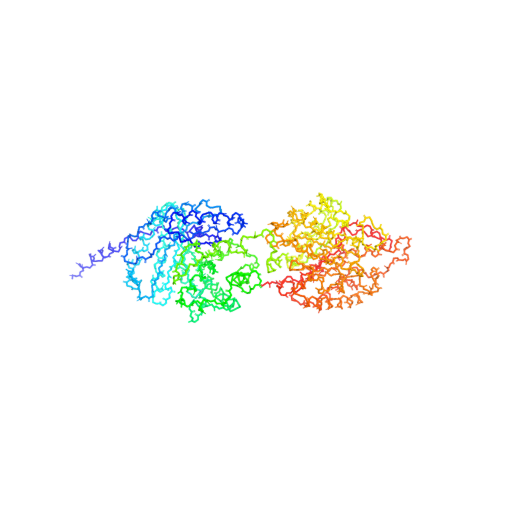 335 ? -21.277 5.414 8.987 1.00 65.50 335 GLY A N 1
ATOM 2514 C CA . GLY A 1 335 ? -22.329 5.532 7.981 1.00 65.50 335 GLY A CA 1
ATOM 2515 C C . GLY A 1 335 ? -23.746 5.429 8.545 1.00 65.50 335 GLY A C 1
ATOM 2516 O O . GLY A 1 335 ? -23.969 4.841 9.599 1.00 65.50 335 GLY A O 1
ATOM 2517 N N . PHE A 1 336 ? -24.712 5.962 7.793 1.00 63.25 336 PHE A N 1
ATOM 2518 C CA . PHE A 1 336 ? -26.149 5.778 8.014 1.00 63.25 336 PHE A CA 1
ATOM 2519 C C . PHE A 1 336 ? -26.729 4.949 6.867 1.00 63.25 336 PHE A C 1
ATOM 2521 O O . PHE A 1 336 ? -26.325 5.130 5.716 1.00 63.25 336 PHE A O 1
ATOM 2528 N N . LEU A 1 337 ? -27.692 4.064 7.151 1.00 58.50 337 LEU A N 1
ATOM 2529 C CA . LEU A 1 337 ? -28.465 3.431 6.082 1.00 58.50 337 LEU A CA 1
ATOM 2530 C C . LEU A 1 337 ? -29.283 4.487 5.349 1.00 58.50 337 LEU A C 1
ATOM 2532 O O . LEU A 1 337 ? -29.893 5.373 5.943 1.00 58.50 337 LEU A O 1
ATOM 2536 N N . SER A 1 338 ? -29.316 4.353 4.032 1.00 50.09 338 SER A N 1
ATOM 2537 C CA . SER A 1 338 ? -30.108 5.184 3.145 1.00 50.09 338 SER A CA 1
ATOM 2538 C C . SER A 1 338 ? -31.607 4.955 3.365 1.00 50.09 338 SER A C 1
ATOM 2540 O O . SER A 1 338 ? -32.195 4.116 2.680 1.00 50.09 338 SER A O 1
ATOM 2542 N N . ARG A 1 339 ? -32.239 5.682 4.295 1.00 42.28 339 ARG A N 1
ATOM 2543 C CA . ARG A 1 339 ? -33.655 6.090 4.210 1.00 42.28 339 ARG A CA 1
ATOM 2544 C C . ARG A 1 339 ? -34.037 7.101 5.298 1.00 42.28 339 ARG A C 1
ATOM 2546 O O . ARG A 1 339 ? -33.896 6.840 6.483 1.00 42.28 339 ARG A O 1
ATOM 2553 N N . ASP A 1 340 ? -34.573 8.223 4.814 1.00 39.88 340 ASP A N 1
ATOM 2554 C CA . ASP A 1 340 ? -35.310 9.282 5.511 1.00 39.88 340 ASP A CA 1
ATOM 2555 C C . ASP A 1 340 ? -34.609 9.953 6.709 1.00 39.88 340 ASP A C 1
ATOM 2557 O O . ASP A 1 340 ? -35.213 10.132 7.765 1.00 39.88 340 ASP A O 1
ATOM 2561 N N . VAL A 1 341 ? -33.397 10.486 6.508 1.00 39.38 341 VAL A N 1
ATOM 2562 C CA . VAL A 1 341 ? -33.071 11.722 7.238 1.00 39.38 341 VAL A CA 1
ATOM 2563 C C . VAL A 1 341 ? -33.851 12.846 6.558 1.00 39.38 341 VAL A C 1
ATOM 2565 O O . VAL A 1 341 ? -33.484 13.335 5.490 1.00 39.38 341 VAL A O 1
ATOM 2568 N N . ARG A 1 342 ? -34.998 13.213 7.137 1.00 35.12 342 ARG A N 1
ATOM 2569 C CA . ARG A 1 342 ? -35.705 14.439 6.758 1.00 35.12 342 ARG A CA 1
ATOM 2570 C C . ARG A 1 342 ? -35.025 15.607 7.456 1.00 35.12 342 ARG A C 1
ATOM 2572 O O . ARG A 1 342 ? -35.406 15.957 8.567 1.00 35.12 342 ARG A O 1
ATOM 2579 N N . VAL A 1 343 ? -34.069 16.237 6.786 1.00 35.44 343 VAL A N 1
ATOM 2580 C CA . VAL A 1 343 ? -33.659 17.595 7.153 1.00 35.44 343 VAL A CA 1
ATOM 2581 C C . VAL A 1 343 ? -34.594 18.556 6.410 1.00 35.44 343 VAL A C 1
ATOM 2583 O O . VAL A 1 343 ? -34.644 18.576 5.182 1.00 35.44 343 VAL A O 1
ATOM 2586 N N . SER A 1 344 ? -35.420 19.295 7.154 1.00 33.16 344 SER A N 1
ATOM 2587 C CA . SER A 1 344 ? -36.211 20.432 6.641 1.00 33.16 344 SER A CA 1
ATOM 2588 C C . SER A 1 344 ? -37.162 20.151 5.460 1.00 33.16 344 SER A C 1
ATOM 2590 O O . SER A 1 344 ? -37.327 20.984 4.573 1.00 33.16 344 SER A O 1
ATOM 2592 N N . GLY A 1 345 ? -37.822 18.987 5.422 1.00 32.53 345 GLY A N 1
ATOM 2593 C CA . GLY A 1 345 ? -38.861 18.694 4.417 1.00 32.53 345 GLY A CA 1
ATOM 2594 C C . GLY A 1 345 ? -38.349 18.273 3.033 1.00 32.53 345 GLY A C 1
ATOM 2595 O O . GLY A 1 345 ? -39.164 17.939 2.173 1.00 32.53 345 GLY A O 1
ATOM 2596 N N . TYR A 1 346 ? -37.031 18.197 2.833 1.00 32.72 346 TYR A N 1
ATOM 2597 C CA . TYR A 1 346 ? -36.425 17.621 1.635 1.00 32.72 346 TYR A CA 1
ATOM 2598 C C . TYR A 1 346 ? -36.003 16.173 1.885 1.00 32.72 346 TYR A C 1
ATOM 2600 O O . TYR A 1 346 ? -35.442 15.822 2.923 1.00 32.72 346 TYR A O 1
ATOM 2608 N N . ARG A 1 347 ? -36.308 15.302 0.920 1.00 34.62 347 ARG A N 1
ATOM 2609 C CA . ARG A 1 347 ? -35.943 13.887 0.975 1.00 34.62 347 ARG A CA 1
ATOM 2610 C C . ARG A 1 347 ? -34.537 13.706 0.412 1.00 34.62 347 ARG A C 1
ATOM 2612 O O . ARG A 1 347 ? -34.384 13.484 -0.788 1.00 34.62 347 ARG A O 1
ATOM 2619 N N . HIS A 1 348 ? -33.519 13.761 1.267 1.00 35.84 348 HIS A N 1
ATOM 2620 C CA . HIS A 1 348 ? -32.214 13.226 0.896 1.00 35.84 348 HIS A CA 1
ATOM 2621 C C . HIS A 1 348 ? -32.308 11.699 0.874 1.00 35.84 348 HIS A C 1
ATOM 2623 O O . HIS A 1 348 ? -32.715 11.060 1.843 1.00 35.84 348 HIS A O 1
ATOM 2629 N N . THR A 1 349 ? -31.962 11.107 -0.268 1.00 39.34 349 THR A N 1
ATOM 2630 C CA . THR A 1 349 ? -31.685 9.672 -0.360 1.00 39.34 349 THR A CA 1
ATOM 2631 C C . THR A 1 349 ? -30.168 9.565 -0.425 1.00 39.34 349 THR A C 1
ATOM 2633 O O . THR A 1 349 ? -29.623 9.664 -1.527 1.00 39.34 349 THR A O 1
ATOM 2636 N N . PRO A 1 350 ? -29.448 9.443 0.710 1.00 39.88 350 PRO A N 1
ATOM 2637 C CA . PRO A 1 350 ? -28.051 9.043 0.645 1.00 39.88 350 PRO A CA 1
ATOM 2638 C C . PRO A 1 350 ? -27.996 7.782 -0.218 1.00 39.88 350 PRO A C 1
ATOM 2640 O O . PRO A 1 350 ? -28.817 6.885 -0.033 1.00 39.88 350 PRO A O 1
ATOM 2643 N N . LYS A 1 351 ? -27.097 7.701 -1.200 1.00 42.12 351 LYS A N 1
ATOM 2644 C CA . LYS A 1 351 ? -26.765 6.385 -1.767 1.00 42.12 351 LYS A CA 1
ATOM 2645 C C . LYS A 1 351 ? -26.228 5.532 -0.614 1.00 42.12 351 LYS A C 1
ATOM 2647 O O . LYS A 1 351 ? -25.693 6.098 0.340 1.00 42.12 351 LYS A O 1
ATOM 2652 N N . GLN A 1 352 ? -26.457 4.220 -0.642 1.00 48.00 352 GLN A N 1
ATOM 2653 C CA . GLN A 1 352 ? -26.135 3.345 0.488 1.00 48.00 352 GLN A CA 1
ATOM 2654 C C . GLN A 1 352 ? -24.709 3.610 1.019 1.00 48.00 352 GLN A C 1
ATOM 2656 O O . GLN A 1 352 ? -23.831 3.946 0.226 1.00 48.00 352 GLN A O 1
ATOM 2661 N N . PRO A 1 353 ? -24.440 3.463 2.329 1.00 43.00 353 PRO A N 1
ATOM 2662 C CA . PRO A 1 353 ? -23.151 3.830 2.936 1.00 43.00 353 PRO A CA 1
ATOM 2663 C C . PRO A 1 353 ? -21.931 3.107 2.326 1.00 43.00 353 PRO A C 1
ATOM 2665 O O . PRO A 1 353 ? -20.801 3.556 2.509 1.00 43.00 353 PRO A O 1
ATOM 2668 N N . PHE A 1 354 ? -22.158 2.033 1.559 1.00 46.12 354 PHE A N 1
ATOM 2669 C CA . PHE A 1 354 ? -21.142 1.289 0.803 1.00 46.12 354 PHE A CA 1
ATOM 2670 C C . PHE A 1 354 ? -21.293 1.393 -0.732 1.00 46.12 354 PHE A C 1
ATOM 2672 O O . PHE A 1 354 ? -20.466 0.854 -1.459 1.00 46.12 354 PHE A O 1
ATOM 2679 N N . ASP A 1 355 ? -22.304 2.119 -1.225 1.00 39.44 355 ASP A N 1
ATOM 2680 C CA . ASP A 1 355 ? -22.565 2.409 -2.648 1.00 39.44 355 ASP A CA 1
ATOM 2681 C C . ASP A 1 355 ? -21.846 3.673 -3.143 1.00 39.44 355 ASP A C 1
ATOM 2683 O O . ASP A 1 355 ? -22.094 4.143 -4.260 1.00 39.44 355 ASP A O 1
ATOM 2687 N N . THR A 1 356 ? -20.963 4.273 -2.339 1.00 41.06 356 THR A N 1
ATOM 2688 C CA . THR A 1 356 ? -20.096 5.352 -2.817 1.00 41.06 356 THR A CA 1
ATOM 2689 C C . THR A 1 356 ? -19.323 4.814 -4.028 1.00 41.06 356 THR A C 1
ATOM 2691 O O . THR A 1 356 ? -18.563 3.852 -3.864 1.00 41.06 356 THR A O 1
ATOM 2694 N N . PRO A 1 357 ? -19.510 5.369 -5.245 1.00 35.31 357 PRO A N 1
ATOM 2695 C CA . PRO A 1 357 ? -18.802 4.899 -6.430 1.00 35.31 357 PRO A CA 1
ATOM 2696 C C . PRO A 1 357 ? -17.311 5.064 -6.155 1.00 35.31 357 PRO A C 1
ATOM 2698 O O . PRO A 1 357 ? -16.849 6.195 -6.069 1.00 35.31 357 PRO A O 1
ATOM 2701 N N . GLY A 1 358 ? -16.601 3.961 -5.905 1.00 39.00 358 GLY A N 1
ATOM 2702 C CA . GLY A 1 358 ? -15.245 3.978 -5.349 1.00 39.00 358 GLY A CA 1
ATOM 2703 C C . GLY A 1 358 ? -14.936 2.883 -4.321 1.00 39.00 358 GLY A C 1
ATOM 2704 O O . GLY A 1 358 ? -13.760 2.589 -4.128 1.00 39.00 358 GLY A O 1
ATOM 2705 N N . MET A 1 359 ? -15.945 2.261 -3.688 1.00 37.44 359 MET A N 1
ATOM 2706 C CA . MET A 1 359 ? -15.739 1.096 -2.797 1.00 37.44 359 MET A CA 1
ATOM 2707 C C . MET A 1 359 ? -16.304 -0.221 -3.342 1.00 37.44 359 MET A C 1
ATOM 2709 O O . MET A 1 359 ? -15.673 -1.260 -3.175 1.00 37.44 359 MET A O 1
ATOM 2713 N N . ALA A 1 360 ? -17.411 -0.188 -4.084 1.00 33.81 360 ALA A N 1
ATOM 2714 C CA . ALA A 1 360 ? -17.716 -1.230 -5.056 1.00 33.81 360 ALA A CA 1
ATOM 2715 C C . ALA A 1 360 ? -17.104 -0.786 -6.388 1.00 33.81 360 ALA A C 1
ATOM 2717 O O . ALA A 1 360 ? -17.635 0.106 -7.055 1.00 33.81 360 ALA A O 1
ATOM 2718 N N . HIS A 1 361 ? -15.942 -1.338 -6.746 1.00 34.44 361 HIS A N 1
ATOM 2719 C CA . HIS A 1 361 ? -15.384 -1.130 -8.079 1.00 34.44 361 HIS A CA 1
ATOM 2720 C C . HIS A 1 361 ? -16.437 -1.567 -9.092 1.00 34.44 361 HIS A C 1
ATOM 2722 O O . HIS A 1 361 ? -16.747 -2.752 -9.206 1.00 34.44 361 HIS A O 1
ATOM 2728 N N . SER A 1 362 ? -16.988 -0.605 -9.837 1.00 30.89 362 SER A N 1
ATOM 2729 C CA . SER A 1 362 ? -17.509 -0.925 -11.159 1.00 30.89 362 SER A CA 1
ATOM 2730 C C . SER A 1 362 ? -16.367 -1.660 -11.866 1.00 30.89 362 SER A C 1
ATOM 2732 O O . SER A 1 362 ? -15.281 -1.076 -11.950 1.00 30.89 362 SER A O 1
ATOM 2734 N N . PRO A 1 363 ? -16.545 -2.916 -12.319 1.00 39.12 363 PRO A N 1
ATOM 2735 C CA . PRO A 1 363 ? -15.446 -3.749 -12.818 1.00 39.12 363 PRO A CA 1
ATOM 2736 C C . PRO A 1 363 ? -14.635 -3.100 -13.950 1.00 39.12 363 PRO A C 1
ATOM 2738 O O . PRO A 1 363 ? -13.550 -3.559 -14.280 1.00 39.12 363 PRO A O 1
ATOM 2741 N N . SER A 1 364 ? -15.166 -2.034 -14.546 1.00 39.31 364 SER A N 1
ATOM 2742 C CA . SER A 1 364 ? -14.637 -1.317 -15.698 1.00 39.31 364 SER A CA 1
ATOM 2743 C C . SER A 1 364 ? -13.942 0.024 -15.401 1.00 39.31 364 SER A C 1
ATOM 2745 O O . SER A 1 364 ? -13.444 0.634 -16.344 1.00 39.31 364 SER A O 1
ATOM 2747 N N . ALA A 1 365 ? -13.902 0.522 -14.158 1.00 50.12 365 ALA A N 1
ATOM 2748 C CA . ALA A 1 365 ? -13.196 1.774 -13.846 1.00 50.12 365 ALA A CA 1
ATOM 2749 C C . ALA A 1 365 ? -11.719 1.512 -13.495 1.00 50.12 365 ALA A C 1
ATOM 2751 O O . ALA A 1 365 ? -11.417 0.626 -12.699 1.00 50.12 365 ALA A O 1
ATOM 2752 N N . LEU A 1 366 ? -10.797 2.290 -14.077 1.00 59.66 366 LEU A N 1
ATOM 2753 C CA . LEU A 1 366 ? -9.372 2.238 -13.727 1.00 59.66 366 LEU A CA 1
ATOM 2754 C C . LEU A 1 366 ? -9.167 2.553 -12.238 1.00 59.66 366 LEU A C 1
ATOM 2756 O O . LEU A 1 366 ? -9.854 3.413 -11.682 1.00 59.66 366 LEU A O 1
ATOM 2760 N N . LEU A 1 367 ? -8.183 1.902 -11.609 1.00 54.88 367 LEU A N 1
ATOM 2761 C CA . LEU A 1 367 ? -7.780 2.238 -10.243 1.00 54.88 367 LEU A CA 1
ATOM 2762 C C . LEU A 1 367 ? -7.381 3.724 -10.130 1.00 54.88 367 LEU A C 1
ATOM 2764 O O . LEU A 1 367 ? -6.717 4.239 -11.040 1.00 54.88 367 LEU A O 1
ATOM 2768 N N . PRO A 1 368 ? -7.710 4.405 -9.011 1.00 69.06 368 PRO A N 1
ATOM 2769 C CA . PRO A 1 368 ? -7.246 5.767 -8.762 1.00 69.06 368 PRO A CA 1
ATOM 2770 C C . PRO A 1 368 ? -5.722 5.864 -8.877 1.00 69.06 368 PRO A C 1
ATOM 2772 O O . PRO A 1 368 ? -5.005 4.966 -8.431 1.00 69.06 368 PRO A O 1
ATOM 2775 N N . GLU A 1 369 ? -5.207 6.962 -9.430 1.00 72.94 369 GLU A N 1
ATOM 2776 C CA . GLU A 1 369 ? -3.769 7.106 -9.698 1.00 72.94 369 GLU A CA 1
ATOM 2777 C C . GLU A 1 369 ? -2.909 6.959 -8.438 1.00 72.94 369 GLU A C 1
ATOM 2779 O O . GLU A 1 369 ? -1.864 6.313 -8.477 1.00 72.94 369 GLU A O 1
ATOM 2784 N N . SER A 1 370 ? -3.375 7.484 -7.301 1.00 68.62 370 SER A N 1
ATOM 2785 C CA . SER A 1 370 ? -2.692 7.350 -6.010 1.00 68.62 370 SER A CA 1
ATOM 2786 C C . SER A 1 370 ? -2.557 5.890 -5.570 1.00 68.62 370 SER A C 1
ATOM 2788 O O . SER A 1 370 ? -1.508 5.504 -5.061 1.00 68.62 370 SER A O 1
ATOM 2790 N N . VAL A 1 371 ? -3.577 5.067 -5.825 1.00 62.47 371 VAL A N 1
ATOM 2791 C CA . VAL A 1 371 ? -3.599 3.626 -5.530 1.00 62.47 371 VAL A CA 1
ATOM 2792 C C . VAL A 1 371 ? -2.683 2.881 -6.498 1.00 62.47 371 VAL A C 1
ATOM 2794 O O . VAL A 1 371 ? -1.822 2.122 -6.066 1.00 62.47 371 VAL A O 1
ATOM 2797 N N . ALA A 1 372 ? -2.798 3.153 -7.797 1.00 67.38 372 ALA A N 1
ATOM 2798 C CA . ALA A 1 372 ? -1.950 2.541 -8.814 1.00 67.38 372 ALA A CA 1
ATOM 2799 C C . ALA A 1 372 ? -0.460 2.864 -8.610 1.00 67.38 372 ALA A C 1
ATOM 2801 O O . ALA A 1 372 ? 0.399 2.013 -8.834 1.00 67.38 372 ALA A O 1
ATOM 2802 N N . SER A 1 373 ? -0.144 4.069 -8.126 1.00 75.31 373 SER A N 1
ATOM 2803 C CA . SER A 1 373 ? 1.235 4.492 -7.869 1.00 75.31 373 SER A CA 1
ATOM 2804 C C . SER A 1 373 ? 1.964 3.677 -6.801 1.00 75.31 373 SER A C 1
ATOM 2806 O O . SER A 1 373 ? 3.195 3.654 -6.812 1.00 75.31 373 SER A O 1
ATOM 2808 N N . GLN A 1 374 ? 1.218 2.984 -5.931 1.00 76.44 374 GLN A N 1
ATOM 2809 C CA . GLN A 1 374 ? 1.756 2.102 -4.892 1.00 76.44 374 GLN A CA 1
ATOM 2810 C C . GLN A 1 374 ? 2.250 0.762 -5.448 1.00 76.44 374 GLN A C 1
ATOM 2812 O O . GLN A 1 374 ? 3.036 0.096 -4.785 1.00 76.44 374 GLN A O 1
ATOM 2817 N N . SER A 1 375 ? 1.831 0.379 -6.661 1.00 80.38 375 SER A N 1
ATOM 2818 C CA . SER A 1 375 ? 2.344 -0.827 -7.326 1.00 80.38 375 SER A CA 1
ATOM 2819 C C . SER A 1 375 ? 3.772 -0.661 -7.854 1.00 80.38 375 SER A C 1
ATOM 2821 O O . SER A 1 375 ? 4.432 -1.661 -8.115 1.00 80.38 375 SER A O 1
ATOM 2823 N N . VAL A 1 376 ? 4.262 0.579 -8.013 1.00 89.12 376 VAL A N 1
ATOM 2824 C CA . VAL A 1 376 ? 5.612 0.831 -8.534 1.00 89.12 376 VAL A CA 1
ATOM 2825 C C . VAL A 1 376 ? 6.648 0.391 -7.500 1.00 89.12 376 VAL A C 1
ATOM 2827 O O . VAL A 1 376 ? 6.742 1.010 -6.434 1.00 89.12 376 VAL A O 1
ATOM 2830 N N . PRO A 1 377 ? 7.459 -0.634 -7.804 1.00 90.50 377 PRO A N 1
ATOM 2831 C CA . PRO A 1 377 ? 8.425 -1.140 -6.858 1.00 90.50 377 PRO A CA 1
ATOM 2832 C C . PRO A 1 377 ? 9.580 -0.150 -6.671 1.00 90.50 377 PRO A C 1
ATOM 2834 O O . PRO A 1 377 ? 10.037 0.506 -7.609 1.00 90.50 377 PRO A O 1
ATOM 2837 N N . ARG A 1 378 ? 10.083 -0.073 -5.438 1.00 88.94 378 ARG A N 1
ATOM 2838 C CA . ARG A 1 378 ? 11.303 0.660 -5.079 1.00 88.94 378 ARG A CA 1
ATOM 2839 C C . ARG A 1 378 ? 12.368 -0.332 -4.637 1.00 88.94 378 ARG A C 1
ATOM 2841 O O . ARG A 1 378 ? 12.084 -1.248 -3.863 1.00 88.94 378 ARG A O 1
ATOM 2848 N N . GLY A 1 379 ? 13.591 -0.147 -5.115 1.00 89.56 379 GLY A N 1
ATOM 2849 C CA . GLY A 1 379 ? 14.700 -1.043 -4.820 1.00 89.56 379 GLY A CA 1
ATOM 2850 C C . GLY A 1 379 ? 15.594 -1.304 -6.015 1.00 89.56 379 GLY A C 1
ATOM 2851 O O . GLY A 1 379 ? 15.241 -1.046 -7.165 1.00 89.56 379 GLY A O 1
ATOM 2852 N N . HIS A 1 380 ? 16.768 -1.863 -5.730 1.00 93.56 380 HIS A N 1
ATOM 2853 C CA . HIS A 1 380 ? 17.613 -2.412 -6.780 1.00 93.56 380 HIS A CA 1
ATOM 2854 C C . HIS A 1 380 ? 16.914 -3.590 -7.449 1.00 93.56 380 HIS A C 1
ATOM 2856 O O . HIS A 1 380 ? 16.144 -4.316 -6.811 1.00 93.56 380 HIS A O 1
ATOM 2862 N N . ALA A 1 381 ? 17.201 -3.785 -8.726 1.00 95.38 381 ALA A N 1
ATOM 2863 C CA . ALA A 1 381 ? 16.584 -4.816 -9.533 1.00 95.38 381 ALA A CA 1
ATOM 2864 C C . ALA A 1 381 ? 17.629 -5.710 -10.204 1.00 95.38 381 ALA A C 1
ATOM 2866 O O . ALA A 1 381 ? 18.806 -5.354 -10.234 1.00 95.38 381 ALA A O 1
ATOM 2867 N N . ALA A 1 382 ? 17.217 -6.855 -10.743 1.00 93.38 382 ALA A N 1
ATOM 2868 C CA . ALA A 1 382 ? 18.072 -7.710 -11.562 1.00 93.38 382 ALA A CA 1
ATOM 2869 C C . ALA A 1 382 ? 17.297 -8.326 -12.729 1.00 93.38 382 ALA A C 1
ATOM 2871 O O . ALA A 1 382 ? 16.179 -8.805 -12.535 1.00 93.38 382 ALA A O 1
ATOM 2872 N N . TRP A 1 383 ? 17.915 -8.364 -13.909 1.00 91.19 383 TRP A N 1
ATOM 2873 C CA . TRP A 1 383 ? 17.425 -9.145 -15.046 1.00 91.19 383 TRP A CA 1
ATOM 2874 C C . TRP A 1 383 ? 17.942 -10.579 -14.995 1.00 91.19 383 TRP A C 1
ATOM 2876 O O . TRP A 1 383 ? 19.141 -10.803 -14.819 1.00 91.19 383 TRP A O 1
ATOM 2886 N N . LEU A 1 384 ? 17.041 -11.543 -15.174 1.00 90.31 384 LEU A N 1
ATOM 2887 C CA . LEU A 1 384 ? 17.301 -12.971 -15.039 1.00 90.31 384 LEU A CA 1
ATOM 2888 C C . LEU A 1 384 ? 16.786 -13.711 -16.274 1.00 90.31 384 LEU A C 1
ATOM 2890 O O . LEU A 1 384 ? 15.597 -13.665 -16.575 1.00 90.31 384 LEU A O 1
ATOM 2894 N N . TYR A 1 385 ? 17.657 -14.480 -16.926 1.00 87.81 385 TYR A N 1
ATOM 2895 C CA . TYR A 1 385 ? 17.322 -15.271 -18.118 1.00 87.81 385 TYR A CA 1
ATOM 2896 C C . TYR A 1 385 ? 17.488 -16.783 -17.855 1.00 87.81 385 TYR A C 1
ATOM 2898 O O . TYR A 1 385 ? 18.423 -17.407 -18.367 1.00 87.81 385 TYR A O 1
ATOM 2906 N N . PRO A 1 386 ? 16.659 -17.405 -16.990 1.00 86.88 386 PRO A N 1
ATOM 2907 C CA . PRO A 1 386 ? 16.754 -18.836 -16.729 1.00 86.88 386 PRO A CA 1
ATOM 2908 C C . PRO A 1 386 ? 16.213 -19.643 -17.918 1.00 86.88 386 PRO A C 1
ATOM 2910 O O . PRO A 1 386 ? 15.059 -19.506 -18.305 1.00 86.88 386 PRO A O 1
ATOM 2913 N N . THR A 1 387 ? 17.031 -20.546 -18.455 1.00 86.00 387 THR A N 1
ATOM 2914 C CA . THR A 1 387 ? 16.640 -21.470 -19.538 1.00 86.00 387 THR A CA 1
ATOM 2915 C C . THR A 1 387 ? 16.549 -22.924 -19.069 1.00 86.00 387 THR A C 1
ATOM 2917 O O . THR A 1 387 ? 16.081 -23.790 -19.803 1.00 86.00 387 THR A O 1
ATOM 2920 N N . THR A 1 388 ? 16.954 -23.206 -17.825 1.00 88.50 388 THR A N 1
ATOM 2921 C CA . THR A 1 388 ? 16.881 -24.532 -17.197 1.00 88.50 388 THR A CA 1
ATOM 2922 C C . THR A 1 388 ? 16.509 -24.421 -15.716 1.00 88.50 388 THR A C 1
ATOM 2924 O O . THR A 1 388 ? 16.671 -23.366 -15.100 1.00 88.50 388 THR A O 1
ATOM 2927 N N . GLN A 1 389 ? 16.058 -25.525 -15.108 1.00 90.69 389 GLN A N 1
ATOM 2928 C CA . GLN A 1 389 ? 15.804 -25.579 -13.661 1.00 90.69 389 GLN A CA 1
ATOM 2929 C C . GLN A 1 389 ? 17.081 -25.343 -12.840 1.00 90.69 389 GLN A C 1
ATOM 2931 O O . GLN A 1 389 ? 17.022 -24.746 -11.766 1.00 90.69 389 GLN A O 1
ATOM 2936 N N . GLN A 1 390 ? 18.235 -25.770 -13.360 1.00 88.25 390 GLN A N 1
ATOM 2937 C CA . GLN A 1 390 ? 19.525 -25.513 -12.727 1.00 88.25 390 GLN A CA 1
ATOM 2938 C C . GLN A 1 390 ? 19.834 -24.012 -12.703 1.00 88.25 390 GLN A C 1
ATOM 2940 O O . GLN A 1 390 ? 20.211 -23.500 -11.655 1.00 88.25 390 GLN A O 1
ATOM 2945 N N . HIS A 1 391 ? 19.566 -23.280 -13.794 1.00 88.00 391 HIS A N 1
ATOM 2946 C CA . HIS A 1 391 ? 19.755 -21.823 -13.811 1.00 88.00 391 HIS A CA 1
ATOM 2947 C C . HIS A 1 391 ? 18.895 -21.123 -12.751 1.00 88.00 391 HIS A C 1
ATOM 2949 O O . HIS A 1 391 ? 19.339 -20.138 -12.171 1.00 88.00 391 HIS A O 1
ATOM 2955 N N . ILE A 1 392 ? 17.684 -21.621 -12.468 1.00 90.38 392 ILE A N 1
ATOM 2956 C CA . ILE A 1 392 ? 16.843 -21.088 -11.382 1.00 90.38 392 ILE A CA 1
ATOM 2957 C C . ILE A 1 392 ? 17.540 -21.278 -10.029 1.00 90.38 392 ILE A C 1
ATOM 2959 O O . ILE A 1 392 ? 17.639 -20.331 -9.252 1.00 90.38 392 ILE A O 1
ATOM 2963 N N . ALA A 1 393 ? 18.049 -22.478 -9.745 1.00 89.81 393 ALA A N 1
ATOM 2964 C CA . ALA A 1 393 ? 18.756 -22.748 -8.494 1.00 89.81 393 ALA A CA 1
ATOM 2965 C C . ALA A 1 393 ? 20.020 -21.882 -8.349 1.00 89.81 393 ALA A C 1
ATOM 2967 O O . ALA A 1 393 ? 20.246 -21.290 -7.292 1.00 89.81 393 ALA A O 1
ATOM 2968 N N . ASP A 1 394 ? 20.796 -21.749 -9.423 1.00 86.56 394 ASP A N 1
ATOM 2969 C CA . ASP A 1 394 ? 22.032 -20.966 -9.448 1.00 86.56 394 ASP A CA 1
ATOM 2970 C C . ASP A 1 394 ? 21.757 -19.467 -9.241 1.00 86.56 394 ASP A C 1
ATOM 2972 O O . ASP A 1 394 ? 22.408 -18.819 -8.418 1.00 86.56 394 ASP A O 1
ATOM 2976 N N . TRP A 1 395 ? 20.750 -18.907 -9.924 1.00 88.88 395 TRP A N 1
ATOM 2977 C CA . TRP A 1 395 ? 20.321 -17.519 -9.719 1.00 88.88 395 TRP A CA 1
ATOM 2978 C C . TRP A 1 395 ? 19.856 -17.279 -8.285 1.00 88.88 395 TRP A C 1
ATOM 2980 O O . TRP A 1 395 ? 20.260 -16.290 -7.670 1.00 88.88 395 TRP A O 1
ATOM 2990 N N . ALA A 1 396 ? 19.047 -18.190 -7.737 1.00 91.62 396 ALA A N 1
ATOM 2991 C CA . ALA A 1 396 ? 18.548 -18.077 -6.373 1.00 91.62 396 ALA A CA 1
ATOM 2992 C C . ALA A 1 396 ? 19.690 -18.097 -5.347 1.00 91.62 396 ALA A C 1
ATOM 2994 O O . ALA A 1 396 ? 19.707 -17.265 -4.437 1.00 91.62 396 ALA A O 1
ATOM 2995 N N . ALA A 1 397 ? 20.674 -18.985 -5.516 1.00 89.44 397 ALA A N 1
ATOM 2996 C CA . ALA A 1 397 ? 21.852 -19.048 -4.656 1.00 89.44 397 ALA A CA 1
ATOM 2997 C C . ALA A 1 397 ? 22.695 -17.762 -4.737 1.00 89.44 397 ALA A C 1
ATOM 2999 O O . ALA A 1 397 ? 23.033 -17.180 -3.704 1.00 89.44 397 ALA A O 1
ATOM 3000 N N . ASN A 1 398 ? 22.973 -17.277 -5.951 1.00 86.75 398 ASN A N 1
ATOM 3001 C CA . ASN A 1 398 ? 23.788 -16.080 -6.176 1.00 86.75 398 ASN A CA 1
ATOM 3002 C C . ASN A 1 398 ? 23.144 -14.817 -5.598 1.00 86.75 398 ASN A C 1
ATOM 3004 O O . ASN A 1 398 ? 23.803 -14.037 -4.909 1.00 86.75 398 ASN A O 1
ATOM 3008 N N . LEU A 1 399 ? 21.848 -14.619 -5.848 1.00 90.75 399 LEU A N 1
ATOM 3009 C CA . LEU A 1 399 ? 21.118 -13.465 -5.329 1.00 90.75 399 LEU A CA 1
ATOM 3010 C C . LEU A 1 399 ? 20.936 -13.545 -3.813 1.00 90.75 399 LEU A C 1
ATOM 3012 O O . LEU A 1 399 ? 21.043 -12.522 -3.147 1.00 90.75 399 LEU A O 1
ATOM 3016 N N . THR A 1 400 ? 20.743 -14.742 -3.249 1.00 92.69 400 THR A N 1
ATOM 3017 C CA . THR A 1 400 ? 20.695 -14.929 -1.790 1.00 92.69 400 THR A CA 1
ATOM 3018 C C . THR A 1 400 ? 22.023 -14.546 -1.144 1.00 92.69 400 THR A C 1
ATOM 3020 O O . THR A 1 400 ? 22.034 -13.800 -0.162 1.00 92.69 400 THR A O 1
ATOM 3023 N N . ALA A 1 401 ? 23.146 -14.998 -1.708 1.00 88.81 401 ALA A N 1
ATOM 3024 C CA . ALA A 1 401 ? 24.475 -14.645 -1.221 1.00 88.81 401 ALA A CA 1
ATOM 3025 C C . ALA A 1 401 ? 24.724 -13.130 -1.311 1.00 88.81 401 ALA A C 1
ATOM 3027 O O . ALA A 1 401 ? 25.151 -12.517 -0.331 1.00 88.81 401 ALA A O 1
ATOM 3028 N N . TYR A 1 402 ? 24.392 -12.512 -2.451 1.00 90.00 402 TYR A N 1
ATOM 3029 C CA . TYR A 1 402 ? 24.513 -11.066 -2.632 1.00 90.00 402 TYR A CA 1
ATOM 3030 C C . TYR A 1 402 ? 23.639 -10.285 -1.639 1.00 90.00 402 TYR A C 1
ATOM 3032 O O . TYR A 1 402 ? 24.152 -9.422 -0.931 1.00 90.00 402 TYR A O 1
ATOM 3040 N N . ASN A 1 403 ? 22.345 -10.599 -1.539 1.00 93.56 403 ASN A N 1
ATOM 3041 C CA . ASN A 1 403 ? 21.406 -9.890 -0.666 1.00 93.56 403 ASN A CA 1
ATOM 3042 C C . ASN A 1 403 ? 21.775 -10.035 0.815 1.00 93.56 403 ASN A C 1
ATOM 3044 O O . ASN A 1 403 ? 21.643 -9.079 1.576 1.00 93.56 403 ASN A O 1
ATOM 3048 N N . THR A 1 404 ? 22.310 -11.192 1.214 1.00 90.69 404 THR A N 1
ATOM 3049 C CA . THR A 1 404 ? 22.848 -11.400 2.567 1.00 90.69 404 THR A CA 1
ATOM 3050 C C . THR A 1 404 ? 24.056 -10.497 2.829 1.00 90.69 404 THR A C 1
ATOM 3052 O O . THR A 1 404 ? 24.136 -9.869 3.881 1.00 90.69 404 THR A O 1
ATOM 3055 N N . ALA A 1 405 ? 24.980 -10.388 1.869 1.00 88.00 405 ALA A N 1
ATOM 3056 C CA . ALA A 1 405 ? 26.172 -9.548 1.999 1.00 88.00 405 ALA A CA 1
ATOM 3057 C C . ALA A 1 405 ? 25.870 -8.038 1.921 1.00 88.00 405 ALA A C 1
ATOM 3059 O O . ALA A 1 405 ? 26.545 -7.240 2.567 1.00 88.00 405 ALA A O 1
ATOM 3060 N N . ALA A 1 406 ? 24.878 -7.638 1.122 1.00 88.00 406 ALA A N 1
ATOM 3061 C CA . ALA A 1 406 ? 24.441 -6.249 0.965 1.00 88.00 406 ALA A CA 1
ATOM 3062 C C . ALA A 1 406 ? 23.584 -5.749 2.131 1.00 88.00 406 ALA A C 1
ATOM 3064 O O . ALA A 1 406 ? 23.570 -4.547 2.413 1.00 88.00 406 ALA A O 1
ATOM 3065 N N . GLY A 1 407 ? 22.898 -6.667 2.815 1.00 89.75 407 GLY A N 1
ATOM 3066 C CA . GLY A 1 407 ? 21.911 -6.342 3.830 1.00 89.75 407 GLY A CA 1
ATOM 3067 C C . GLY A 1 407 ? 20.662 -5.690 3.237 1.00 89.75 407 GLY A C 1
ATOM 3068 O O . GLY A 1 407 ? 20.580 -5.372 2.048 1.00 89.75 407 GLY A O 1
ATOM 3069 N N . GLU A 1 408 ? 19.674 -5.464 4.099 1.00 90.06 408 GLU A N 1
ATOM 3070 C CA . GLU A 1 408 ? 18.363 -4.957 3.693 1.00 90.06 408 GLU A CA 1
ATOM 3071 C C . GLU A 1 408 ? 18.444 -3.632 2.911 1.00 90.06 408 GLU A C 1
ATOM 3073 O O . GLU A 1 408 ? 17.706 -3.425 1.944 1.00 90.06 408 GLU A O 1
ATOM 3078 N N . GLU A 1 409 ? 19.347 -2.726 3.297 1.00 87.06 409 GLU A N 1
ATOM 3079 C CA . GLU A 1 409 ? 19.401 -1.381 2.718 1.00 87.06 409 GLU A CA 1
ATOM 3080 C C . GLU A 1 409 ? 19.787 -1.363 1.229 1.00 87.06 409 GLU A C 1
ATOM 3082 O O . GLU A 1 409 ? 19.498 -0.396 0.522 1.00 87.06 409 GLU A O 1
ATOM 3087 N N . ARG A 1 410 ? 20.469 -2.405 0.748 1.00 88.69 410 ARG A N 1
ATOM 3088 C CA . ARG A 1 410 ? 21.097 -2.452 -0.586 1.00 88.69 410 ARG A CA 1
ATOM 3089 C C . ARG A 1 410 ? 20.791 -3.733 -1.359 1.00 88.69 410 ARG A C 1
ATOM 3091 O O . ARG A 1 410 ? 21.420 -4.017 -2.382 1.00 88.69 410 ARG A O 1
ATOM 3098 N N . ALA A 1 411 ? 19.837 -4.510 -0.864 1.00 92.19 411 ALA A N 1
ATOM 3099 C CA . ALA A 1 411 ? 19.400 -5.737 -1.501 1.00 92.19 411 ALA A CA 1
ATOM 3100 C C . ALA A 1 411 ? 18.759 -5.474 -2.874 1.00 92.19 411 ALA A C 1
ATOM 3102 O O . ALA A 1 411 ? 18.128 -4.439 -3.107 1.00 92.19 411 ALA A O 1
ATOM 3103 N N . VAL A 1 412 ? 18.884 -6.453 -3.769 1.00 93.81 412 VAL A N 1
ATOM 3104 C CA . VAL A 1 412 ? 18.037 -6.578 -4.955 1.00 93.81 412 VAL A CA 1
ATOM 3105 C C . VAL A 1 412 ? 16.643 -6.994 -4.495 1.00 93.81 412 VAL A C 1
ATOM 3107 O O . VAL A 1 412 ? 16.476 -8.042 -3.872 1.00 93.81 412 VAL A O 1
ATOM 3110 N N . ARG A 1 413 ? 15.651 -6.157 -4.796 1.00 95.12 413 ARG A N 1
ATOM 3111 C CA . ARG A 1 413 ? 14.256 -6.300 -4.360 1.00 95.12 413 ARG A CA 1
ATOM 3112 C C . ARG A 1 413 ? 13.305 -6.642 -5.503 1.00 95.12 413 ARG A C 1
ATOM 3114 O O . ARG A 1 413 ? 12.243 -7.204 -5.250 1.00 95.12 413 ARG A O 1
ATOM 3121 N N . VAL A 1 414 ? 13.676 -6.297 -6.735 1.00 96.69 414 VAL A N 1
ATOM 3122 C CA . VAL A 1 414 ? 12.847 -6.478 -7.933 1.00 96.69 414 VAL A CA 1
ATOM 3123 C C . VAL A 1 414 ? 13.553 -7.407 -8.906 1.00 96.69 414 VAL A C 1
ATOM 3125 O O . VAL A 1 414 ? 14.715 -7.191 -9.232 1.00 96.69 414 VAL A O 1
ATOM 3128 N N . LEU A 1 415 ? 12.876 -8.437 -9.394 1.00 97.12 415 LEU A N 1
ATOM 3129 C CA . LEU A 1 415 ? 13.466 -9.380 -10.343 1.00 97.12 415 LEU A CA 1
ATOM 3130 C C . LEU A 1 415 ? 12.689 -9.370 -11.653 1.00 97.12 415 LEU A C 1
ATOM 3132 O O . LEU A 1 415 ? 11.488 -9.619 -11.650 1.00 97.12 415 LEU A O 1
ATOM 3136 N N . TYR A 1 416 ? 13.373 -9.102 -12.761 1.00 96.38 416 TYR A N 1
ATOM 3137 C CA . TYR A 1 416 ? 12.826 -9.172 -14.114 1.00 96.38 416 TYR A CA 1
ATOM 3138 C C . TYR A 1 416 ? 13.208 -10.523 -14.716 1.00 96.38 416 TYR A C 1
ATOM 3140 O O . TYR A 1 416 ? 14.367 -10.758 -15.052 1.00 96.38 416 TYR A O 1
ATOM 3148 N N . VAL A 1 417 ? 12.255 -11.449 -14.768 1.00 95.00 417 VAL A N 1
ATOM 3149 C CA . VAL A 1 417 ? 12.480 -12.837 -15.181 1.00 95.00 417 VAL A CA 1
ATOM 3150 C C . VAL A 1 417 ? 12.036 -13.006 -16.621 1.00 95.00 417 VAL A C 1
ATOM 3152 O O . VAL A 1 417 ? 10.858 -12.808 -16.913 1.00 95.00 417 VAL A O 1
ATOM 3155 N N . TYR A 1 418 ? 12.946 -13.436 -17.495 1.00 93.44 418 TYR A N 1
ATOM 3156 C CA . TYR A 1 418 ? 12.621 -13.774 -18.876 1.00 93.44 418 TYR A CA 1
ATOM 3157 C C . TYR A 1 418 ? 11.411 -14.698 -18.951 1.00 93.44 418 TYR A C 1
ATOM 3159 O O . TYR A 1 418 ? 11.378 -15.787 -18.362 1.00 93.44 4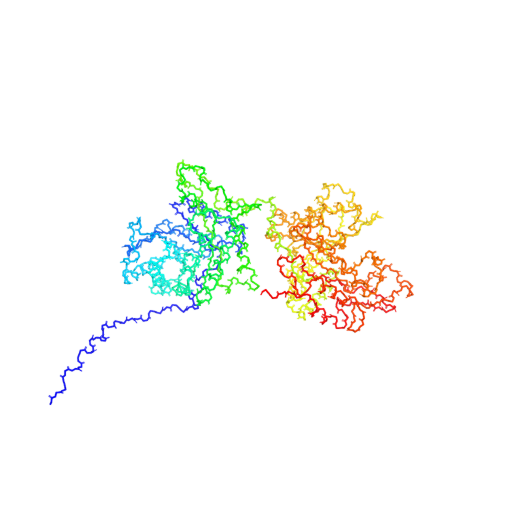18 TYR A O 1
ATOM 3167 N N . SER A 1 419 ? 10.399 -14.224 -19.668 1.00 94.25 419 SER A N 1
ATOM 3168 C CA . SER A 1 419 ? 9.148 -14.935 -19.842 1.00 94.25 419 SER A CA 1
ATOM 3169 C C . SER A 1 419 ? 8.985 -15.428 -21.262 1.00 94.25 419 SER A C 1
ATOM 3171 O O . SER A 1 419 ? 8.692 -16.606 -21.453 1.00 94.25 419 SER A O 1
ATOM 3173 N N . MET A 1 420 ? 9.091 -14.525 -22.229 1.00 91.25 420 MET A N 1
ATOM 3174 C CA . MET A 1 420 ? 8.885 -14.821 -23.640 1.00 91.25 420 MET A CA 1
ATOM 3175 C C . MET A 1 420 ? 9.368 -13.665 -24.501 1.00 91.25 420 MET A C 1
ATOM 3177 O O . MET A 1 420 ? 9.445 -12.530 -24.027 1.00 91.25 420 MET A O 1
ATOM 3181 N N . ASP A 1 421 ? 9.565 -13.964 -25.777 1.00 89.19 421 ASP A N 1
ATOM 3182 C CA . ASP A 1 421 ? 9.615 -12.941 -26.808 1.00 89.19 421 ASP A CA 1
ATOM 3183 C C . ASP A 1 421 ? 8.191 -12.443 -27.102 1.00 89.19 421 ASP A C 1
ATOM 3185 O O . ASP A 1 421 ? 7.204 -13.186 -27.013 1.00 89.19 421 ASP A O 1
ATOM 3189 N N . LEU A 1 422 ? 8.070 -11.172 -27.452 1.00 88.44 422 LEU A N 1
ATOM 3190 C CA . LEU A 1 422 ? 6.852 -10.571 -27.933 1.00 88.44 422 LEU A CA 1
ATOM 3191 C C . LEU A 1 422 ? 6.666 -10.969 -29.399 1.00 88.44 422 LEU A C 1
ATOM 3193 O O . LEU A 1 422 ? 7.414 -10.565 -30.287 1.00 88.44 422 LEU A O 1
ATOM 3197 N N . ASP A 1 423 ? 5.633 -11.758 -29.654 1.00 85.75 423 ASP A N 1
ATOM 3198 C CA . ASP A 1 423 ? 5.211 -12.121 -31.001 1.00 85.75 423 ASP A CA 1
ATOM 3199 C C . ASP A 1 423 ? 3.981 -11.285 -31.358 1.00 85.75 423 ASP A C 1
ATOM 3201 O O . ASP A 1 423 ? 2.888 -11.508 -30.828 1.00 85.75 423 ASP A O 1
ATOM 3205 N N . VAL A 1 424 ? 4.147 -10.308 -32.256 1.00 83.88 424 VAL A N 1
ATOM 3206 C CA . VAL A 1 424 ? 3.055 -9.395 -32.626 1.00 83.88 424 VAL A CA 1
ATOM 3207 C C . VAL A 1 424 ? 1.987 -10.072 -33.491 1.00 83.88 424 VAL A C 1
ATOM 3209 O O . VAL A 1 424 ? 0.932 -9.489 -33.744 1.00 83.88 424 VAL A O 1
ATOM 3212 N N . THR A 1 425 ? 2.227 -11.313 -33.923 1.00 82.50 425 THR A N 1
ATOM 3213 C CA . THR A 1 425 ? 1.254 -12.142 -34.641 1.00 82.50 425 THR A CA 1
ATOM 3214 C C . THR A 1 425 ? 0.424 -13.025 -33.702 1.00 82.50 425 THR A C 1
ATOM 3216 O O . THR A 1 425 ? -0.627 -13.537 -34.101 1.00 82.50 425 THR A O 1
ATOM 3219 N N . ASN A 1 426 ? 0.833 -13.161 -32.435 1.00 82.00 426 ASN A N 1
ATOM 3220 C CA . ASN A 1 426 ? 0.200 -14.040 -31.459 1.00 82.00 426 ASN A CA 1
ATOM 3221 C C . ASN A 1 426 ? -0.681 -13.283 -30.449 1.00 82.00 426 ASN A C 1
ATOM 3223 O O . ASN A 1 426 ? -0.228 -12.769 -29.428 1.00 82.00 426 ASN A O 1
ATOM 3227 N N . PHE A 1 427 ? -1.994 -13.323 -30.673 1.00 87.38 427 PHE A N 1
ATOM 3228 C CA . PHE A 1 427 ? -3.007 -12.734 -29.783 1.00 87.38 427 PHE A CA 1
ATOM 3229 C C . PHE A 1 427 ? -3.481 -13.687 -28.672 1.00 87.38 427 PHE A C 1
ATOM 3231 O O . PHE A 1 427 ? -4.524 -13.474 -28.052 1.00 87.38 427 PHE A O 1
ATOM 3238 N N . SER A 1 428 ? -2.763 -14.784 -28.435 1.00 89.25 428 SER A N 1
ATOM 3239 C CA . SER A 1 428 ? -3.057 -15.769 -27.389 1.00 89.25 428 SER A CA 1
ATOM 3240 C C . SER A 1 428 ? -1.760 -16.303 -26.767 1.00 89.25 428 SER A C 1
ATOM 3242 O O . SER A 1 428 ? -1.486 -17.504 -26.837 1.00 89.25 428 SER A O 1
ATOM 3244 N N . PRO A 1 429 ? -0.937 -15.420 -26.168 1.00 91.00 429 PRO A N 1
ATOM 3245 C CA . PRO A 1 429 ? 0.318 -15.821 -25.552 1.00 91.00 429 PRO A CA 1
ATOM 3246 C C . PRO A 1 429 ? 0.064 -16.764 -24.367 1.00 91.00 429 PRO A C 1
ATOM 3248 O O . PRO A 1 429 ? -0.951 -16.669 -23.674 1.00 91.00 429 PRO A O 1
ATOM 3251 N N . VAL A 1 430 ? 1.003 -17.681 -24.122 1.00 89.62 430 VAL A N 1
ATOM 3252 C CA . VAL A 1 430 ? 0.919 -18.685 -23.051 1.00 89.62 430 VAL A CA 1
ATOM 3253 C C . VAL A 1 430 ? 2.183 -18.627 -22.204 1.00 89.62 430 VAL A C 1
ATOM 3255 O O . VAL A 1 430 ? 3.291 -18.586 -22.733 1.00 89.62 430 VAL A O 1
ATOM 3258 N N . LEU A 1 431 ? 2.028 -18.657 -20.879 1.00 90.81 431 LEU A N 1
ATOM 3259 C CA . LEU A 1 431 ? 3.164 -18.686 -19.962 1.00 90.81 431 LEU A CA 1
ATOM 3260 C C . LEU A 1 431 ? 3.873 -20.040 -19.995 1.00 90.81 431 LEU A C 1
ATOM 3262 O O . LEU A 1 431 ? 3.258 -21.098 -19.833 1.00 90.81 431 LEU A O 1
ATOM 3266 N N . GLY A 1 432 ? 5.197 -19.999 -20.131 1.00 88.75 432 GLY A N 1
ATOM 3267 C CA . GLY A 1 432 ? 6.042 -21.175 -19.981 1.00 88.75 432 GLY A CA 1
ATOM 3268 C C . GLY A 1 432 ? 6.053 -21.690 -18.537 1.00 88.75 432 GLY A C 1
ATOM 3269 O O . GLY A 1 432 ? 6.171 -20.923 -17.581 1.00 88.75 432 GLY A O 1
ATOM 3270 N N . LYS A 1 433 ? 6.007 -23.017 -18.357 1.00 89.00 433 LYS A N 1
ATOM 3271 C CA . LYS A 1 433 ? 6.077 -23.643 -17.019 1.00 89.00 433 LYS A CA 1
ATOM 3272 C C . LYS A 1 433 ? 7.375 -23.312 -16.276 1.00 89.00 433 LYS A C 1
ATOM 3274 O O . LYS A 1 433 ? 7.349 -23.129 -15.062 1.00 89.00 433 LYS A O 1
ATOM 3279 N N . LEU A 1 434 ? 8.497 -23.244 -16.999 1.00 86.06 434 LEU A N 1
ATOM 3280 C CA . LEU A 1 434 ? 9.800 -22.905 -16.423 1.00 86.06 434 LEU A CA 1
ATOM 3281 C C . LEU A 1 434 ? 9.804 -21.475 -15.871 1.00 86.06 434 LEU A C 1
ATOM 3283 O O . LEU A 1 434 ? 10.249 -21.254 -14.751 1.00 86.06 434 LEU A O 1
ATOM 3287 N N . THR A 1 435 ? 9.254 -20.531 -16.629 1.00 91.00 435 THR A N 1
ATOM 3288 C CA . THR A 1 435 ? 9.107 -19.124 -16.249 1.00 91.00 435 THR A CA 1
ATOM 3289 C C . THR A 1 435 ? 8.303 -18.964 -14.961 1.00 91.00 435 THR A C 1
ATOM 3291 O O . THR A 1 435 ? 8.742 -18.280 -14.037 1.00 91.00 435 THR A O 1
ATOM 3294 N N . GLU A 1 436 ? 7.157 -19.640 -14.838 1.00 92.12 436 GLU A N 1
ATOM 3295 C CA . GLU A 1 436 ? 6.384 -19.567 -13.595 1.00 92.12 436 GLU A CA 1
ATOM 3296 C C . GLU A 1 436 ? 7.094 -20.238 -12.410 1.00 92.12 436 GLU A C 1
ATOM 3298 O O . GLU A 1 436 ? 7.002 -19.761 -11.277 1.00 92.12 436 GLU A O 1
ATOM 3303 N N . ALA A 1 437 ? 7.795 -21.353 -12.650 1.00 92.69 437 ALA A N 1
ATOM 3304 C CA . ALA A 1 437 ? 8.596 -22.014 -11.623 1.00 92.69 437 ALA A CA 1
ATOM 3305 C C . ALA A 1 437 ? 9.740 -21.109 -11.141 1.00 92.69 437 ALA A C 1
ATOM 3307 O O . ALA A 1 437 ? 9.968 -21.011 -9.935 1.00 92.69 437 ALA A O 1
ATOM 3308 N N . ALA A 1 438 ? 10.401 -20.402 -12.063 1.00 93.56 438 ALA A N 1
ATOM 3309 C CA . ALA A 1 438 ? 11.436 -19.423 -11.759 1.00 93.56 438 ALA A CA 1
ATOM 3310 C C . ALA A 1 438 ? 10.881 -18.291 -10.893 1.00 93.56 438 ALA A C 1
ATOM 3312 O O . ALA A 1 438 ? 11.411 -18.027 -9.817 1.00 93.56 438 ALA A O 1
ATOM 3313 N N . ALA A 1 439 ? 9.766 -17.684 -11.306 1.00 94.81 439 ALA A N 1
ATOM 3314 C CA . ALA A 1 439 ? 9.145 -16.594 -10.562 1.00 94.81 439 ALA A CA 1
ATOM 3315 C C . ALA A 1 439 ? 8.749 -17.003 -9.135 1.00 94.81 439 ALA A C 1
ATOM 3317 O O . ALA A 1 439 ? 9.025 -16.275 -8.182 1.00 94.81 439 ALA A O 1
ATOM 3318 N N . ARG A 1 440 ? 8.169 -18.200 -8.961 1.00 93.44 440 ARG A N 1
ATOM 3319 C CA . ARG A 1 440 ? 7.838 -18.742 -7.632 1.00 93.44 440 ARG A CA 1
ATOM 3320 C C . ARG A 1 440 ? 9.080 -19.004 -6.780 1.00 93.44 440 ARG A C 1
ATOM 3322 O O . ARG A 1 440 ? 9.079 -18.649 -5.606 1.00 93.44 440 ARG A O 1
ATOM 3329 N N . ALA A 1 441 ? 10.128 -19.590 -7.356 1.00 93.81 441 ALA A N 1
ATOM 3330 C CA . ALA A 1 441 ? 11.371 -19.870 -6.640 1.00 93.81 441 ALA A CA 1
ATOM 3331 C C . ALA A 1 441 ? 12.086 -18.584 -6.205 1.00 93.81 441 ALA A C 1
ATOM 3333 O O . ALA A 1 441 ? 12.576 -18.486 -5.086 1.00 93.81 441 ALA A O 1
ATOM 3334 N N . PHE A 1 442 ? 12.116 -17.566 -7.060 1.00 95.62 442 PHE A N 1
ATOM 3335 C CA . PHE A 1 442 ? 12.840 -16.336 -6.765 1.00 95.62 442 PHE A CA 1
ATOM 3336 C C . PHE A 1 442 ? 12.193 -15.469 -5.679 1.00 95.62 442 PHE A C 1
ATOM 3338 O O . PHE A 1 442 ? 12.892 -14.697 -5.028 1.00 95.62 442 PHE A O 1
ATOM 3345 N N . ARG A 1 443 ? 10.895 -15.640 -5.400 1.00 94.50 443 ARG A N 1
ATOM 3346 C CA . ARG A 1 443 ? 10.228 -14.965 -4.271 1.00 94.50 443 ARG A CA 1
ATOM 3347 C C . ARG A 1 443 ? 10.776 -15.366 -2.902 1.00 94.50 443 ARG A C 1
ATOM 3349 O O . ARG A 1 443 ? 10.600 -14.612 -1.954 1.00 94.50 443 ARG A O 1
ATOM 3356 N N . SER A 1 444 ? 11.429 -16.525 -2.772 1.00 93.00 444 SER A N 1
ATOM 3357 C CA . SER A 1 444 ? 12.026 -16.943 -1.497 1.00 93.00 444 SER A CA 1
ATOM 3358 C C . SER A 1 444 ? 13.411 -16.342 -1.244 1.00 93.00 444 SER A C 1
ATOM 3360 O O . SER A 1 444 ? 14.004 -16.610 -0.200 1.00 93.00 444 SER A O 1
ATOM 3362 N N . ILE A 1 445 ? 13.964 -15.577 -2.190 1.00 95.00 445 ILE A N 1
ATOM 3363 C CA . ILE A 1 445 ? 15.253 -14.905 -2.013 1.00 95.00 445 ILE A CA 1
ATOM 3364 C C . ILE A 1 445 ? 15.073 -13.777 -0.980 1.00 95.00 445 ILE A C 1
ATOM 3366 O O . ILE A 1 445 ? 14.144 -12.977 -1.113 1.00 95.00 445 ILE A O 1
ATOM 3370 N N . PRO A 1 446 ? 15.955 -13.658 0.033 1.00 95.19 446 PRO A N 1
ATOM 3371 C CA . PRO A 1 446 ? 15.844 -12.624 1.059 1.00 95.19 446 PRO A CA 1
ATOM 3372 C C . PRO A 1 446 ? 15.679 -11.219 0.475 1.00 95.19 446 PRO A C 1
ATOM 3374 O O . PRO A 1 446 ? 16.407 -10.843 -0.441 1.00 95.19 446 PRO A O 1
ATOM 3377 N N . TYR A 1 447 ? 14.753 -10.440 1.039 1.00 94.38 447 TYR A N 1
ATOM 3378 C CA . TYR A 1 447 ? 14.430 -9.053 0.665 1.00 94.38 447 TYR A CA 1
ATOM 3379 C C . TYR A 1 447 ? 13.816 -8.832 -0.726 1.00 94.38 447 TYR A C 1
ATOM 3381 O O . TYR A 1 447 ? 13.468 -7.689 -1.035 1.00 94.38 447 TYR A O 1
ATOM 3389 N N . VAL A 1 448 ? 13.639 -9.871 -1.549 1.00 95.31 448 VAL A N 1
ATOM 3390 C CA . VAL A 1 448 ? 12.887 -9.749 -2.804 1.00 95.31 448 VAL A CA 1
ATOM 3391 C C . VAL A 1 448 ? 11.427 -9.466 -2.479 1.00 95.31 448 VAL A C 1
ATOM 3393 O O . VAL A 1 448 ? 10.780 -10.216 -1.754 1.00 95.31 448 VAL A O 1
ATOM 3396 N N . THR A 1 449 ? 10.915 -8.359 -3.007 1.00 94.06 449 THR A N 1
ATOM 3397 C CA . THR A 1 449 ? 9.532 -7.918 -2.803 1.00 94.06 449 THR A CA 1
ATOM 3398 C C . THR A 1 449 ? 8.698 -8.048 -4.067 1.00 94.06 449 THR A C 1
ATOM 3400 O O . THR A 1 449 ? 7.484 -8.184 -3.960 1.00 94.06 449 THR A O 1
ATOM 3403 N N . HIS A 1 450 ? 9.330 -8.024 -5.247 1.00 95.50 450 HIS A N 1
ATOM 3404 C CA . HIS A 1 450 ? 8.626 -8.036 -6.525 1.00 95.50 450 HIS A CA 1
ATOM 3405 C C . HIS A 1 450 ? 9.313 -8.922 -7.563 1.00 95.50 450 HIS A C 1
ATOM 3407 O O . HIS A 1 450 ? 10.539 -8.920 -7.698 1.00 95.50 450 HIS A O 1
ATOM 3413 N N . VAL A 1 451 ? 8.508 -9.620 -8.361 1.00 96.75 451 VAL A N 1
ATOM 3414 C CA . VAL A 1 451 ? 8.950 -10.377 -9.534 1.00 96.75 451 VAL A CA 1
ATOM 3415 C C . VAL A 1 451 ? 8.101 -9.976 -10.736 1.00 96.75 451 VAL A C 1
ATOM 3417 O O . VAL A 1 451 ? 6.887 -10.149 -10.724 1.00 96.75 451 VAL A O 1
ATOM 3420 N N . ALA A 1 452 ? 8.724 -9.460 -11.788 1.00 96.88 452 ALA A N 1
ATOM 3421 C CA . ALA A 1 452 ? 8.076 -9.127 -13.051 1.00 96.88 452 ALA A CA 1
ATOM 3422 C C . ALA A 1 452 ? 8.509 -10.072 -14.167 1.00 96.88 452 ALA A C 1
ATOM 3424 O O . ALA A 1 452 ? 9.616 -10.609 -14.161 1.00 96.88 452 ALA A O 1
ATOM 3425 N N . ALA A 1 453 ? 7.617 -10.258 -15.131 1.00 97.00 453 ALA A N 1
ATOM 3426 C CA . ALA A 1 453 ? 7.916 -10.995 -16.343 1.00 97.00 453 ALA A CA 1
ATOM 3427 C C . ALA A 1 453 ? 8.567 -10.068 -17.369 1.00 97.00 453 ALA A C 1
ATOM 3429 O O . ALA A 1 453 ? 7.966 -9.058 -17.725 1.00 97.00 453 ALA A O 1
ATOM 3430 N N . THR A 1 454 ? 9.754 -10.421 -17.854 1.00 95.81 454 THR A N 1
ATOM 3431 C CA . THR A 1 454 ? 10.362 -9.765 -19.011 1.00 95.81 454 THR A CA 1
ATOM 3432 C C . THR A 1 454 ? 9.731 -10.307 -20.284 1.00 95.81 454 THR A C 1
ATOM 3434 O O . THR A 1 454 ? 9.772 -11.516 -20.537 1.00 95.81 454 THR A O 1
ATOM 3437 N N . VAL A 1 455 ? 9.147 -9.400 -21.053 1.00 94.12 455 VAL A N 1
ATOM 3438 C CA . VAL A 1 455 ? 8.676 -9.609 -22.416 1.00 94.12 455 VAL A CA 1
ATOM 3439 C C . VAL A 1 455 ? 9.657 -8.885 -23.328 1.00 94.12 455 VAL A C 1
ATOM 3441 O O . VAL A 1 455 ? 9.744 -7.658 -23.277 1.00 94.12 455 VAL A O 1
ATOM 3444 N N . ASP A 1 456 ? 10.408 -9.669 -24.086 1.00 88.62 456 ASP A N 1
ATOM 3445 C CA . ASP A 1 456 ? 11.566 -9.239 -24.875 1.00 88.62 456 ASP A CA 1
ATOM 3446 C C . ASP A 1 456 ? 11.198 -9.146 -26.365 1.00 88.62 456 ASP A C 1
ATOM 3448 O O . ASP A 1 456 ? 10.257 -9.799 -26.801 1.00 88.62 456 ASP A O 1
ATOM 3452 N N . GLY A 1 457 ? 11.891 -8.371 -27.187 1.00 81.06 457 GLY A N 1
ATOM 3453 C CA . GLY A 1 457 ? 11.642 -8.356 -28.621 1.00 81.06 457 GLY A CA 1
ATOM 3454 C C . GLY A 1 457 ? 12.563 -7.432 -29.399 1.00 81.06 457 GLY A C 1
ATOM 3455 O O . GLY A 1 457 ? 12.748 -6.271 -29.047 1.00 81.06 457 GLY A O 1
ATOM 3456 N N . TYR A 1 458 ? 13.057 -7.935 -30.531 1.00 76.94 458 TYR A N 1
ATOM 3457 C CA . TYR A 1 458 ? 13.874 -7.176 -31.473 1.00 76.94 458 TYR A CA 1
ATOM 3458 C C . TYR A 1 458 ? 13.159 -6.990 -32.824 1.00 76.94 458 TYR A C 1
ATOM 3460 O O . TYR A 1 458 ? 12.776 -7.967 -33.478 1.00 76.94 458 TYR A O 1
ATOM 3468 N N . TYR A 1 459 ? 12.988 -5.737 -33.256 1.00 73.06 459 TYR A N 1
ATOM 3469 C CA . TYR A 1 459 ? 12.221 -5.334 -34.441 1.00 73.06 459 TYR A CA 1
ATOM 3470 C C . TYR A 1 459 ? 13.034 -4.413 -35.350 1.00 73.06 459 TYR A C 1
ATOM 3472 O O . TYR A 1 459 ? 12.860 -3.200 -35.371 1.00 73.06 459 TYR A O 1
ATOM 3480 N N . ASP A 1 460 ? 13.913 -4.978 -36.166 1.00 65.00 460 ASP A N 1
ATOM 3481 C CA . ASP A 1 460 ? 14.684 -4.206 -37.151 1.00 65.00 460 ASP A CA 1
ATOM 3482 C C . ASP A 1 460 ? 13.970 -4.029 -38.503 1.00 65.00 460 ASP A C 1
ATOM 3484 O O . ASP A 1 460 ? 14.470 -3.341 -39.395 1.00 65.00 460 ASP A O 1
ATOM 3488 N N . GLY A 1 461 ? 12.788 -4.633 -38.672 1.00 57.28 461 GLY A N 1
ATOM 3489 C CA . GLY A 1 461 ? 12.029 -4.559 -39.917 1.00 57.28 461 GLY A CA 1
ATOM 3490 C C . GLY A 1 461 ? 12.554 -5.434 -41.054 1.00 57.28 461 GLY A C 1
ATOM 3491 O O . GLY A 1 461 ? 12.079 -5.286 -42.180 1.00 57.28 461 GLY A O 1
ATOM 3492 N N . THR A 1 462 ? 13.517 -6.325 -40.795 1.00 58.72 462 THR A N 1
ATOM 3493 C CA . THR A 1 462 ? 14.169 -7.161 -41.819 1.00 58.72 462 THR A CA 1
ATOM 3494 C C . THR A 1 462 ? 13.585 -8.574 -41.944 1.00 58.72 462 THR A C 1
ATOM 3496 O O . THR A 1 462 ? 14.167 -9.437 -42.599 1.00 58.72 462 THR A O 1
ATOM 3499 N N . GLY A 1 463 ? 12.383 -8.801 -41.400 1.00 50.59 463 GLY A N 1
ATOM 3500 C CA . GLY A 1 463 ? 11.664 -10.075 -41.511 1.00 50.59 463 GLY A CA 1
ATOM 3501 C C . GLY A 1 463 ? 11.886 -11.019 -40.331 1.00 50.59 463 GLY A C 1
ATOM 3502 O O . GLY A 1 463 ? 11.990 -12.230 -40.532 1.00 50.59 463 GLY A O 1
ATOM 3503 N N . SER A 1 464 ? 11.958 -10.485 -39.105 1.00 56.19 464 SER A N 1
ATOM 3504 C CA . SER A 1 464 ? 11.959 -11.315 -37.898 1.00 56.19 464 SER A CA 1
ATOM 3505 C C . SER A 1 464 ? 10.710 -12.208 -37.855 1.00 56.19 464 SER A C 1
ATOM 3507 O O . SER A 1 464 ? 9.633 -11.840 -38.332 1.00 56.19 464 SER A O 1
ATOM 3509 N N . SER A 1 465 ? 10.839 -13.395 -37.256 1.00 59.09 465 SER A N 1
ATOM 3510 C CA . SER A 1 465 ? 9.721 -14.331 -37.050 1.00 59.09 465 SER A CA 1
ATOM 3511 C C . SER A 1 465 ? 8.589 -13.759 -36.191 1.00 59.09 465 SER A C 1
ATOM 3513 O O . SER A 1 465 ? 7.526 -14.364 -36.120 1.00 59.09 465 SER A O 1
ATOM 3515 N N . ASN A 1 466 ? 8.820 -12.609 -35.555 1.00 66.75 466 ASN A N 1
ATOM 3516 C CA . ASN A 1 466 ? 7.952 -12.018 -34.546 1.00 66.75 466 ASN A CA 1
ATOM 3517 C C . ASN A 1 466 ? 7.029 -10.925 -35.116 1.00 66.75 466 ASN A C 1
ATOM 3519 O O . ASN A 1 466 ? 6.241 -10.370 -34.355 1.00 66.75 466 ASN A O 1
ATOM 3523 N N . GLY A 1 467 ? 7.109 -10.635 -36.426 1.00 73.25 467 GLY A N 1
ATOM 3524 C CA . GLY A 1 467 ? 6.303 -9.630 -37.138 1.00 73.25 467 GLY A CA 1
ATOM 3525 C C . GLY A 1 467 ? 6.753 -8.176 -36.918 1.00 73.25 467 GLY A C 1
ATOM 3526 O O . GLY A 1 467 ? 7.650 -7.914 -36.123 1.00 73.25 467 GLY A O 1
ATOM 3527 N N . ASP A 1 468 ? 6.142 -7.213 -37.623 1.00 81.88 468 ASP A N 1
ATOM 3528 C CA . ASP A 1 468 ? 6.426 -5.772 -37.480 1.00 81.88 468 ASP A CA 1
ATOM 3529 C C . ASP A 1 468 ? 5.287 -5.056 -36.733 1.00 81.88 468 ASP A C 1
ATOM 3531 O O . ASP A 1 468 ? 4.117 -5.137 -37.111 1.00 81.88 468 ASP A O 1
ATOM 3535 N N . PHE A 1 469 ? 5.624 -4.305 -35.682 1.00 82.00 469 PHE A N 1
ATOM 3536 C CA . PHE A 1 469 ? 4.663 -3.512 -34.907 1.00 82.00 469 PHE A CA 1
ATOM 3537 C C . PHE A 1 469 ? 3.856 -2.508 -35.742 1.00 82.00 469 PHE A C 1
ATOM 3539 O O . PHE A 1 469 ? 2.723 -2.188 -35.383 1.00 82.00 469 PHE A O 1
ATOM 3546 N N . ASN A 1 470 ? 4.426 -1.993 -36.833 1.00 83.00 470 ASN A N 1
ATOM 3547 C CA . ASN A 1 470 ? 3.758 -1.027 -37.706 1.00 83.00 470 ASN A CA 1
ATOM 3548 C C . ASN A 1 470 ? 2.763 -1.675 -38.668 1.00 83.00 470 ASN A C 1
ATOM 3550 O O . ASN A 1 470 ? 1.920 -0.967 -39.217 1.00 83.00 470 ASN A O 1
ATOM 3554 N N . ASP A 1 471 ? 2.826 -2.995 -38.846 1.00 86.12 471 ASP A N 1
ATOM 3555 C CA . ASP A 1 471 ? 1.840 -3.729 -39.640 1.00 86.12 471 ASP A CA 1
ATOM 3556 C C . ASP A 1 471 ? 0.529 -3.925 -38.861 1.00 86.12 471 ASP A C 1
ATOM 3558 O O . ASP A 1 471 ? -0.508 -4.268 -39.436 1.00 86.12 471 ASP A O 1
ATOM 3562 N N . LEU A 1 472 ? 0.546 -3.681 -37.546 1.00 87.62 472 LEU A N 1
ATOM 3563 C CA . LEU A 1 472 ? -0.639 -3.764 -36.709 1.00 87.62 472 LEU A CA 1
ATOM 3564 C C . LEU A 1 472 ? -1.484 -2.490 -36.800 1.00 87.62 472 LEU A C 1
ATOM 3566 O O . LEU A 1 472 ? -1.043 -1.374 -36.529 1.00 87.62 472 LEU A O 1
ATOM 3570 N N . THR A 1 473 ? -2.773 -2.672 -37.074 1.00 90.75 473 THR A N 1
ATOM 3571 C CA . THR A 1 473 ? -3.777 -1.622 -36.874 1.00 90.75 473 THR A CA 1
ATOM 3572 C C . THR A 1 473 ? -3.889 -1.245 -35.392 1.00 90.75 473 THR A C 1
ATOM 3574 O O . THR A 1 473 ? -3.574 -2.033 -34.499 1.00 90.75 473 THR A O 1
ATOM 3577 N N . ALA A 1 474 ? -4.445 -0.067 -35.094 1.00 88.75 474 ALA A N 1
ATOM 3578 C CA . ALA A 1 474 ? -4.698 0.352 -33.712 1.00 88.75 474 ALA A CA 1
ATOM 3579 C C . ALA A 1 474 ? -5.541 -0.668 -32.914 1.00 88.75 474 ALA A C 1
ATOM 3581 O O . ALA A 1 474 ? -5.284 -0.892 -31.733 1.00 88.75 474 ALA A O 1
ATOM 3582 N N . ALA A 1 475 ? -6.517 -1.319 -33.558 1.00 89.88 475 ALA A N 1
ATOM 3583 C CA . ALA A 1 475 ? -7.337 -2.356 -32.932 1.00 89.88 475 ALA A CA 1
ATOM 3584 C C . ALA A 1 475 ? -6.536 -3.634 -32.626 1.00 89.88 475 ALA A C 1
ATOM 3586 O O . ALA A 1 475 ? -6.748 -4.267 -31.590 1.00 89.88 475 ALA A O 1
ATOM 3587 N N . GLN A 1 476 ? -5.588 -3.997 -33.494 1.00 93.62 476 GLN A N 1
ATOM 3588 C CA . GLN A 1 476 ? -4.672 -5.109 -33.240 1.00 93.62 476 GLN A CA 1
ATOM 3589 C C . GLN A 1 476 ? -3.707 -4.772 -32.102 1.00 93.62 476 GLN A C 1
ATOM 3591 O O . GLN A 1 476 ? -3.592 -5.564 -31.179 1.00 93.62 476 GLN A O 1
ATOM 3596 N N . LEU A 1 477 ? -3.110 -3.577 -32.068 1.00 92.19 477 LEU A N 1
ATOM 3597 C CA . LEU A 1 477 ? -2.266 -3.156 -30.938 1.00 92.19 477 LEU A CA 1
ATOM 3598 C C . LEU A 1 477 ? -3.015 -3.223 -29.599 1.00 92.19 477 LEU A C 1
ATOM 3600 O O . LEU A 1 477 ? -2.468 -3.701 -28.606 1.00 92.19 477 LEU A O 1
ATOM 3604 N N . GLN A 1 478 ? -4.285 -2.802 -29.578 1.00 93.69 478 GLN A N 1
ATOM 3605 C CA . GLN A 1 478 ? -5.131 -2.942 -28.390 1.00 93.69 478 GLN A CA 1
ATOM 3606 C C . GLN A 1 478 ? -5.374 -4.406 -28.026 1.00 93.69 478 GLN A C 1
ATOM 3608 O O . GLN A 1 478 ? -5.228 -4.774 -26.866 1.00 93.69 478 GLN A O 1
ATOM 3613 N N . SER A 1 479 ? -5.704 -5.246 -29.007 1.00 94.12 479 SER A N 1
ATOM 3614 C CA . SER A 1 479 ? -5.946 -6.676 -28.780 1.00 94.12 479 SER A CA 1
ATOM 3615 C C . SER A 1 479 ? -4.697 -7.389 -28.257 1.00 94.12 479 SER A C 1
ATOM 3617 O O . SER A 1 479 ? -4.802 -8.244 -27.381 1.00 94.12 479 SER A O 1
ATOM 3619 N N . LEU A 1 480 ? -3.513 -7.007 -28.745 1.00 94.81 480 LEU A N 1
ATOM 3620 C CA . LEU A 1 480 ? -2.233 -7.524 -28.270 1.00 94.81 480 LEU A CA 1
ATOM 3621 C C . LEU A 1 480 ? -1.999 -7.117 -26.808 1.00 94.81 480 LEU A C 1
ATOM 3623 O O . LEU A 1 480 ? -1.750 -7.970 -25.960 1.00 94.81 480 LEU A O 1
ATOM 3627 N N . ALA A 1 481 ? -2.162 -5.832 -26.479 1.00 95.62 481 ALA A N 1
ATOM 3628 C CA . ALA A 1 481 ? -2.030 -5.343 -25.106 1.00 95.62 481 ALA A CA 1
ATOM 3629 C C . ALA A 1 481 ? -3.048 -5.989 -24.146 1.00 95.62 481 ALA A C 1
ATOM 3631 O O . ALA A 1 481 ? -2.710 -6.327 -23.010 1.00 95.62 481 ALA A O 1
ATOM 3632 N N . ASP A 1 482 ? -4.286 -6.203 -24.595 1.00 95.00 482 ASP A N 1
ATOM 3633 C CA . ASP A 1 482 ? -5.325 -6.901 -23.836 1.00 95.00 482 ASP A CA 1
ATOM 3634 C C . ASP A 1 482 ? -4.934 -8.364 -23.570 1.00 95.00 482 ASP A C 1
ATOM 3636 O O . ASP A 1 482 ? -5.110 -8.853 -22.451 1.00 95.00 482 ASP A O 1
ATOM 3640 N N . ALA A 1 483 ? -4.383 -9.062 -24.567 1.00 95.06 483 ALA A N 1
ATOM 3641 C CA . ALA A 1 483 ? -3.958 -10.454 -24.441 1.00 95.06 483 ALA A CA 1
ATOM 3642 C C . ALA A 1 483 ? -2.824 -10.615 -23.414 1.00 95.06 483 ALA A C 1
ATOM 3644 O O . ALA A 1 483 ? -2.918 -11.456 -22.516 1.00 95.06 483 ALA A O 1
ATOM 3645 N N . TYR A 1 484 ? -1.801 -9.758 -23.482 1.00 95.62 484 TYR A N 1
ATOM 3646 C CA . TYR A 1 484 ? -0.692 -9.758 -22.524 1.00 95.62 484 TYR A CA 1
ATOM 3647 C C . TYR A 1 484 ? -1.157 -9.375 -21.112 1.00 95.62 484 TYR A C 1
ATOM 3649 O O . TYR A 1 484 ? -0.799 -10.047 -20.143 1.00 95.62 484 TYR A O 1
ATOM 3657 N N . ALA A 1 485 ? -2.024 -8.366 -20.974 1.00 95.31 485 ALA A N 1
ATOM 3658 C CA . ALA A 1 485 ? -2.588 -8.007 -19.675 1.00 95.31 485 ALA A CA 1
ATOM 3659 C C . ALA A 1 485 ? -3.364 -9.172 -19.043 1.00 95.31 485 ALA A C 1
ATOM 3661 O O . ALA A 1 485 ? -3.133 -9.495 -17.880 1.00 95.31 485 ALA A O 1
ATOM 3662 N N . ARG A 1 486 ? -4.241 -9.849 -19.804 1.00 93.44 486 ARG A N 1
ATOM 3663 C CA . ARG A 1 486 ? -4.990 -11.021 -19.311 1.00 93.44 486 ARG A CA 1
ATOM 3664 C C . ARG A 1 486 ? -4.061 -12.148 -18.885 1.00 93.44 486 ARG A C 1
ATOM 3666 O O . ARG A 1 486 ? -4.279 -12.730 -17.826 1.00 93.44 486 ARG A O 1
ATOM 3673 N N . LEU A 1 487 ? -3.036 -12.438 -19.686 1.00 94.69 487 LEU A N 1
ATOM 3674 C CA . LEU A 1 487 ? -2.084 -13.502 -19.394 1.00 94.69 487 LEU A CA 1
ATOM 3675 C C . LEU A 1 487 ? -1.404 -13.286 -18.039 1.00 94.69 487 LEU A C 1
ATOM 3677 O O . LEU A 1 487 ? -1.449 -14.155 -17.168 1.00 94.69 487 LEU A O 1
ATOM 3681 N N . TYR A 1 488 ? -0.798 -12.115 -17.843 1.00 94.62 488 TYR A N 1
ATOM 3682 C CA . TYR A 1 488 ? -0.053 -11.848 -16.617 1.00 94.62 488 TYR A CA 1
ATOM 3683 C C . TYR A 1 488 ? -0.971 -11.583 -15.429 1.00 94.62 488 TYR A C 1
ATOM 3685 O O . TYR A 1 488 ? -0.633 -11.984 -14.315 1.00 94.62 488 TYR A O 1
ATOM 3693 N N . CYS A 1 489 ? -2.151 -10.992 -15.635 1.00 92.75 489 CYS A N 1
ATOM 3694 C CA . CYS A 1 489 ? -3.140 -10.798 -14.575 1.00 92.75 489 CYS A CA 1
ATOM 3695 C C . CYS A 1 489 ? -3.850 -12.061 -14.104 1.00 92.75 489 CYS A C 1
ATOM 3697 O O . CYS A 1 489 ? -4.238 -12.116 -12.938 1.00 92.75 489 CYS A O 1
ATOM 3699 N N . ALA A 1 490 ? -3.890 -13.111 -14.921 1.00 90.44 490 ALA A N 1
ATOM 3700 C CA . ALA A 1 490 ? -4.277 -14.442 -14.469 1.00 90.44 490 ALA A CA 1
ATOM 3701 C C . ALA A 1 490 ? -3.190 -15.138 -13.624 1.00 90.44 490 ALA A C 1
ATOM 3703 O O . ALA A 1 490 ? -3.501 -16.058 -12.867 1.00 90.44 490 ALA A O 1
ATOM 3704 N N . SER A 1 491 ? -1.921 -14.722 -13.723 1.00 89.69 491 SER A N 1
ATOM 3705 C CA . SER A 1 491 ? -0.821 -15.343 -12.979 1.00 89.69 491 SER A CA 1
ATOM 3706 C C . SER A 1 491 ? -0.527 -14.614 -11.667 1.00 89.69 491 SER A C 1
ATOM 3708 O O . SER A 1 491 ? -0.119 -13.449 -11.641 1.00 89.69 491 SER A O 1
ATOM 3710 N N . ALA A 1 492 ? -0.655 -15.338 -10.554 1.00 89.56 492 ALA A N 1
ATOM 3711 C CA . ALA A 1 492 ? -0.222 -14.881 -9.231 1.00 89.56 492 ALA A CA 1
ATOM 3712 C C . ALA A 1 492 ? 1.311 -14.908 -9.058 1.00 89.56 492 ALA A C 1
ATOM 3714 O O . ALA A 1 492 ? 1.828 -14.436 -8.050 1.00 89.56 492 ALA A O 1
ATOM 3715 N N . ALA A 1 493 ? 2.057 -15.474 -10.017 1.00 90.81 493 ALA A N 1
ATOM 3716 C CA . ALA A 1 493 ? 3.511 -15.572 -9.919 1.00 90.81 493 ALA A CA 1
ATOM 3717 C C . ALA A 1 493 ? 4.211 -14.219 -10.132 1.00 90.81 493 ALA A C 1
ATOM 3719 O O . ALA A 1 493 ? 5.283 -14.006 -9.567 1.00 90.81 493 ALA A O 1
ATOM 3720 N N . PHE A 1 494 ? 3.589 -13.297 -10.873 1.00 94.44 494 PHE A N 1
ATOM 3721 C CA . PHE A 1 494 ? 4.175 -12.019 -11.283 1.00 94.44 494 PHE A CA 1
ATOM 3722 C C . PHE A 1 494 ? 3.455 -10.817 -10.668 1.00 94.44 494 PHE A C 1
ATOM 3724 O O . PHE A 1 494 ? 2.231 -10.786 -10.621 1.00 94.44 494 PHE A O 1
ATOM 3731 N N . ASP A 1 495 ? 4.201 -9.799 -10.258 1.00 95.00 495 ASP A N 1
ATOM 3732 C CA . ASP A 1 495 ? 3.701 -8.525 -9.720 1.00 95.00 495 ASP A CA 1
ATOM 3733 C C . ASP A 1 495 ? 3.628 -7.426 -10.796 1.00 95.00 495 ASP A C 1
ATOM 3735 O O . ASP A 1 495 ? 2.989 -6.392 -10.604 1.00 95.00 495 ASP A O 1
ATOM 3739 N N . GLY A 1 496 ? 4.263 -7.657 -11.946 1.00 96.06 496 GLY A N 1
ATOM 3740 C CA . GLY A 1 496 ? 4.366 -6.691 -13.032 1.00 96.06 496 GLY A CA 1
ATOM 3741 C C . GLY A 1 496 ? 4.874 -7.295 -14.332 1.00 96.06 496 GLY A C 1
ATOM 3742 O O . GLY A 1 496 ? 5.201 -8.484 -14.407 1.00 96.06 496 GLY A O 1
ATOM 3743 N N . ILE A 1 497 ? 4.953 -6.443 -15.348 1.00 97.44 497 ILE A N 1
ATOM 3744 C CA . ILE A 1 497 ? 5.572 -6.744 -16.638 1.00 97.44 497 ILE A CA 1
ATOM 3745 C C . ILE A 1 497 ? 6.740 -5.782 -16.832 1.00 97.44 497 ILE A C 1
ATOM 3747 O O . ILE A 1 497 ? 6.613 -4.588 -16.567 1.00 97.44 497 ILE A O 1
ATOM 3751 N N . HIS A 1 498 ? 7.865 -6.310 -17.294 1.00 97.56 498 HIS A N 1
ATOM 3752 C CA . HIS A 1 498 ? 8.987 -5.549 -17.809 1.00 97.56 498 HIS A CA 1
ATOM 3753 C C . HIS A 1 498 ? 9.041 -5.731 -19.326 1.00 97.56 498 HIS A C 1
ATOM 3755 O O . HIS A 1 498 ? 9.051 -6.857 -19.810 1.00 97.56 498 HIS A O 1
ATOM 3761 N N . ILE A 1 499 ? 9.024 -4.631 -20.064 1.00 95.69 499 ILE A N 1
ATOM 3762 C CA . ILE A 1 499 ? 9.054 -4.613 -21.521 1.00 95.69 499 ILE A CA 1
ATOM 3763 C C . ILE A 1 499 ? 10.462 -4.247 -21.968 1.00 95.69 499 ILE A C 1
ATOM 3765 O O . ILE A 1 499 ? 10.962 -3.191 -21.584 1.00 95.69 499 ILE A O 1
ATOM 3769 N N . ASP A 1 500 ? 11.058 -5.104 -22.783 1.00 91.56 500 ASP A N 1
ATOM 3770 C CA . ASP A 1 500 ? 12.353 -4.896 -23.417 1.00 91.56 500 ASP A CA 1
ATOM 3771 C C . ASP A 1 500 ? 12.144 -4.997 -24.933 1.00 91.56 500 ASP A C 1
ATOM 3773 O O . ASP A 1 500 ? 12.074 -6.090 -25.477 1.00 91.56 500 ASP A O 1
ATOM 3777 N N . LEU A 1 501 ? 11.844 -3.871 -25.596 1.00 84.44 501 LEU A N 1
ATOM 3778 C CA . LEU A 1 501 ? 11.540 -3.851 -27.035 1.00 84.44 501 LEU A CA 1
ATOM 3779 C C . LEU A 1 501 ? 12.488 -2.905 -27.753 1.00 84.44 501 LEU A C 1
ATOM 3781 O O . LEU A 1 501 ? 12.418 -1.682 -27.591 1.00 84.44 501 LEU A O 1
ATOM 3785 N N . GLU A 1 502 ? 13.317 -3.478 -28.610 1.00 78.50 502 GLU A N 1
ATOM 3786 C CA . GLU A 1 502 ? 14.380 -2.771 -29.302 1.00 78.50 502 GLU A CA 1
ATOM 3787 C C . GLU A 1 502 ? 14.215 -2.881 -30.827 1.00 78.50 502 GLU A C 1
ATOM 3789 O O . GLU A 1 502 ? 13.846 -3.936 -31.334 1.00 78.50 502 GLU A O 1
ATOM 3794 N N . PRO A 1 503 ? 14.461 -1.814 -31.608 1.00 78.38 503 PRO A N 1
ATOM 3795 C CA . PRO A 1 503 ? 14.731 -0.454 -31.173 1.00 78.38 503 PRO A CA 1
ATOM 3796 C C . PRO A 1 503 ? 13.434 0.295 -30.824 1.00 78.38 503 PRO A C 1
ATOM 3798 O O . PRO A 1 503 ? 12.501 0.384 -31.626 1.00 78.38 503 PRO A O 1
ATOM 3801 N N . PHE A 1 504 ? 13.412 0.976 -29.677 1.00 85.81 504 PHE A N 1
ATOM 3802 C CA . PHE A 1 504 ? 12.386 1.978 -29.375 1.00 85.81 504 PHE A CA 1
ATOM 3803 C C . PHE A 1 504 ? 12.727 3.329 -30.031 1.00 85.81 504 PHE A C 1
ATOM 3805 O O . PHE A 1 504 ? 13.007 4.325 -29.366 1.00 85.81 504 PHE A O 1
ATOM 3812 N N . ALA A 1 505 ? 12.763 3.366 -31.364 1.00 80.94 505 ALA A N 1
ATOM 3813 C CA . ALA A 1 505 ? 13.132 4.560 -32.120 1.00 80.94 505 ALA A CA 1
ATOM 3814 C C . ALA A 1 505 ? 12.453 4.630 -33.495 1.00 80.94 505 ALA A C 1
ATOM 3816 O O . ALA A 1 505 ? 11.955 3.638 -34.034 1.00 80.94 505 ALA A O 1
ATOM 3817 N N . GLY A 1 506 ? 12.466 5.830 -34.082 1.00 84.19 506 GLY A N 1
ATOM 3818 C CA . GLY A 1 506 ? 12.037 6.064 -35.458 1.00 84.19 506 GLY A CA 1
ATOM 3819 C C . GLY A 1 506 ? 10.603 5.600 -35.707 1.00 84.19 506 GLY A C 1
ATOM 3820 O O . GLY A 1 506 ? 9.672 6.031 -35.030 1.00 84.19 506 GLY A O 1
ATOM 3821 N N . ARG A 1 507 ? 10.422 4.716 -36.693 1.00 83.94 507 ARG A N 1
ATOM 3822 C CA . ARG A 1 507 ? 9.089 4.303 -37.152 1.00 83.94 507 ARG A CA 1
ATOM 3823 C C . ARG A 1 507 ? 8.272 3.535 -36.107 1.00 83.94 507 ARG A C 1
ATOM 3825 O O . ARG A 1 507 ? 7.055 3.634 -36.137 1.00 83.94 507 ARG A O 1
ATOM 3832 N N . PHE A 1 508 ? 8.906 2.817 -35.177 1.00 85.12 508 PHE A N 1
ATOM 3833 C CA . PHE A 1 508 ? 8.204 1.952 -34.215 1.00 85.12 508 PHE A CA 1
ATOM 3834 C C . PHE A 1 508 ? 7.673 2.696 -32.985 1.00 85.12 508 PHE A C 1
ATOM 3836 O O . PHE A 1 508 ? 6.790 2.196 -32.286 1.00 85.12 508 PHE A O 1
ATOM 3843 N N . GLN A 1 509 ? 8.189 3.898 -32.716 1.00 87.81 509 GLN A N 1
ATOM 3844 C CA . GLN A 1 509 ? 7.965 4.606 -31.456 1.00 87.81 509 GLN A CA 1
ATOM 3845 C C . GLN A 1 509 ? 6.477 4.841 -31.163 1.00 87.81 509 GLN A C 1
ATOM 3847 O O . GLN A 1 509 ? 6.030 4.621 -30.038 1.00 87.81 509 GLN A O 1
ATOM 3852 N N . ILE A 1 510 ? 5.688 5.231 -32.169 1.00 89.62 510 ILE A N 1
ATOM 3853 C CA . ILE A 1 510 ? 4.252 5.507 -32.003 1.00 89.62 510 ILE A CA 1
ATOM 3854 C C . ILE A 1 510 ? 3.478 4.221 -31.685 1.00 89.62 510 ILE A C 1
ATOM 3856 O O . ILE A 1 510 ? 2.677 4.197 -30.747 1.00 89.62 510 ILE A O 1
ATOM 3860 N N . ALA A 1 511 ? 3.717 3.146 -32.444 1.00 90.62 511 ALA A N 1
ATOM 3861 C CA . ALA A 1 511 ? 3.027 1.869 -32.262 1.00 90.62 511 ALA A CA 1
ATOM 3862 C C . ALA A 1 511 ? 3.328 1.264 -30.883 1.00 90.62 511 ALA A C 1
ATOM 3864 O O . ALA A 1 511 ? 2.401 0.922 -30.144 1.00 90.62 511 ALA A O 1
ATOM 3865 N N . ILE A 1 512 ? 4.608 1.232 -30.497 1.00 92.31 512 ILE A N 1
ATOM 3866 C CA . ILE A 1 512 ? 5.046 0.729 -29.192 1.00 92.31 512 ILE A CA 1
ATOM 3867 C C . ILE A 1 512 ? 4.496 1.602 -28.057 1.00 92.31 512 ILE A C 1
ATOM 3869 O O . ILE A 1 512 ? 3.977 1.075 -27.079 1.00 92.31 512 ILE A O 1
ATOM 3873 N N . THR A 1 513 ? 4.506 2.933 -28.192 1.00 93.06 513 THR A N 1
ATOM 3874 C CA . THR A 1 513 ? 3.938 3.836 -27.171 1.00 93.06 513 THR A CA 1
ATOM 3875 C C . THR A 1 513 ? 2.438 3.597 -26.972 1.00 93.06 513 THR A C 1
ATOM 3877 O O . THR A 1 513 ? 1.952 3.584 -25.840 1.00 93.06 513 THR A O 1
ATOM 3880 N N . ASN A 1 514 ? 1.687 3.369 -28.053 1.00 92.81 514 ASN A N 1
ATOM 3881 C CA . ASN A 1 514 ? 0.257 3.063 -27.974 1.00 92.81 514 ASN A CA 1
ATOM 3882 C C . ASN A 1 514 ? -0.014 1.701 -27.326 1.00 92.81 514 ASN A C 1
ATOM 3884 O O . ASN A 1 514 ? -0.919 1.596 -26.496 1.00 92.81 514 ASN A O 1
ATOM 3888 N N . PHE A 1 515 ? 0.786 0.686 -27.663 1.00 94.81 515 PHE A N 1
ATOM 3889 C CA . PHE A 1 515 ? 0.754 -0.616 -27.001 1.00 94.81 515 PHE A CA 1
ATOM 3890 C C . PHE A 1 515 ? 1.036 -0.483 -25.496 1.00 94.81 515 PHE A C 1
ATOM 3892 O O . PHE A 1 515 ? 0.226 -0.925 -24.683 1.00 94.81 515 PHE A O 1
ATOM 3899 N N . THR A 1 516 ? 2.113 0.213 -25.121 1.00 95.81 516 THR A N 1
ATOM 3900 C CA . THR A 1 516 ? 2.505 0.468 -23.726 1.00 95.81 516 THR A CA 1
ATOM 3901 C C . THR A 1 516 ? 1.403 1.180 -22.947 1.00 95.81 516 THR A C 1
ATOM 3903 O O . THR A 1 516 ? 1.076 0.762 -21.836 1.00 95.81 516 THR A O 1
ATOM 3906 N N . ARG A 1 517 ? 0.772 2.206 -23.537 1.00 96.00 517 ARG A N 1
ATOM 3907 C CA . ARG A 1 517 ? -0.340 2.936 -22.908 1.00 96.00 517 ARG A CA 1
ATOM 3908 C C . ARG A 1 517 ? -1.515 2.025 -22.591 1.00 96.00 517 ARG A C 1
ATOM 3910 O O . ARG A 1 517 ? -1.976 1.983 -21.452 1.00 96.00 517 ARG A O 1
ATOM 3917 N N . ARG A 1 518 ? -1.967 1.257 -23.584 1.00 96.25 518 ARG A N 1
ATOM 3918 C CA . ARG A 1 518 ? -3.087 0.332 -23.402 1.00 96.25 518 ARG A CA 1
ATOM 3919 C C . ARG A 1 518 ? -2.749 -0.768 -22.397 1.00 96.25 518 ARG A C 1
ATOM 3921 O O . ARG A 1 518 ? -3.579 -1.103 -21.557 1.00 96.25 518 ARG A O 1
ATOM 3928 N N . LEU A 1 519 ? -1.531 -1.302 -22.448 1.00 97.12 519 LEU A N 1
ATOM 3929 C CA . LEU A 1 519 ? -1.078 -2.312 -21.499 1.00 97.12 519 LEU A CA 1
ATOM 3930 C C . LEU A 1 519 ? -1.079 -1.758 -20.066 1.00 97.12 519 LEU A C 1
ATOM 3932 O O . LEU A 1 519 ? -1.643 -2.390 -19.178 1.00 97.12 519 LEU A O 1
ATOM 3936 N N . SER A 1 520 ? -0.536 -0.557 -19.843 1.00 95.81 520 SER A N 1
ATOM 3937 C CA . SER A 1 520 ? -0.556 0.117 -18.536 1.00 95.81 520 SER A CA 1
ATOM 3938 C C . SER A 1 520 ? -1.975 0.305 -17.990 1.00 95.81 520 SER A C 1
ATOM 3940 O O . SER A 1 520 ? -2.237 0.017 -16.818 1.00 95.81 520 SER A O 1
ATOM 3942 N N . GLU A 1 521 ? -2.905 0.772 -18.826 1.00 94.38 521 GLU A N 1
ATOM 3943 C CA . GLU A 1 521 ? -4.316 0.930 -18.462 1.00 94.38 521 GLU A CA 1
ATOM 3944 C C . GLU A 1 521 ? -4.936 -0.406 -18.045 1.00 94.38 521 GLU A C 1
ATOM 3946 O O . GLU A 1 521 ? -5.539 -0.499 -16.975 1.00 94.38 521 GLU A O 1
ATOM 3951 N N . ASN A 1 522 ? -4.730 -1.459 -18.837 1.00 95.00 522 ASN A N 1
ATOM 3952 C CA . ASN A 1 522 ? -5.257 -2.784 -18.532 1.00 95.00 522 ASN A CA 1
ATOM 3953 C C . ASN A 1 522 ? -4.677 -3.356 -17.235 1.00 95.00 522 ASN A C 1
ATOM 3955 O O . ASN A 1 522 ? -5.420 -3.923 -16.441 1.00 95.00 522 ASN A O 1
ATOM 3959 N N . LEU A 1 523 ? -3.380 -3.167 -16.972 1.00 94.69 523 LEU A N 1
ATOM 3960 C CA . LEU A 1 523 ? -2.732 -3.653 -15.747 1.00 94.69 523 LEU A CA 1
ATOM 3961 C C . LEU A 1 523 ? -3.264 -2.985 -14.466 1.00 94.69 523 LEU A C 1
ATOM 3963 O O . LEU A 1 523 ? -3.086 -3.519 -13.370 1.00 94.69 523 LEU A O 1
ATOM 3967 N N . ARG A 1 524 ? -3.945 -1.840 -14.597 1.00 90.62 524 ARG A N 1
ATOM 3968 C CA . ARG A 1 524 ? -4.647 -1.129 -13.513 1.00 90.62 524 ARG A CA 1
ATOM 3969 C C . ARG A 1 524 ? -6.159 -1.306 -13.554 1.00 90.62 524 ARG A C 1
ATOM 3971 O O . ARG A 1 524 ? -6.860 -0.691 -12.752 1.00 90.62 524 ARG A O 1
ATOM 3978 N N . ASN A 1 525 ? -6.679 -2.066 -14.507 1.00 87.19 525 ASN A N 1
ATOM 3979 C CA . ASN A 1 525 ? -8.106 -2.270 -14.663 1.00 87.19 525 ASN A CA 1
ATOM 3980 C C . ASN A 1 525 ? -8.526 -3.530 -13.886 1.00 87.19 525 ASN A C 1
ATOM 3982 O O . ASN A 1 525 ? -8.071 -4.623 -14.233 1.00 87.19 525 ASN A O 1
ATOM 3986 N N . PRO A 1 526 ? -9.417 -3.427 -12.884 1.00 80.69 526 PRO A N 1
ATOM 3987 C CA . PRO A 1 526 ? -9.874 -4.581 -12.109 1.00 80.69 526 PRO A CA 1
ATOM 3988 C C . PRO A 1 526 ? -10.515 -5.697 -12.950 1.00 80.69 526 PRO A C 1
ATOM 3990 O O . PRO A 1 526 ? -10.455 -6.859 -12.556 1.00 80.69 526 PRO A O 1
ATOM 3993 N N . SER A 1 527 ? -11.085 -5.384 -14.124 1.00 83.56 527 SER A N 1
ATOM 3994 C CA . SER A 1 527 ? -11.610 -6.409 -15.049 1.00 83.56 527 SER A CA 1
ATOM 3995 C C . SER A 1 527 ? -10.531 -7.288 -15.683 1.00 83.56 527 SER A C 1
ATOM 3997 O O . SER A 1 527 ? -10.831 -8.402 -16.116 1.00 83.56 527 SER A O 1
ATOM 3999 N N . PHE A 1 528 ? -9.289 -6.808 -15.750 1.00 87.25 528 PHE A N 1
ATOM 4000 C CA . PHE A 1 528 ? -8.136 -7.597 -16.178 1.00 87.25 528 PHE A CA 1
ATOM 4001 C C . PHE A 1 528 ? -7.405 -8.173 -14.968 1.00 87.25 528 PHE A C 1
ATOM 4003 O O . PHE A 1 528 ? -7.056 -9.350 -14.974 1.00 87.25 528 PHE A O 1
ATOM 4010 N N . CYS A 1 529 ? -7.201 -7.351 -13.936 1.00 84.56 529 CYS A N 1
ATOM 4011 C CA . CYS A 1 529 ? -6.344 -7.626 -12.788 1.00 84.56 529 CYS A CA 1
ATOM 4012 C C . CYS A 1 529 ? -7.146 -7.514 -11.485 1.00 84.56 529 CYS A C 1
ATOM 4014 O O . CYS A 1 529 ? -7.034 -6.513 -10.777 1.00 84.56 529 CYS A O 1
ATOM 4016 N N . PRO A 1 530 ? -7.965 -8.530 -11.152 1.00 72.38 530 PRO A N 1
ATOM 4017 C CA . PRO A 1 530 ? -8.825 -8.492 -9.968 1.00 72.38 530 PRO A CA 1
ATOM 4018 C C . PRO A 1 530 ? -8.030 -8.509 -8.651 1.00 72.38 530 PRO A C 1
ATOM 4020 O O . PRO A 1 530 ? -8.535 -8.080 -7.617 1.00 72.38 530 PRO A O 1
ATOM 4023 N N . THR A 1 531 ? -6.778 -8.979 -8.682 1.00 60.19 531 THR A N 1
ATOM 4024 C CA . THR A 1 531 ? -5.855 -9.024 -7.540 1.00 60.19 531 THR A CA 1
ATOM 4025 C C . THR A 1 531 ? -4.404 -8.850 -8.015 1.00 60.19 531 THR A C 1
ATOM 4027 O O . THR A 1 531 ? -4.055 -9.442 -9.043 1.00 60.19 531 THR A O 1
ATOM 4030 N N . PRO A 1 532 ? -3.522 -8.140 -7.284 1.00 55.31 532 PRO A N 1
ATOM 4031 C CA . PRO A 1 532 ? -3.769 -7.369 -6.059 1.00 55.31 532 PRO A CA 1
ATOM 4032 C C . PRO A 1 532 ? -4.476 -6.026 -6.331 1.00 55.31 532 PRO A C 1
ATOM 4034 O O . PRO A 1 532 ? -4.488 -5.533 -7.454 1.00 55.31 532 PRO A O 1
ATOM 4037 N N . TYR A 1 533 ? -5.043 -5.406 -5.288 1.00 57.91 533 TYR A N 1
ATOM 4038 C CA . TYR A 1 533 ? -5.870 -4.183 -5.382 1.00 57.91 533 TYR A CA 1
ATOM 4039 C C . TYR A 1 533 ? -5.183 -2.963 -6.021 1.00 57.91 533 TYR A C 1
ATOM 4041 O O . TYR A 1 533 ? -5.858 -2.013 -6.401 1.00 57.91 533 TYR A O 1
ATOM 4049 N N . TYR A 1 534 ? -3.853 -2.955 -6.114 1.00 68.81 534 TYR A N 1
ATOM 4050 C CA . TYR A 1 534 ? -3.080 -1.862 -6.715 1.00 68.81 534 TYR A CA 1
ATOM 4051 C C . TYR A 1 534 ? -2.829 -2.055 -8.219 1.00 68.81 534 TYR A C 1
ATOM 4053 O O . TYR A 1 534 ? -2.197 -1.205 -8.845 1.00 68.81 534 TYR A O 1
ATOM 4061 N N . GLY A 1 535 ? -3.336 -3.147 -8.802 1.00 84.00 535 GLY A N 1
ATOM 4062 C CA . GLY A 1 535 ? -2.987 -3.577 -10.151 1.00 84.00 535 GLY A CA 1
ATOM 4063 C C . GLY A 1 535 ? -1.581 -4.172 -10.200 1.00 84.00 535 GLY A C 1
ATOM 4064 O O . GLY A 1 535 ? -0.972 -4.462 -9.168 1.00 84.00 535 GLY A O 1
ATOM 4065 N N . LYS A 1 536 ? -1.067 -4.359 -11.413 1.00 93.50 536 LYS A N 1
ATOM 4066 C CA . LYS A 1 536 ? 0.321 -4.766 -11.660 1.00 93.50 536 LYS A CA 1
ATOM 4067 C C . LYS A 1 536 ? 1.131 -3.601 -12.206 1.00 93.50 536 LYS A C 1
ATOM 4069 O O . LYS A 1 536 ? 0.589 -2.753 -12.918 1.00 93.50 536 LYS A O 1
ATOM 4074 N N . PHE A 1 537 ? 2.423 -3.554 -11.897 1.00 96.00 537 PHE A N 1
ATOM 4075 C CA . PHE A 1 537 ? 3.287 -2.504 -12.439 1.00 96.00 537 PHE A CA 1
ATOM 4076 C C . PHE A 1 537 ? 3.715 -2.797 -13.879 1.00 96.00 537 PHE A C 1
ATOM 4078 O O . PHE A 1 537 ? 3.714 -3.948 -14.324 1.00 96.00 537 PHE A O 1
ATOM 4085 N N . LEU A 1 538 ? 4.117 -1.743 -14.589 1.00 97.75 538 LEU A N 1
ATOM 4086 C CA . LEU A 1 538 ? 4.717 -1.831 -15.917 1.00 97.75 538 LEU A CA 1
ATOM 4087 C C . LEU A 1 538 ? 6.075 -1.133 -15.919 1.00 97.75 538 LEU A C 1
ATOM 4089 O O . LEU A 1 538 ? 6.171 0.038 -15.567 1.00 97.75 538 LEU A O 1
ATOM 4093 N N . SER A 1 539 ? 7.129 -1.813 -16.339 1.00 98.00 539 SER A N 1
ATOM 4094 C CA . SER A 1 539 ? 8.408 -1.163 -16.608 1.00 98.00 539 SER A CA 1
ATOM 4095 C C . SER A 1 539 ? 8.812 -1.319 -18.061 1.00 98.00 539 SER A C 1
ATOM 4097 O O . SER A 1 539 ? 8.408 -2.275 -18.714 1.00 98.00 539 SER A O 1
ATOM 4099 N N . PHE A 1 540 ? 9.579 -0.363 -18.578 1.00 97.25 540 PHE A N 1
ATOM 4100 C CA . PHE A 1 540 ? 9.994 -0.346 -19.981 1.00 97.25 540 PHE A CA 1
ATOM 4101 C C . PHE A 1 540 ? 11.485 -0.016 -20.075 1.00 97.25 540 PHE A C 1
ATOM 4103 O O . PHE A 1 540 ? 11.905 1.027 -19.564 1.00 97.25 540 PHE A O 1
ATOM 4110 N N . PHE A 1 541 ? 12.280 -0.907 -20.668 1.00 94.69 541 PHE A N 1
ATOM 4111 C CA . PHE A 1 541 ? 13.694 -0.677 -20.945 1.00 94.69 541 PHE A CA 1
ATOM 4112 C C . PHE A 1 541 ? 13.860 0.264 -22.133 1.00 94.69 541 PHE A C 1
ATOM 4114 O O . PHE A 1 541 ? 13.207 0.111 -23.161 1.00 94.69 541 PHE A O 1
ATOM 4121 N N . VAL A 1 542 ? 14.685 1.295 -21.969 1.00 93.25 542 VAL A N 1
ATOM 4122 C CA . VAL A 1 542 ? 14.817 2.341 -22.980 1.00 93.25 542 VAL A CA 1
ATOM 4123 C C . VAL A 1 542 ? 16.141 3.086 -22.852 1.00 93.25 542 VAL A C 1
ATOM 4125 O O . VAL A 1 542 ? 16.668 3.275 -21.752 1.00 93.25 542 VAL A O 1
ATOM 4128 N N . GLY A 1 543 ? 16.663 3.573 -23.978 1.00 91.00 543 GLY A N 1
ATOM 4129 C CA . GLY A 1 543 ? 17.786 4.505 -23.986 1.00 91.00 543 GLY A CA 1
ATOM 4130 C C . GLY A 1 543 ? 17.449 5.851 -23.314 1.00 91.00 543 GLY A C 1
ATOM 4131 O O . GLY A 1 543 ? 16.284 6.256 -23.218 1.00 91.00 543 GLY A O 1
ATOM 4132 N N . PRO A 1 544 ? 18.461 6.587 -22.829 1.00 90.50 544 PRO A N 1
ATOM 4133 C CA . PRO A 1 544 ? 18.251 7.799 -22.035 1.00 90.50 544 PRO A CA 1
ATOM 4134 C C . PRO A 1 544 ? 17.521 8.920 -22.788 1.00 90.50 544 PRO A C 1
ATOM 4136 O O . PRO A 1 544 ? 16.739 9.654 -22.182 1.00 90.50 544 PRO A O 1
ATOM 4139 N N . TYR A 1 545 ? 17.733 9.047 -24.101 1.00 89.62 545 TYR A N 1
ATOM 4140 C CA . TYR A 1 545 ? 17.097 10.085 -24.920 1.00 89.62 545 TYR A CA 1
ATOM 4141 C C . TYR A 1 545 ? 15.654 9.746 -25.307 1.00 89.62 545 TYR A C 1
ATOM 4143 O O . TYR A 1 545 ? 14.858 10.647 -25.569 1.00 89.62 545 TYR A O 1
ATOM 4151 N N . GLN A 1 546 ? 15.293 8.463 -25.303 1.00 91.88 546 GLN A N 1
ATOM 4152 C CA . GLN A 1 546 ? 13.956 7.991 -25.653 1.00 91.88 546 GLN A CA 1
ATOM 4153 C C . GLN A 1 546 ? 13.025 7.895 -24.428 1.00 91.88 546 GLN A C 1
ATOM 4155 O O . GLN A 1 546 ? 11.806 7.800 -24.588 1.00 91.88 546 GLN A O 1
ATOM 4160 N N . ALA A 1 547 ? 13.562 8.032 -23.209 1.00 93.12 547 ALA A N 1
ATOM 4161 C CA . ALA A 1 547 ? 12.808 8.207 -21.964 1.00 93.12 547 ALA A CA 1
ATOM 4162 C C . ALA A 1 547 ? 12.148 9.599 -21.871 1.00 93.12 547 ALA A C 1
ATOM 4164 O O . ALA A 1 547 ? 12.484 10.424 -21.020 1.00 93.12 547 ALA A O 1
ATOM 4165 N N . THR A 1 548 ? 11.238 9.884 -22.799 1.00 94.12 548 THR A N 1
ATOM 4166 C CA . THR A 1 548 ? 10.537 11.165 -22.935 1.00 94.12 548 THR A CA 1
ATOM 4167 C C . THR A 1 548 ? 9.312 11.250 -22.020 1.00 94.12 548 THR A C 1
ATOM 4169 O O . THR A 1 548 ? 8.798 10.240 -21.537 1.00 94.12 548 THR A O 1
ATOM 4172 N N . ALA A 1 549 ? 8.781 12.464 -21.828 1.00 92.50 549 ALA A N 1
ATOM 4173 C CA . ALA A 1 549 ? 7.518 12.668 -21.114 1.00 92.50 549 ALA A CA 1
ATOM 4174 C C . ALA A 1 549 ? 6.350 11.882 -21.741 1.00 92.50 549 ALA A C 1
ATOM 4176 O O . ALA A 1 549 ? 5.463 11.426 -21.024 1.00 92.50 549 ALA A O 1
ATOM 4177 N N . GLU A 1 550 ? 6.359 11.680 -23.063 1.00 94.62 550 GLU A N 1
ATOM 4178 C CA . GLU A 1 550 ? 5.345 10.885 -23.758 1.00 94.62 550 GLU A CA 1
ATOM 4179 C C . GLU A 1 550 ? 5.374 9.415 -23.324 1.00 94.62 550 GLU A C 1
ATOM 4181 O O . GLU A 1 550 ? 4.321 8.854 -23.010 1.00 94.62 550 GLU A O 1
ATOM 4186 N N . LEU A 1 551 ? 6.567 8.814 -23.230 1.00 95.19 551 LEU A N 1
ATOM 4187 C CA . LEU A 1 551 ? 6.719 7.447 -22.734 1.00 95.19 551 LEU A CA 1
ATOM 4188 C C . LEU A 1 551 ? 6.277 7.338 -21.269 1.00 95.19 551 LEU A C 1
ATOM 4190 O O . LEU A 1 551 ? 5.516 6.433 -20.936 1.00 95.19 551 LEU A O 1
ATOM 4194 N N . TYR A 1 552 ? 6.683 8.270 -20.400 1.00 96.38 552 TYR A N 1
ATOM 4195 C CA . TYR A 1 552 ? 6.237 8.271 -18.999 1.00 96.38 552 TYR A CA 1
ATOM 4196 C C . TYR A 1 552 ? 4.714 8.399 -18.869 1.00 96.38 552 TYR A C 1
ATOM 4198 O O . TYR A 1 552 ? 4.096 7.722 -18.048 1.00 96.38 552 TYR A O 1
ATOM 4206 N N . ASN A 1 553 ? 4.084 9.207 -19.721 1.00 94.25 553 ASN A N 1
ATOM 4207 C CA . ASN A 1 553 ? 2.629 9.328 -19.755 1.00 94.25 553 ASN A CA 1
ATOM 4208 C C . ASN A 1 553 ? 1.947 8.052 -20.272 1.00 94.25 553 ASN A C 1
ATOM 4210 O O . ASN A 1 553 ? 0.863 7.718 -19.801 1.00 94.25 553 ASN A O 1
ATOM 4214 N N . ALA A 1 554 ? 2.565 7.325 -21.208 1.00 96.06 554 ALA A N 1
ATOM 4215 C CA . ALA A 1 554 ? 2.081 6.013 -21.636 1.00 96.06 554 ALA A CA 1
ATOM 4216 C C . ALA A 1 554 ? 2.234 4.955 -20.529 1.00 96.06 554 ALA A C 1
ATOM 4218 O O . ALA A 1 554 ? 1.336 4.150 -20.312 1.00 96.06 554 ALA A O 1
ATOM 4219 N N . LEU A 1 555 ? 3.340 4.983 -19.789 1.00 96.50 555 LEU A N 1
ATOM 4220 C CA . LEU A 1 555 ? 3.584 4.107 -18.644 1.00 96.50 555 LEU A CA 1
ATOM 4221 C C . LEU A 1 555 ? 2.576 4.324 -17.506 1.00 96.50 555 LEU A C 1
ATOM 4223 O O . LEU A 1 555 ? 2.176 3.358 -16.856 1.00 96.50 555 LEU A O 1
ATOM 4227 N N . GLY A 1 556 ? 2.128 5.562 -17.290 1.00 94.19 556 GLY A N 1
ATOM 4228 C CA . GLY A 1 556 ? 1.094 5.890 -16.311 1.00 94.19 556 GLY A CA 1
ATOM 4229 C C . GLY A 1 556 ? 1.545 5.736 -14.847 1.00 94.19 556 GLY A C 1
ATOM 4230 O O . GLY A 1 556 ? 2.723 5.520 -14.559 1.00 94.19 556 GLY A O 1
ATOM 4231 N N . PRO A 1 557 ? 0.620 5.841 -13.875 1.00 91.94 557 PRO A N 1
ATOM 4232 C CA . PRO A 1 557 ? 0.961 5.913 -12.450 1.00 91.94 557 PRO A CA 1
ATOM 4233 C C . PRO A 1 557 ? 1.586 4.632 -11.873 1.00 91.94 557 PRO A C 1
ATOM 4235 O O . PRO A 1 557 ? 2.384 4.729 -10.938 1.00 91.94 557 PRO A O 1
ATOM 4238 N N . ASN A 1 558 ? 1.249 3.458 -12.420 1.00 93.25 558 ASN A N 1
ATOM 4239 C CA . ASN A 1 558 ? 1.835 2.149 -12.085 1.00 93.25 558 ASN A CA 1
ATOM 4240 C C . ASN A 1 558 ? 3.124 1.850 -12.870 1.00 93.25 558 ASN A C 1
ATOM 4242 O O . ASN A 1 558 ? 3.630 0.729 -12.797 1.00 93.25 558 ASN A O 1
ATOM 4246 N N . GLY A 1 559 ? 3.620 2.808 -13.655 1.00 96.06 559 GLY A N 1
ATOM 4247 C CA . GLY A 1 559 ? 4.716 2.588 -14.579 1.00 96.06 559 GLY A CA 1
ATOM 4248 C C . GLY A 1 559 ? 6.016 3.306 -14.223 1.00 96.06 559 GLY A C 1
ATOM 4249 O O . GLY A 1 559 ? 6.027 4.255 -13.437 1.00 96.06 559 GLY A O 1
ATOM 4250 N N . PHE A 1 560 ? 7.126 2.836 -14.798 1.00 97.44 560 PHE A N 1
ATOM 4251 C CA . PHE A 1 560 ? 8.441 3.485 -14.717 1.00 97.44 560 PHE A CA 1
ATOM 4252 C C . PHE A 1 560 ? 9.383 3.033 -15.844 1.00 97.44 560 PHE A C 1
ATOM 4254 O O . PHE A 1 560 ? 9.204 1.969 -16.433 1.00 97.44 560 PHE A O 1
ATOM 4261 N N . ALA A 1 561 ? 10.410 3.827 -16.145 1.00 97.31 561 ALA A N 1
ATOM 4262 C CA . ALA A 1 561 ? 11.420 3.468 -17.142 1.00 97.31 561 ALA A CA 1
ATOM 4263 C C . ALA A 1 561 ? 12.626 2.761 -16.498 1.00 97.31 561 ALA A C 1
ATOM 4265 O O . ALA A 1 561 ? 13.072 3.123 -15.406 1.00 97.31 561 ALA A O 1
ATOM 4266 N N . VAL A 1 562 ? 13.192 1.765 -17.175 1.00 96.38 562 VAL A N 1
ATOM 4267 C CA . VAL A 1 562 ? 14.522 1.230 -16.864 1.00 96.38 562 VAL A CA 1
ATOM 4268 C C . VAL A 1 562 ? 15.480 1.795 -17.901 1.00 96.38 562 VAL A C 1
ATOM 4270 O O . VAL A 1 562 ? 15.445 1.419 -19.064 1.00 96.38 562 VAL A O 1
ATOM 4273 N N . ILE A 1 563 ? 16.301 2.751 -17.489 1.00 94.69 563 ILE A N 1
ATOM 4274 C CA . ILE A 1 563 ? 17.183 3.482 -18.393 1.00 94.69 563 ILE A CA 1
ATOM 4275 C C . ILE A 1 563 ? 18.413 2.645 -18.683 1.00 94.69 563 ILE A C 1
ATOM 4277 O O . ILE A 1 563 ? 19.079 2.211 -17.740 1.00 94.69 563 ILE A O 1
ATOM 4281 N N . SER A 1 564 ? 18.766 2.500 -19.955 1.00 91.62 564 SER A N 1
ATOM 4282 C CA . SER A 1 564 ? 20.069 1.963 -20.317 1.00 91.62 564 SER A CA 1
ATOM 4283 C C . SER A 1 564 ? 21.178 2.882 -19.803 1.00 91.62 564 SER A C 1
ATOM 4285 O O . SER A 1 564 ? 21.336 4.025 -20.237 1.00 91.62 564 SER A O 1
ATOM 4287 N N . GLY A 1 565 ? 21.938 2.395 -18.824 1.00 90.56 565 GLY A N 1
ATOM 4288 C CA . GLY A 1 565 ? 23.175 3.018 -18.364 1.00 90.56 565 GLY A CA 1
ATOM 4289 C C . GLY A 1 565 ? 24.374 2.628 -19.226 1.00 90.56 565 GLY A C 1
ATOM 4290 O O . GLY A 1 565 ? 25.501 2.755 -18.761 1.00 90.56 565 GLY A O 1
ATOM 4291 N N . TYR A 1 566 ? 24.125 2.103 -20.423 1.00 84.06 566 TYR A N 1
ATOM 4292 C CA . TYR A 1 566 ? 25.085 1.600 -21.394 1.00 84.06 566 TYR A CA 1
ATOM 4293 C C . TYR A 1 566 ? 24.534 1.800 -22.815 1.00 84.06 566 TYR A C 1
ATOM 4295 O O . TYR A 1 566 ? 23.485 2.419 -22.973 1.00 84.06 566 TYR A O 1
ATOM 4303 N N . ASP A 1 567 ? 25.264 1.358 -23.841 1.00 77.00 567 ASP A N 1
ATOM 4304 C CA . ASP A 1 567 ? 24.877 1.525 -25.253 1.00 77.00 567 ASP A CA 1
ATOM 4305 C C . ASP A 1 567 ? 24.502 2.962 -25.636 1.00 77.00 567 ASP A C 1
ATOM 4307 O O . ASP A 1 567 ? 23.462 3.250 -26.226 1.00 77.00 567 ASP A O 1
ATOM 4311 N N . PHE A 1 568 ? 25.383 3.893 -25.276 1.00 80.12 568 PHE A N 1
ATOM 4312 C CA . PHE A 1 568 ? 25.213 5.304 -25.598 1.00 80.12 568 PHE A CA 1
ATOM 4313 C C . PHE A 1 568 ? 25.411 5.577 -27.096 1.00 80.12 568 PHE A C 1
ATOM 4315 O O . PHE A 1 568 ? 26.223 4.932 -27.759 1.00 80.12 568 PHE A O 1
ATOM 4322 N N . ASP A 1 569 ? 24.759 6.629 -27.603 1.00 71.31 569 ASP A N 1
ATOM 4323 C CA . ASP A 1 569 ? 24.839 7.062 -29.011 1.00 71.31 569 ASP A CA 1
ATOM 4324 C C . ASP A 1 569 ? 26.271 7.379 -29.491 1.00 71.31 569 ASP A C 1
ATOM 4326 O O . ASP A 1 569 ? 26.550 7.372 -30.688 1.00 71.31 569 ASP A O 1
ATOM 4330 N N . SER A 1 570 ? 27.192 7.665 -28.567 1.00 67.88 570 SER A N 1
ATOM 4331 C CA . SER A 1 570 ? 28.614 7.874 -28.845 1.00 67.88 570 SER A CA 1
ATOM 4332 C C . SER A 1 570 ? 29.455 7.097 -27.826 1.00 67.88 570 SER A C 1
ATOM 4334 O O . SER A 1 570 ? 29.326 7.379 -26.634 1.00 67.88 570 SER A O 1
ATOM 4336 N N . PRO A 1 571 ? 30.355 6.184 -28.248 1.00 67.75 571 PRO A N 1
ATOM 4337 C CA . PRO A 1 571 ? 30.761 5.898 -29.634 1.00 67.75 571 PRO A CA 1
ATOM 4338 C C . PRO A 1 571 ? 29.726 5.131 -30.476 1.00 67.75 571 PRO A C 1
ATOM 4340 O O . PRO A 1 571 ? 29.924 4.993 -31.681 1.00 67.75 571 PRO A O 1
ATOM 4343 N N . GLY A 1 572 ? 28.644 4.662 -29.859 1.00 68.50 572 GLY A N 1
ATOM 4344 C CA . GLY A 1 572 ? 27.593 3.851 -30.461 1.00 68.50 572 GLY A CA 1
ATOM 4345 C C . GLY A 1 572 ? 27.331 2.597 -29.613 1.00 68.50 572 GLY A C 1
ATOM 4346 O O . GLY A 1 572 ? 28.230 2.171 -28.877 1.00 68.50 572 GLY A O 1
ATOM 4347 N N . PRO A 1 573 ? 26.136 1.989 -29.713 1.00 68.12 573 PRO A N 1
ATOM 4348 C CA . PRO A 1 573 ? 25.814 0.735 -29.033 1.00 68.12 573 PRO A CA 1
ATOM 4349 C C . PRO A 1 573 ? 26.842 -0.360 -29.322 1.00 68.12 573 PRO A C 1
ATOM 4351 O O . PRO A 1 573 ? 27.310 -0.491 -30.456 1.00 68.12 573 PRO A O 1
ATOM 4354 N N . GLY A 1 574 ? 27.219 -1.134 -28.303 1.00 65.88 574 GLY A N 1
ATOM 4355 C CA . GLY A 1 574 ? 28.185 -2.220 -28.464 1.00 65.88 574 GLY A CA 1
ATOM 4356 C C . GLY A 1 574 ? 29.595 -1.777 -28.881 1.00 65.88 574 GLY A C 1
ATOM 4357 O O . GLY A 1 574 ? 30.399 -2.624 -29.280 1.00 65.88 574 GLY A O 1
ATOM 4358 N N . LEU A 1 575 ? 29.953 -0.486 -28.754 1.00 70.69 575 LEU A N 1
ATOM 4359 C CA . LEU A 1 575 ? 31.327 0.001 -28.939 1.00 70.69 575 LEU A CA 1
ATOM 4360 C C . LEU A 1 575 ? 31.997 0.417 -27.610 1.00 70.69 575 LEU A C 1
ATOM 4362 O O . LEU A 1 575 ? 31.401 1.113 -26.791 1.00 70.69 575 LEU A O 1
ATOM 4366 N N . PRO A 1 576 ? 33.236 -0.043 -27.354 1.00 70.31 576 PRO A N 1
ATOM 4367 C CA . PRO A 1 576 ? 33.918 0.142 -26.081 1.00 70.31 576 PRO A CA 1
ATOM 4368 C C . PRO A 1 576 ? 34.416 1.576 -25.939 1.00 70.31 576 PRO A C 1
ATOM 4370 O O . PRO A 1 576 ? 34.813 2.227 -26.906 1.00 70.31 576 PRO A O 1
ATOM 4373 N N . GLU A 1 577 ? 34.514 2.039 -24.701 1.00 78.06 577 GLU A N 1
ATOM 4374 C CA . GLU A 1 577 ? 35.066 3.349 -24.383 1.00 78.06 577 GLU A CA 1
ATOM 4375 C C . GLU A 1 577 ? 35.897 3.300 -23.097 1.00 78.06 577 GLU A C 1
ATOM 4377 O O . GLU A 1 577 ? 35.876 2.326 -22.347 1.00 78.06 577 GLU A O 1
ATOM 4382 N N . SER A 1 578 ? 36.675 4.347 -22.811 1.00 84.00 578 SER A N 1
ATOM 4383 C CA . SER A 1 578 ? 37.381 4.393 -21.525 1.00 84.00 578 SER A CA 1
ATOM 4384 C C . SER A 1 578 ? 36.375 4.554 -20.368 1.00 84.00 578 SER A C 1
ATOM 4386 O O . SER A 1 578 ? 35.400 5.289 -20.531 1.00 84.00 578 SER A O 1
ATOM 4388 N N . PRO A 1 579 ? 36.615 3.990 -19.165 1.00 87.00 579 PRO A N 1
ATOM 4389 C CA . PRO A 1 579 ? 35.767 4.203 -17.991 1.00 87.00 579 PRO A CA 1
ATOM 4390 C C . PRO A 1 579 ? 35.523 5.680 -17.661 1.00 87.00 579 PRO A C 1
ATOM 4392 O O . PRO A 1 579 ? 34.466 6.038 -17.150 1.00 87.00 579 PRO A O 1
ATOM 4395 N N . SER A 1 580 ? 36.481 6.559 -17.978 1.00 88.62 580 SER A N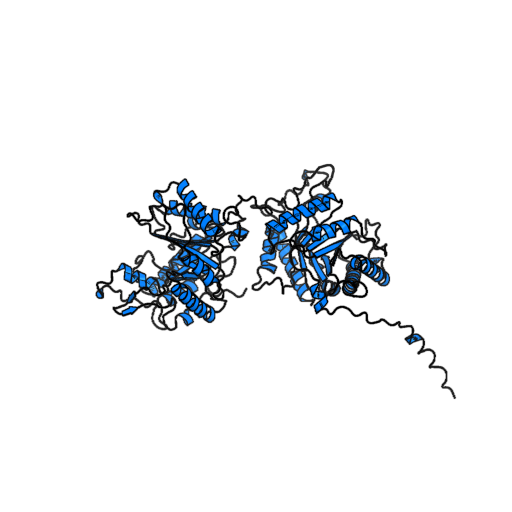 1
ATOM 4396 C CA . SER A 1 580 ? 36.320 8.007 -17.816 1.00 88.62 580 SER A CA 1
ATOM 4397 C C . SER A 1 580 ? 35.325 8.598 -18.820 1.00 88.62 580 SER A C 1
ATOM 4399 O O . SER A 1 580 ? 34.520 9.451 -18.445 1.00 88.62 580 SER A O 1
ATOM 4401 N N . THR A 1 581 ? 35.372 8.159 -20.081 1.00 88.12 581 THR A N 1
ATOM 4402 C CA . THR A 1 581 ? 34.411 8.563 -21.121 1.00 88.12 581 THR A CA 1
ATOM 4403 C C . THR A 1 581 ? 33.015 8.045 -20.778 1.00 88.12 581 THR A C 1
ATOM 4405 O O . THR A 1 581 ? 32.086 8.844 -20.683 1.00 88.12 581 THR A O 1
ATOM 4408 N N . TYR A 1 582 ? 32.914 6.763 -20.415 1.00 88.31 582 TYR A N 1
ATOM 4409 C CA . TYR A 1 582 ? 31.684 6.127 -19.946 1.00 88.31 582 TYR A CA 1
ATOM 4410 C C . TYR A 1 582 ? 31.041 6.884 -18.783 1.00 88.31 582 TYR A C 1
ATOM 4412 O O . TYR A 1 582 ? 29.855 7.204 -18.817 1.00 88.31 582 TYR A O 1
ATOM 4420 N N . ARG A 1 583 ? 31.830 7.261 -17.767 1.00 91.19 583 ARG A N 1
ATOM 4421 C CA . ARG A 1 583 ? 31.341 8.056 -16.630 1.00 91.19 583 ARG A CA 1
ATOM 4422 C C . ARG A 1 583 ? 30.739 9.389 -17.077 1.00 91.19 583 ARG A C 1
ATOM 4424 O O . ARG A 1 583 ? 29.695 9.786 -16.564 1.00 91.19 583 ARG A O 1
ATOM 4431 N N . THR A 1 584 ? 31.399 10.091 -17.999 1.00 91.44 584 THR A N 1
ATOM 4432 C CA . THR A 1 584 ? 30.917 11.367 -18.548 1.00 91.44 584 THR A CA 1
ATOM 4433 C C . THR A 1 584 ? 29.610 11.187 -19.318 1.00 91.44 584 THR A C 1
ATOM 4435 O O . THR A 1 584 ? 28.669 11.953 -19.102 1.00 91.44 584 THR A O 1
ATOM 4438 N N . ASN A 1 585 ? 29.528 10.158 -20.161 1.00 90.69 585 ASN A N 1
ATOM 4439 C CA . ASN A 1 585 ? 28.346 9.858 -20.966 1.00 90.69 585 ASN A CA 1
ATOM 4440 C C . ASN A 1 585 ? 27.155 9.439 -20.100 1.00 90.69 585 ASN A C 1
ATOM 4442 O O . ASN A 1 585 ? 26.052 9.968 -20.262 1.00 90.69 585 ASN A O 1
ATOM 4446 N N . LEU A 1 586 ? 27.385 8.580 -19.104 1.00 91.75 586 LEU A N 1
ATOM 4447 C CA . LEU A 1 586 ? 26.365 8.196 -18.133 1.00 91.75 586 LEU A CA 1
ATOM 4448 C C . LEU A 1 586 ? 25.870 9.414 -17.343 1.00 91.75 586 LEU A C 1
ATOM 4450 O O . LEU A 1 586 ? 24.668 9.602 -17.195 1.00 91.75 586 LEU A O 1
ATOM 4454 N N . LEU A 1 587 ? 26.767 10.290 -16.884 1.00 91.69 587 LEU A N 1
ATOM 4455 C CA . LEU A 1 587 ? 26.389 11.515 -16.174 1.00 91.69 587 LEU A CA 1
ATOM 4456 C C . LEU A 1 587 ? 25.503 12.438 -17.032 1.00 91.69 587 LEU A C 1
ATOM 4458 O O . LEU A 1 587 ? 24.508 12.972 -16.540 1.00 91.69 587 LEU A O 1
ATOM 4462 N N . ALA A 1 588 ? 25.843 12.628 -18.309 1.00 90.94 588 ALA A N 1
ATOM 4463 C CA . ALA A 1 588 ? 25.034 13.418 -19.240 1.00 90.94 588 ALA A CA 1
ATOM 4464 C C . ALA A 1 588 ? 23.655 12.779 -19.496 1.00 90.94 588 ALA A C 1
ATOM 4466 O O . ALA A 1 588 ? 22.631 13.469 -19.490 1.00 90.94 588 ALA A O 1
ATOM 4467 N N . SER A 1 589 ? 23.626 11.455 -19.639 1.00 91.69 589 SER A N 1
ATOM 4468 C CA . SER A 1 589 ? 22.407 10.665 -19.824 1.00 91.69 589 SER A CA 1
ATOM 4469 C C . SER A 1 589 ? 21.472 10.771 -18.619 1.00 91.69 589 SER A C 1
ATOM 4471 O O . SER A 1 589 ? 20.293 11.084 -18.774 1.00 91.69 589 SER A O 1
ATOM 4473 N N . LEU A 1 590 ? 21.996 10.614 -17.399 1.00 91.88 590 LEU A N 1
ATOM 4474 C CA . LEU A 1 590 ? 21.204 10.714 -16.169 1.00 91.88 590 LEU A CA 1
ATOM 4475 C C . LEU A 1 590 ? 20.579 12.103 -15.989 1.00 91.88 590 LEU A C 1
ATOM 4477 O O . LEU A 1 590 ? 19.420 12.202 -15.590 1.00 91.88 590 LEU A O 1
ATOM 4481 N N . ARG A 1 591 ? 21.305 13.176 -16.331 1.00 91.69 591 ARG A N 1
ATOM 4482 C CA . ARG A 1 591 ? 20.758 14.546 -16.306 1.00 91.69 591 ARG A CA 1
ATOM 4483 C C . ARG A 1 591 ? 19.613 14.724 -17.300 1.00 91.69 591 ARG A C 1
ATOM 4485 O O . ARG A 1 591 ? 18.615 15.360 -16.972 1.00 91.69 591 ARG A O 1
ATOM 4492 N N . THR A 1 592 ? 19.746 14.146 -18.491 1.00 92.25 592 THR A N 1
ATOM 4493 C CA . THR A 1 592 ? 18.697 14.177 -19.521 1.00 92.25 592 THR A CA 1
ATOM 4494 C C . THR A 1 592 ? 17.443 13.448 -19.043 1.00 92.25 592 THR A C 1
ATOM 4496 O O . THR A 1 592 ? 16.345 13.995 -19.105 1.00 92.25 592 THR A O 1
ATOM 4499 N N . VAL A 1 593 ? 17.607 12.253 -18.472 1.00 93.44 593 VAL A N 1
ATOM 4500 C CA . VAL A 1 593 ? 16.503 11.475 -17.897 1.00 93.44 593 VAL A CA 1
ATOM 4501 C C . VAL A 1 593 ? 15.811 12.233 -16.772 1.00 93.44 593 VAL A C 1
ATOM 4503 O O . VAL A 1 593 ? 14.586 12.278 -16.750 1.00 93.44 593 VAL A O 1
ATOM 4506 N N . GLN A 1 594 ? 16.562 12.848 -15.854 1.00 91.94 594 GLN A N 1
ATOM 4507 C CA . GLN A 1 594 ? 15.990 13.647 -14.767 1.00 91.94 594 GLN A CA 1
ATOM 4508 C C . GLN A 1 594 ? 15.156 14.815 -15.297 1.00 91.94 594 GLN A C 1
ATOM 4510 O O . GLN A 1 594 ? 14.048 15.043 -14.811 1.00 91.94 594 GLN A O 1
ATOM 4515 N N . ALA A 1 595 ? 15.664 15.524 -16.308 1.00 92.19 595 ALA A N 1
ATOM 4516 C CA . ALA A 1 595 ? 14.936 16.611 -16.949 1.00 92.19 595 ALA A CA 1
ATOM 4517 C C . ALA A 1 595 ? 13.639 16.107 -17.600 1.00 92.19 595 ALA A C 1
ATOM 4519 O O . ALA A 1 595 ? 12.579 16.680 -17.363 1.00 92.19 595 ALA A O 1
ATOM 4520 N N . ASN A 1 596 ? 13.692 15.002 -18.348 1.00 91.62 596 ASN A N 1
ATOM 4521 C CA . ASN A 1 596 ? 12.513 14.432 -19.000 1.00 91.62 596 ASN A CA 1
ATOM 4522 C C . ASN A 1 596 ? 11.489 13.875 -18.003 1.00 91.62 596 ASN A C 1
ATOM 4524 O O . ASN A 1 596 ? 10.288 14.066 -18.184 1.00 91.62 596 ASN A O 1
ATOM 4528 N N . ALA A 1 597 ? 11.950 13.208 -16.944 1.00 91.75 597 ALA A N 1
ATOM 4529 C CA . ALA A 1 597 ? 11.093 12.692 -15.884 1.00 91.75 597 ALA A CA 1
ATOM 4530 C C . ALA A 1 597 ? 10.345 13.832 -15.177 1.00 91.75 597 ALA A C 1
ATOM 4532 O O . ALA A 1 597 ? 9.149 13.715 -14.933 1.00 91.75 597 ALA A O 1
ATOM 4533 N N . ALA A 1 598 ? 11.006 14.968 -14.929 1.00 90.12 598 ALA A N 1
ATOM 4534 C CA . ALA A 1 598 ? 10.383 16.139 -14.311 1.00 90.12 598 ALA A CA 1
ATOM 4535 C C . ALA A 1 598 ? 9.281 16.793 -15.171 1.00 90.12 598 ALA A C 1
ATOM 4537 O O . ALA A 1 598 ? 8.454 17.533 -14.641 1.00 90.12 598 ALA A O 1
ATOM 4538 N N . LEU A 1 599 ? 9.243 16.520 -16.482 1.00 91.19 599 LEU A N 1
ATOM 4539 C CA . LEU A 1 599 ? 8.194 16.997 -17.392 1.00 91.19 599 LEU A CA 1
ATOM 4540 C C . LEU A 1 599 ? 6.921 16.130 -17.367 1.00 91.19 599 LEU A C 1
ATOM 4542 O O . LEU A 1 599 ? 5.948 16.466 -18.039 1.00 91.19 599 LEU A O 1
ATOM 4546 N N . SER A 1 600 ? 6.907 15.023 -16.617 1.00 89.88 600 SER A N 1
ATOM 4547 C CA . SER A 1 600 ? 5.749 14.134 -16.478 1.00 89.88 600 SER A CA 1
ATOM 4548 C C . SER A 1 600 ? 5.381 13.928 -15.010 1.00 89.88 600 SER A C 1
ATOM 4550 O O . SER A 1 600 ? 6.238 13.751 -14.149 1.00 89.88 600 SER A O 1
ATOM 4552 N N . SER A 1 601 ? 4.080 13.852 -14.722 1.00 84.50 601 SER A N 1
ATOM 4553 C CA . SER A 1 601 ? 3.568 13.493 -13.392 1.00 84.50 601 SER A CA 1
ATOM 4554 C C . SER A 1 601 ? 3.890 12.049 -12.981 1.00 84.50 601 SER A C 1
ATOM 4556 O O . SER A 1 601 ? 3.759 11.707 -11.806 1.00 84.50 601 SER A O 1
ATOM 4558 N N . TYR A 1 602 ? 4.332 11.209 -13.923 1.00 92.25 602 TYR A N 1
ATOM 4559 C CA . TYR A 1 602 ? 4.676 9.803 -13.694 1.00 92.25 602 TYR A CA 1
ATOM 4560 C C . TYR A 1 602 ? 6.153 9.494 -13.956 1.00 92.25 602 TYR A C 1
ATOM 4562 O O . TYR A 1 602 ? 6.527 8.325 -14.020 1.00 92.25 602 TYR A O 1
ATOM 4570 N N . GLY A 1 603 ? 6.998 10.518 -14.112 1.00 92.94 603 GLY A N 1
ATOM 4571 C CA . GLY A 1 603 ? 8.421 10.361 -14.397 1.00 92.94 603 GLY A CA 1
ATOM 4572 C C . GLY A 1 603 ? 9.174 9.652 -13.273 1.00 92.94 603 GLY A C 1
ATOM 4573 O O . GLY A 1 603 ? 9.732 10.298 -12.391 1.00 92.94 603 GLY A O 1
ATOM 4574 N N . LYS A 1 604 ? 9.202 8.319 -13.308 1.00 95.06 604 LYS A N 1
ATOM 4575 C CA . LYS A 1 604 ? 9.950 7.456 -12.390 1.00 95.06 604 LYS A CA 1
ATOM 4576 C C . LYS A 1 604 ? 10.897 6.575 -13.184 1.00 95.06 604 LYS A C 1
ATOM 4578 O O . LYS A 1 604 ? 10.529 6.085 -14.251 1.00 95.06 604 LYS A O 1
ATOM 4583 N N . TYR A 1 605 ? 12.092 6.335 -12.662 1.00 95.50 605 TYR A N 1
ATOM 4584 C CA . TYR A 1 605 ? 13.098 5.576 -13.387 1.00 95.50 605 TYR A CA 1
ATOM 4585 C C . TYR A 1 605 ? 14.048 4.781 -12.489 1.00 95.50 605 TYR A C 1
ATOM 4587 O O . TYR A 1 605 ? 14.324 5.137 -11.344 1.00 95.50 605 TYR A O 1
ATOM 4595 N N . SER A 1 606 ? 14.588 3.706 -13.051 1.00 95.31 606 SER A N 1
ATOM 4596 C CA . SER A 1 606 ? 15.758 2.980 -12.547 1.00 95.31 606 SER A CA 1
ATOM 4597 C C . SER A 1 606 ? 16.868 3.018 -13.597 1.00 95.31 606 SER A C 1
ATOM 4599 O O . SER A 1 606 ? 16.611 3.367 -14.747 1.00 95.31 606 SER A O 1
ATOM 4601 N N . VAL A 1 607 ? 18.102 2.694 -13.214 1.00 93.88 607 VAL A N 1
ATOM 4602 C CA . VAL A 1 607 ? 19.252 2.704 -14.137 1.00 93.88 607 VAL A CA 1
ATOM 4603 C C . VAL A 1 607 ? 19.801 1.292 -14.277 1.00 93.88 607 VAL A C 1
ATOM 4605 O O . VAL A 1 607 ? 20.267 0.717 -13.293 1.00 93.88 607 VAL A O 1
ATOM 4608 N N . GLY A 1 608 ? 19.740 0.746 -15.487 1.00 92.62 608 GLY A N 1
ATOM 4609 C CA . GLY A 1 608 ? 20.336 -0.525 -15.876 1.00 92.62 608 GLY A CA 1
ATOM 4610 C C . GLY A 1 608 ? 21.843 -0.404 -16.032 1.00 92.62 608 GLY A C 1
ATOM 4611 O O . GLY A 1 608 ? 22.311 0.359 -16.867 1.00 92.62 608 GLY A O 1
ATOM 4612 N N . LEU A 1 609 ? 22.609 -1.151 -15.241 1.00 88.81 609 LEU A N 1
ATOM 4613 C CA . LEU A 1 609 ? 24.061 -1.220 -15.364 1.00 88.81 609 LEU A CA 1
ATOM 4614 C C . LEU A 1 609 ? 24.473 -2.586 -15.909 1.00 88.81 609 LEU A C 1
ATOM 4616 O O . LEU A 1 609 ? 24.028 -3.614 -15.377 1.00 88.81 609 LEU A O 1
ATOM 4620 N N . PRO A 1 610 ? 25.358 -2.629 -16.916 1.00 73.50 610 PRO A N 1
ATOM 4621 C CA . PRO A 1 610 ? 25.616 -3.859 -17.629 1.00 73.50 610 PRO A CA 1
ATOM 4622 C C . PRO A 1 610 ? 26.733 -4.623 -16.918 1.00 73.50 610 PRO A C 1
ATOM 4624 O O . PRO A 1 610 ? 27.895 -4.495 -17.261 1.00 73.50 610 PRO A O 1
ATOM 4627 N N . PHE A 1 611 ? 26.415 -5.345 -15.845 1.00 78.69 611 PHE A N 1
ATOM 4628 C CA . PHE A 1 611 ? 27.412 -5.974 -14.971 1.00 78.69 611 PHE A CA 1
ATOM 4629 C C . PHE A 1 611 ? 28.280 -7.001 -15.712 1.00 78.69 611 PHE A C 1
ATOM 4631 O O . PHE A 1 611 ? 29.426 -6.718 -16.029 1.00 78.69 611 PHE A O 1
ATOM 4638 N N . SER A 1 612 ? 27.777 -8.210 -15.955 1.00 68.44 612 SER A N 1
ATOM 4639 C CA . SER A 1 612 ? 28.514 -9.255 -16.693 1.00 68.44 612 SER A CA 1
ATOM 4640 C C . SER A 1 612 ? 27.983 -9.461 -18.110 1.00 68.44 612 SER A C 1
ATOM 4642 O O . SER A 1 612 ? 28.595 -10.183 -18.893 1.00 68.44 612 SER A O 1
ATOM 4644 N N . ALA A 1 613 ? 26.857 -8.831 -18.446 1.00 63.81 613 ALA A N 1
ATOM 4645 C CA . ALA A 1 613 ? 26.160 -9.051 -19.703 1.00 63.81 613 ALA A CA 1
ATOM 4646 C C . ALA A 1 613 ? 26.778 -8.317 -20.899 1.00 63.81 613 ALA A C 1
ATOM 4648 O O . ALA A 1 613 ? 26.942 -8.930 -21.949 1.00 63.81 613 ALA A O 1
ATOM 4649 N N . SER A 1 614 ? 27.229 -7.073 -20.736 1.00 59.97 614 SER A N 1
ATOM 4650 C CA . SER A 1 614 ? 27.823 -6.304 -21.839 1.00 59.97 614 SER A CA 1
ATOM 4651 C C . SER A 1 614 ? 29.051 -6.990 -22.423 1.00 59.97 614 SER A C 1
ATOM 4653 O O . SER A 1 614 ? 29.159 -7.087 -23.638 1.00 59.97 614 SER A O 1
ATOM 4655 N N . ALA A 1 615 ? 29.944 -7.555 -21.601 1.00 58.94 615 ALA A N 1
ATOM 4656 C CA . ALA A 1 615 ? 31.099 -8.310 -22.104 1.00 58.94 615 ALA A CA 1
ATOM 4657 C C . ALA A 1 615 ? 30.695 -9.459 -23.056 1.00 58.94 615 ALA A C 1
ATOM 4659 O O . ALA A 1 615 ? 31.406 -9.739 -24.016 1.00 58.94 615 ALA A O 1
ATOM 4660 N N . CYS A 1 616 ? 29.538 -10.089 -22.822 1.00 57.16 616 CYS A N 1
ATOM 4661 C CA . CYS A 1 616 ? 28.996 -11.133 -23.691 1.00 57.16 616 CYS A CA 1
ATOM 4662 C C . CYS A 1 616 ? 28.495 -10.580 -25.030 1.00 57.16 616 CYS A C 1
ATOM 4664 O O . CYS A 1 616 ? 28.709 -11.203 -26.068 1.00 57.16 616 CYS A O 1
ATOM 4666 N N . GLU A 1 617 ? 27.806 -9.443 -25.014 1.00 57.47 617 GLU A N 1
ATOM 4667 C CA . GLU A 1 617 ? 27.210 -8.859 -26.219 1.00 57.47 617 GLU A CA 1
ATOM 4668 C C . GLU A 1 617 ? 28.233 -8.170 -27.108 1.00 57.47 617 GLU A C 1
ATOM 4670 O O . GLU A 1 617 ? 28.212 -8.361 -28.325 1.00 57.47 617 GLU A O 1
ATOM 4675 N N . PHE A 1 618 ? 29.195 -7.480 -26.490 1.00 58.12 618 PHE A N 1
ATOM 4676 C CA . PHE A 1 618 ? 30.369 -6.949 -27.171 1.00 58.12 618 PHE A CA 1
ATOM 4677 C C . PHE A 1 618 ? 31.044 -8.040 -28.004 1.00 58.12 618 PHE A C 1
ATOM 4679 O O . PHE A 1 618 ? 31.310 -7.851 -29.184 1.00 58.12 618 PHE A O 1
ATOM 4686 N N . GLU A 1 619 ? 31.284 -9.214 -27.429 1.00 52.19 619 GLU A N 1
ATOM 4687 C CA . GLU A 1 619 ? 31.983 -10.281 -28.142 1.00 52.19 619 GLU A CA 1
ATOM 4688 C C . GLU A 1 619 ? 31.106 -11.024 -29.156 1.00 52.19 619 GLU A C 1
ATOM 4690 O O . GLU A 1 619 ? 31.608 -11.454 -30.198 1.00 52.19 619 GLU A O 1
ATOM 4695 N N . ALA A 1 620 ? 29.798 -11.135 -28.907 1.00 50.84 620 ALA A N 1
ATOM 4696 C CA . ALA A 1 620 ? 28.860 -11.714 -29.866 1.00 50.84 620 ALA A CA 1
ATOM 4697 C C . ALA A 1 620 ? 28.758 -10.873 -31.154 1.00 50.84 620 ALA A C 1
ATOM 4699 O O . ALA A 1 620 ? 28.750 -11.438 -32.249 1.00 50.84 620 ALA A O 1
ATOM 4700 N N . GLY A 1 621 ? 28.746 -9.539 -31.037 1.00 49.59 621 GLY A N 1
ATOM 4701 C CA . GLY A 1 621 ? 28.611 -8.619 -32.173 1.00 49.59 621 GLY A CA 1
ATOM 4702 C C . GLY A 1 621 ? 29.828 -8.553 -33.104 1.00 49.59 621 GLY A C 1
ATOM 4703 O O . GLY A 1 621 ? 29.686 -8.252 -34.287 1.00 49.59 621 GLY A O 1
ATOM 4704 N N . ILE A 1 622 ? 31.031 -8.872 -32.614 1.00 51.44 622 ILE A N 1
ATOM 4705 C CA . ILE A 1 622 ? 32.272 -8.752 -33.405 1.00 51.44 622 ILE A CA 1
ATOM 4706 C C . ILE A 1 622 ? 32.553 -10.022 -34.230 1.00 51.44 622 ILE A C 1
ATOM 4708 O O . ILE A 1 622 ? 33.389 -9.996 -35.135 1.00 51.44 622 ILE A O 1
ATOM 4712 N N . GLY A 1 623 ? 31.849 -11.130 -33.955 1.00 47.09 623 GLY A N 1
ATOM 4713 C CA . GLY A 1 623 ? 32.096 -12.427 -34.582 1.00 47.09 623 GLY A CA 1
ATOM 4714 C C . GLY A 1 623 ? 33.498 -12.933 -34.238 1.00 47.09 623 GLY A C 1
ATOM 4715 O O . GLY A 1 623 ? 34.474 -12.626 -34.920 1.00 47.09 623 GLY A O 1
ATOM 4716 N N . VAL A 1 624 ? 33.618 -13.716 -33.163 1.00 48.59 624 VAL A N 1
ATOM 4717 C CA . VAL A 1 624 ? 34.902 -14.136 -32.557 1.00 48.59 624 VAL A CA 1
ATOM 4718 C C . VAL A 1 624 ? 35.685 -15.173 -33.390 1.00 48.59 624 VAL A C 1
ATOM 4720 O O . VAL A 1 624 ? 36.210 -16.153 -32.863 1.00 48.59 624 VAL A O 1
ATOM 4723 N N . THR A 1 625 ? 35.781 -14.998 -34.707 1.00 50.12 625 THR A N 1
ATOM 4724 C CA . THR A 1 625 ? 36.688 -15.774 -35.566 1.00 50.12 625 THR A CA 1
ATOM 4725 C C . THR A 1 625 ? 38.085 -15.159 -35.648 1.00 50.12 625 THR A C 1
ATOM 4727 O O . THR A 1 625 ? 39.015 -15.847 -36.057 1.00 50.12 625 THR A O 1
ATOM 4730 N N . ASP A 1 626 ? 38.255 -13.892 -35.250 1.00 50.69 626 ASP A N 1
ATOM 4731 C CA . ASP A 1 626 ? 39.539 -13.180 -35.284 1.00 50.69 626 ASP A CA 1
ATOM 4732 C C . ASP A 1 626 ? 39.912 -12.610 -33.897 1.00 50.69 626 ASP A C 1
ATOM 4734 O O . ASP A 1 626 ? 39.356 -11.592 -33.477 1.00 50.69 626 ASP A O 1
ATOM 4738 N N . PRO A 1 627 ? 40.869 -13.229 -33.177 1.00 52.25 627 PRO A N 1
ATOM 4739 C CA . PRO A 1 627 ? 41.345 -12.756 -31.876 1.00 52.25 627 PRO A CA 1
ATOM 4740 C C . PRO A 1 627 ? 41.918 -11.330 -31.878 1.00 52.25 627 PRO A C 1
ATOM 4742 O O . PRO A 1 627 ? 41.982 -10.715 -30.818 1.00 52.25 627 PRO A O 1
ATOM 4745 N N . SER A 1 628 ? 42.327 -10.790 -33.035 1.00 51.97 628 SER A N 1
ATOM 4746 C CA . SER A 1 628 ? 42.828 -9.411 -33.157 1.00 51.97 628 SER A CA 1
ATOM 4747 C C . SER A 1 628 ? 41.717 -8.355 -33.140 1.00 51.97 628 SER A C 1
ATOM 4749 O O . SER A 1 628 ? 41.992 -7.175 -32.929 1.00 51.97 628 SER A O 1
ATOM 4751 N N . LYS A 1 629 ? 40.459 -8.782 -33.319 1.00 46.69 629 LYS A N 1
ATOM 4752 C CA . LYS A 1 629 ? 39.262 -7.942 -33.190 1.00 46.69 629 LYS A CA 1
ATOM 4753 C C . LYS A 1 629 ? 38.641 -7.995 -31.798 1.00 46.69 629 LYS A C 1
ATOM 4755 O O . LYS A 1 629 ? 37.696 -7.256 -31.536 1.00 46.69 629 LYS A O 1
ATOM 4760 N N . VAL A 1 630 ? 39.163 -8.838 -30.902 1.00 52.53 630 VAL A N 1
ATOM 4761 C CA . VAL A 1 630 ? 38.793 -8.770 -29.490 1.00 52.53 630 VAL A CA 1
ATOM 4762 C C . VAL A 1 630 ? 39.262 -7.422 -28.972 1.00 52.53 630 VAL A C 1
ATOM 4764 O O . VAL A 1 630 ? 40.457 -7.131 -28.910 1.00 52.53 630 VAL A O 1
ATOM 4767 N N . ILE A 1 631 ? 38.299 -6.584 -28.626 1.00 49.09 631 ILE A N 1
ATOM 4768 C CA . ILE A 1 631 ? 38.561 -5.293 -28.020 1.00 49.09 631 ILE A CA 1
ATOM 4769 C C . ILE A 1 631 ? 39.371 -5.514 -26.737 1.00 49.09 631 ILE A C 1
ATOM 4771 O O . ILE A 1 631 ? 38.911 -6.155 -25.792 1.00 49.09 631 ILE A O 1
ATOM 4775 N N . THR A 1 632 ? 40.570 -4.933 -26.677 1.00 53.66 632 THR A N 1
ATOM 4776 C CA . THR A 1 632 ? 41.334 -4.769 -25.435 1.00 53.66 632 THR A CA 1
ATOM 4777 C C . THR A 1 632 ? 40.659 -3.690 -24.589 1.00 53.66 632 THR A C 1
ATOM 4779 O O . THR A 1 632 ? 41.044 -2.521 -24.620 1.00 53.66 632 THR A O 1
ATOM 4782 N N . GLY A 1 633 ? 39.573 -4.066 -23.918 1.00 60.28 633 GLY A N 1
ATOM 4783 C CA . GLY A 1 633 ? 38.763 -3.176 -23.095 1.00 60.28 633 GLY A CA 1
ATOM 4784 C C . GLY A 1 633 ? 39.225 -3.119 -21.641 1.00 60.28 633 GLY A C 1
ATOM 4785 O O . GLY A 1 633 ? 40.019 -3.936 -21.174 1.00 60.28 633 GLY A O 1
ATOM 4786 N N . TYR A 1 634 ? 38.690 -2.148 -20.905 1.00 71.94 634 TYR A N 1
ATOM 4787 C CA . TYR A 1 634 ? 38.797 -2.115 -19.450 1.00 71.94 634 TYR A CA 1
ATOM 4788 C C . TYR A 1 634 ? 37.901 -3.199 -18.831 1.00 71.94 634 TYR A C 1
ATOM 4790 O O . TYR A 1 634 ? 36.847 -3.509 -19.388 1.00 71.94 634 TYR A O 1
ATOM 4798 N N . PRO A 1 635 ? 38.275 -3.787 -17.683 1.00 75.12 635 PRO A N 1
ATOM 4799 C CA . PRO A 1 635 ? 37.440 -4.789 -17.034 1.00 75.12 635 PRO A CA 1
ATOM 4800 C C . PRO A 1 635 ? 36.130 -4.168 -16.535 1.00 75.12 635 PRO A C 1
ATOM 4802 O O . PRO A 1 635 ? 36.080 -2.994 -16.157 1.00 75.12 635 PRO A O 1
ATOM 4805 N N . MET A 1 636 ? 35.074 -4.981 -16.451 1.00 78.75 636 MET A N 1
ATOM 4806 C CA . MET A 1 636 ? 33.812 -4.554 -15.835 1.00 78.75 636 MET A CA 1
ATOM 4807 C C . MET A 1 636 ? 34.014 -4.122 -14.381 1.00 78.75 636 MET A C 1
ATOM 4809 O O . MET A 1 636 ? 33.497 -3.087 -13.962 1.00 78.75 636 MET A O 1
ATOM 4813 N N . TYR A 1 637 ? 34.843 -4.859 -13.640 1.00 82.94 637 TYR A N 1
ATOM 4814 C CA . TYR A 1 637 ? 35.273 -4.507 -12.293 1.00 82.94 637 TYR A CA 1
ATOM 4815 C C . TYR A 1 637 ? 36.759 -4.815 -12.096 1.00 82.94 637 TYR A C 1
ATOM 4817 O O . TYR A 1 637 ? 37.225 -5.899 -12.439 1.00 82.94 637 TYR A O 1
ATOM 4825 N N . HIS A 1 638 ? 37.489 -3.881 -11.490 1.00 81.81 638 HIS A N 1
ATOM 4826 C CA . HIS A 1 638 ? 38.813 -4.118 -10.922 1.00 81.81 638 HIS A CA 1
ATOM 4827 C C . HIS A 1 638 ? 38.974 -3.267 -9.655 1.00 81.81 638 HIS A C 1
ATOM 4829 O O . HIS A 1 638 ? 38.602 -2.092 -9.674 1.00 81.81 638 HIS A O 1
ATOM 4835 N N . PRO A 1 639 ? 39.543 -3.798 -8.555 1.00 77.62 639 PRO A N 1
ATOM 4836 C CA . PRO A 1 639 ? 39.615 -3.071 -7.285 1.00 77.62 639 PRO A CA 1
ATOM 4837 C C . PRO A 1 639 ? 40.515 -1.827 -7.330 1.00 77.62 639 PRO A C 1
ATOM 4839 O O . PRO A 1 639 ? 40.343 -0.920 -6.521 1.00 77.62 639 PRO A O 1
ATOM 4842 N N . THR A 1 640 ? 41.486 -1.785 -8.248 1.00 79.44 640 THR A N 1
ATOM 4843 C CA . THR A 1 640 ? 42.515 -0.724 -8.299 1.00 79.44 640 THR A CA 1
ATOM 4844 C C . THR A 1 640 ? 42.768 -0.117 -9.681 1.00 79.44 640 THR A C 1
ATOM 4846 O O . THR A 1 640 ? 43.506 0.857 -9.781 1.00 79.44 640 THR A O 1
ATOM 4849 N N . GLN A 1 641 ? 42.187 -0.669 -10.749 1.00 82.81 641 GLN A N 1
ATOM 4850 C CA . GLN A 1 641 ? 42.390 -0.186 -12.119 1.00 82.81 641 GLN A CA 1
ATOM 4851 C C . GLN A 1 641 ? 41.085 0.440 -12.611 1.00 82.81 641 GLN A C 1
ATOM 4853 O O . GLN A 1 641 ? 40.013 0.035 -12.141 1.00 82.81 641 GLN A O 1
ATOM 4858 N N . PRO A 1 642 ? 41.143 1.397 -13.555 1.00 83.38 642 PRO A N 1
ATOM 4859 C CA . PRO A 1 642 ? 39.939 1.939 -14.167 1.00 83.38 642 PRO A CA 1
ATOM 4860 C C . PRO A 1 642 ? 39.037 0.811 -14.686 1.00 83.38 642 PRO A C 1
ATOM 4862 O O . PRO A 1 642 ? 39.497 -0.094 -15.377 1.00 83.38 642 PRO A O 1
ATOM 4865 N N . SER A 1 643 ? 37.760 0.848 -14.313 1.00 85.50 643 SER A N 1
ATOM 4866 C CA . SER A 1 643 ? 36.760 -0.159 -14.676 1.00 85.50 643 SER A CA 1
ATOM 4867 C C . SER A 1 643 ? 35.362 0.457 -14.700 1.00 85.50 643 SER A C 1
ATOM 4869 O O . SER A 1 643 ? 35.123 1.497 -14.078 1.00 85.50 643 SER A O 1
ATOM 4871 N N . TYR A 1 644 ? 34.440 -0.159 -15.439 1.00 85.50 644 TYR A N 1
ATOM 4872 C CA . TYR A 1 644 ? 33.126 0.430 -15.717 1.00 85.50 644 TYR A CA 1
ATOM 4873 C C . TYR A 1 644 ? 32.208 0.493 -14.489 1.00 85.50 644 TYR A C 1
ATOM 4875 O O . TYR A 1 644 ? 31.516 1.490 -14.295 1.00 85.50 644 TYR A O 1
ATOM 4883 N N . ILE A 1 645 ? 32.215 -0.523 -13.618 1.00 87.75 645 ILE A N 1
ATOM 4884 C CA . ILE A 1 645 ? 31.344 -0.555 -12.433 1.00 87.75 645 ILE A CA 1
ATOM 4885 C C . ILE A 1 645 ? 31.677 0.584 -11.452 1.00 87.75 645 ILE A C 1
ATOM 4887 O O . ILE A 1 645 ? 30.765 1.341 -11.113 1.00 87.75 645 ILE A O 1
ATOM 4891 N N . PRO A 1 646 ? 32.936 0.791 -11.015 1.00 90.12 646 PRO A N 1
ATOM 4892 C CA . PRO A 1 646 ? 33.281 1.954 -10.197 1.00 90.12 646 PRO A CA 1
ATOM 4893 C C . PRO A 1 646 ? 32.921 3.288 -10.860 1.00 90.12 646 PRO A C 1
ATOM 4895 O O . PRO A 1 646 ? 32.325 4.142 -10.205 1.00 90.12 646 PRO A O 1
ATOM 4898 N N . ALA A 1 647 ? 33.187 3.435 -12.163 1.00 90.56 647 ALA A N 1
ATOM 4899 C CA . ALA A 1 647 ? 32.818 4.624 -12.928 1.00 90.56 647 ALA A CA 1
ATOM 4900 C C . ALA A 1 647 ? 31.296 4.880 -12.928 1.00 90.56 647 ALA A C 1
ATOM 4902 O O . ALA A 1 647 ? 30.861 6.023 -12.772 1.00 90.56 647 ALA A O 1
ATOM 4903 N N . ALA A 1 648 ? 30.476 3.828 -13.023 1.00 91.38 648 ALA A N 1
ATOM 4904 C CA . ALA A 1 648 ? 29.022 3.935 -12.939 1.00 91.38 648 ALA A CA 1
ATOM 4905 C C . ALA A 1 648 ? 28.561 4.451 -11.570 1.00 91.38 648 ALA A C 1
ATOM 4907 O O . ALA A 1 648 ? 27.757 5.381 -11.486 1.00 91.38 648 ALA A O 1
ATOM 4908 N N . PHE A 1 649 ? 29.096 3.881 -10.486 1.00 90.56 649 PHE A N 1
ATOM 4909 C CA . PHE A 1 649 ? 28.754 4.304 -9.127 1.00 90.56 649 PHE A CA 1
ATOM 4910 C C . PHE A 1 649 ? 29.224 5.729 -8.821 1.00 90.56 649 PHE A C 1
ATOM 4912 O O . PHE A 1 649 ? 28.538 6.447 -8.095 1.00 90.56 649 PHE A O 1
ATOM 4919 N N . GLU A 1 650 ? 30.339 6.177 -9.400 1.00 90.25 650 GLU A N 1
ATOM 4920 C CA . GLU A 1 650 ? 30.751 7.581 -9.332 1.00 90.25 650 GLU A CA 1
ATOM 4921 C C . GLU A 1 650 ? 29.745 8.512 -10.022 1.00 90.25 650 GLU A C 1
ATOM 4923 O O . GLU A 1 650 ? 29.357 9.519 -9.430 1.00 90.25 650 GLU A O 1
ATOM 4928 N N . ALA A 1 651 ? 29.283 8.177 -11.234 1.00 90.94 651 ALA A N 1
ATOM 4929 C CA . ALA A 1 651 ? 28.275 8.969 -11.947 1.00 90.94 651 ALA A CA 1
ATOM 4930 C C . ALA A 1 651 ? 26.934 9.010 -11.193 1.00 90.94 651 ALA A C 1
ATOM 4932 O O . ALA A 1 651 ? 26.347 10.083 -11.025 1.00 90.94 651 ALA A O 1
ATOM 4933 N N . LEU A 1 652 ? 26.475 7.863 -10.681 1.00 88.75 652 LEU A N 1
ATOM 4934 C CA . LEU A 1 652 ? 25.260 7.772 -9.868 1.00 88.75 652 LEU A CA 1
ATOM 4935 C C . LEU A 1 652 ? 25.375 8.623 -8.601 1.00 88.75 652 LEU A C 1
ATOM 4937 O O . LEU A 1 652 ? 24.485 9.420 -8.327 1.00 88.75 652 LEU A O 1
ATOM 4941 N N . ASN A 1 653 ? 26.485 8.523 -7.866 1.00 85.50 653 ASN A N 1
ATOM 4942 C CA . ASN A 1 653 ? 26.695 9.299 -6.642 1.00 85.50 653 ASN A CA 1
ATOM 4943 C C . ASN A 1 653 ? 26.767 10.813 -6.915 1.00 85.50 653 ASN A C 1
ATOM 4945 O O . ASN A 1 653 ? 26.254 11.606 -6.130 1.00 85.50 653 ASN A O 1
ATOM 4949 N N . GLN A 1 654 ? 27.353 11.227 -8.044 1.00 87.25 654 GLN A N 1
ATOM 4950 C CA . GLN A 1 654 ? 27.379 12.636 -8.460 1.00 87.25 654 GLN A CA 1
ATOM 4951 C C . GLN A 1 654 ? 25.994 13.175 -8.844 1.00 87.25 654 GLN A C 1
ATOM 4953 O O . GLN A 1 654 ? 25.746 14.366 -8.678 1.00 87.25 654 GLN A O 1
ATOM 4958 N N . THR A 1 655 ? 25.107 12.323 -9.361 1.00 81.38 655 THR A N 1
ATOM 4959 C CA . THR A 1 655 ? 23.801 12.751 -9.892 1.00 81.38 655 THR A CA 1
ATOM 4960 C C . THR A 1 655 ? 22.671 12.635 -8.872 1.00 81.38 655 THR A C 1
ATOM 4962 O O . THR A 1 655 ? 21.747 13.444 -8.866 1.00 81.38 655 THR A O 1
ATOM 4965 N N . LEU A 1 656 ? 22.732 11.618 -8.015 1.00 73.62 656 LEU A N 1
ATOM 4966 C CA . LEU A 1 656 ? 21.685 11.272 -7.054 1.00 73.62 656 LEU A CA 1
ATOM 4967 C C . LEU A 1 656 ? 22.042 11.695 -5.622 1.00 73.62 656 LEU A C 1
ATOM 4969 O O . LEU A 1 656 ? 21.174 11.689 -4.755 1.00 73.62 656 LEU A O 1
ATOM 4973 N N . GLY A 1 657 ? 23.303 12.063 -5.364 1.00 65.81 657 GLY A N 1
ATOM 4974 C CA . GLY A 1 657 ? 23.796 12.407 -4.031 1.00 65.81 657 GLY A CA 1
ATOM 4975 C C . GLY A 1 657 ? 23.698 11.248 -3.029 1.00 65.81 657 GLY A C 1
ATOM 4976 O O . GLY A 1 657 ? 23.540 10.083 -3.389 1.00 65.81 657 GLY A O 1
ATOM 4977 N N . ALA A 1 658 ? 23.773 11.575 -1.736 1.00 55.91 658 ALA A N 1
ATOM 4978 C CA . ALA A 1 658 ? 23.634 10.605 -0.643 1.00 55.91 658 ALA A CA 1
ATOM 4979 C C . ALA A 1 658 ? 22.168 10.271 -0.283 1.00 55.91 658 ALA A C 1
ATOM 4981 O O . ALA A 1 658 ? 21.929 9.524 0.662 1.00 55.91 658 ALA A O 1
ATOM 4982 N N . THR A 1 659 ? 21.182 10.825 -0.994 1.00 52.38 659 THR A N 1
ATOM 4983 C CA . THR A 1 659 ? 19.768 10.868 -0.571 1.00 52.38 659 THR A CA 1
ATOM 4984 C C . THR A 1 659 ? 18.963 9.583 -0.814 1.00 52.38 659 THR A C 1
ATOM 4986 O O . THR A 1 659 ? 17.752 9.588 -0.631 1.00 52.38 659 THR A O 1
ATOM 4989 N N . GLY A 1 660 ? 19.609 8.469 -1.173 1.00 60.34 660 GLY A N 1
ATOM 4990 C CA . GLY A 1 660 ? 18.961 7.162 -1.365 1.00 60.34 660 GLY A CA 1
ATOM 4991 C C . GLY A 1 660 ? 17.789 7.150 -2.361 1.00 60.34 660 GLY A C 1
ATOM 4992 O O . GLY A 1 660 ? 17.547 8.122 -3.069 1.00 60.34 660 GLY A O 1
ATOM 4993 N N . TYR A 1 661 ? 17.078 6.021 -2.464 1.00 64.00 661 TYR A N 1
ATOM 4994 C CA . TYR A 1 661 ? 16.015 5.806 -3.472 1.00 64.00 661 TYR A CA 1
ATOM 4995 C C . TYR A 1 661 ? 14.587 5.667 -2.897 1.00 64.00 661 TYR A C 1
ATOM 4997 O O . TYR A 1 661 ? 13.617 5.543 -3.649 1.00 64.00 661 TYR A O 1
ATOM 5005 N N . GLU A 1 662 ? 14.419 5.675 -1.570 1.00 61.19 662 GLU A N 1
ATOM 5006 C CA . GLU A 1 662 ? 13.126 5.351 -0.939 1.00 61.19 662 GLU A CA 1
ATOM 5007 C C . GLU A 1 662 ? 12.158 6.520 -0.742 1.00 61.19 662 GLU A C 1
ATOM 5009 O O . GLU A 1 662 ? 10.977 6.268 -0.511 1.00 61.19 662 GLU A O 1
ATOM 5014 N N . SER A 1 663 ? 12.583 7.781 -0.883 1.00 59.12 663 SER A N 1
ATOM 5015 C CA . SER A 1 663 ? 11.633 8.894 -0.753 1.00 59.12 663 SER A CA 1
ATOM 5016 C C . SER A 1 663 ? 10.499 8.751 -1.770 1.00 59.12 663 SER A C 1
ATOM 5018 O O . SER A 1 663 ? 10.760 8.656 -2.970 1.00 59.12 663 SER A O 1
ATOM 5020 N N . PHE A 1 664 ? 9.239 8.810 -1.325 1.00 56.94 664 PHE A N 1
ATOM 5021 C CA . PHE A 1 664 ? 8.080 8.798 -2.225 1.00 56.94 664 PHE A CA 1
ATOM 5022 C C . PHE A 1 664 ? 8.107 9.943 -3.249 1.00 56.94 664 PHE A C 1
ATOM 5024 O O . PHE A 1 664 ? 7.540 9.798 -4.330 1.00 56.94 664 PHE A O 1
ATOM 5031 N N . SER A 1 665 ? 8.814 11.036 -2.943 1.00 64.75 665 SER A N 1
ATOM 5032 C CA . SER A 1 665 ? 9.054 12.150 -3.865 1.00 64.75 665 SER A CA 1
ATOM 5033 C C . SER A 1 665 ? 10.237 11.935 -4.816 1.00 64.75 665 SER A C 1
ATOM 5035 O O . SER A 1 665 ? 10.396 12.706 -5.757 1.00 64.75 665 SER A O 1
ATOM 5037 N N . SER A 1 666 ? 11.069 10.910 -4.597 1.00 80.12 666 SER A N 1
ATOM 5038 C CA . SER A 1 666 ? 12.172 10.582 -5.501 1.00 80.12 666 SER A CA 1
ATOM 5039 C C . SER A 1 666 ? 11.630 9.923 -6.773 1.00 80.12 666 SER A C 1
ATOM 5041 O O . SER A 1 666 ? 10.980 8.871 -6.664 1.00 80.12 666 SER A O 1
ATOM 5043 N N . PRO A 1 667 ? 11.942 10.475 -7.964 1.00 87.56 667 PRO A N 1
ATOM 5044 C CA . PRO A 1 667 ? 11.690 9.809 -9.238 1.00 87.56 667 PRO A CA 1
ATOM 5045 C C . PRO A 1 667 ? 12.654 8.636 -9.474 1.00 87.56 667 PRO A C 1
ATOM 5047 O O . PRO A 1 667 ? 12.335 7.724 -10.227 1.00 87.56 667 PRO A O 1
ATOM 5050 N N . PHE A 1 668 ? 13.818 8.616 -8.817 1.00 91.62 668 PHE A N 1
ATOM 5051 C CA . PHE A 1 668 ? 14.766 7.508 -8.904 1.00 91.62 668 PHE A CA 1
ATOM 5052 C C . PHE A 1 668 ? 14.358 6.357 -7.974 1.00 91.62 668 PHE A C 1
ATOM 5054 O O . PHE A 1 668 ? 14.170 6.570 -6.773 1.00 91.62 668 PHE A O 1
ATOM 5061 N N . LEU A 1 669 ? 14.253 5.149 -8.533 1.00 92.25 669 LEU A N 1
ATOM 5062 C CA . LEU A 1 669 ? 13.759 3.942 -7.862 1.00 92.25 669 LEU A CA 1
ATOM 5063 C C . LEU A 1 669 ? 14.866 2.967 -7.445 1.00 92.25 669 LEU A C 1
ATOM 5065 O O . LEU A 1 669 ? 14.653 2.173 -6.529 1.00 92.25 669 LEU A O 1
ATOM 5069 N N . GLY A 1 670 ? 16.030 3.013 -8.097 1.00 92.44 670 GLY A N 1
ATOM 5070 C CA . GLY A 1 670 ? 17.130 2.089 -7.831 1.00 92.44 670 GLY A CA 1
ATOM 5071 C C . GLY A 1 670 ? 17.995 1.774 -9.053 1.00 92.44 670 GLY A C 1
ATOM 5072 O O . GLY A 1 670 ? 17.855 2.354 -10.130 1.00 92.44 670 GLY A O 1
ATOM 5073 N N . VAL A 1 671 ? 18.916 0.833 -8.857 1.00 92.81 671 VAL A N 1
ATOM 5074 C CA . VAL A 1 671 ? 19.840 0.336 -9.891 1.00 92.81 671 VAL A CA 1
ATOM 5075 C C . VAL A 1 671 ? 19.401 -1.060 -10.308 1.00 92.81 671 VAL A C 1
ATOM 5077 O O . VAL A 1 671 ? 19.221 -1.911 -9.440 1.00 92.81 671 VAL A O 1
ATOM 5080 N N . THR A 1 672 ? 19.274 -1.303 -11.607 1.00 93.25 672 THR A N 1
ATOM 5081 C CA . THR A 1 672 ? 19.004 -2.625 -12.175 1.00 93.25 672 THR A CA 1
ATOM 5082 C C . THR A 1 672 ? 20.322 -3.251 -12.619 1.00 93.25 672 THR A C 1
ATOM 5084 O O . THR A 1 672 ? 21.044 -2.668 -13.423 1.00 93.25 672 THR A O 1
ATOM 5087 N N . VAL A 1 673 ? 20.669 -4.423 -12.092 1.00 89.56 673 VAL A N 1
ATOM 5088 C CA . VAL A 1 673 ? 21.874 -5.154 -12.495 1.00 89.56 673 VAL A CA 1
ATOM 5089 C C . VAL A 1 673 ? 21.565 -6.105 -13.643 1.00 89.56 673 VAL A C 1
ATOM 5091 O O . VAL A 1 673 ? 20.561 -6.820 -13.623 1.00 89.56 673 VAL A O 1
ATOM 5094 N N . TRP A 1 674 ? 22.455 -6.144 -14.628 1.00 80.38 674 TRP A N 1
ATOM 5095 C CA . TRP A 1 674 ? 22.337 -7.050 -15.763 1.00 80.38 674 TRP A CA 1
ATOM 5096 C C . TRP A 1 674 ? 23.502 -8.032 -15.847 1.00 80.38 674 TRP A C 1
ATOM 5098 O O . TRP A 1 674 ? 24.662 -7.635 -15.974 1.00 80.38 674 TRP A O 1
ATOM 5108 N N . GLY A 1 675 ? 23.209 -9.327 -15.793 1.00 69.44 675 GLY A N 1
ATOM 5109 C CA . GLY A 1 675 ? 24.223 -10.368 -15.917 1.00 69.44 675 GLY A CA 1
ATOM 5110 C C . GLY A 1 675 ? 23.669 -11.659 -16.500 1.00 69.44 675 GLY A C 1
ATOM 5111 O O . GLY A 1 675 ? 22.465 -11.900 -16.457 1.00 69.44 675 GLY A O 1
ATOM 5112 N N . PHE A 1 676 ? 24.560 -12.509 -17.009 1.00 62.09 676 PHE A N 1
ATOM 5113 C CA . PHE A 1 676 ? 24.216 -13.845 -17.498 1.00 62.09 676 PHE A CA 1
ATOM 5114 C C . PHE A 1 676 ? 24.761 -14.927 -16.563 1.00 62.09 676 PHE A C 1
ATOM 5116 O O . PHE A 1 676 ? 25.857 -14.798 -16.020 1.00 62.09 676 PHE A O 1
ATOM 5123 N N . LEU A 1 677 ? 24.020 -16.033 -16.432 1.00 58.03 677 LEU A N 1
ATOM 5124 C CA . LEU A 1 677 ? 24.599 -17.303 -16.001 1.00 58.03 677 LEU A CA 1
ATOM 5125 C C . LEU A 1 677 ? 25.045 -18.057 -17.249 1.00 58.03 677 LEU A C 1
ATOM 5127 O O . LEU A 1 677 ? 24.219 -18.490 -18.051 1.00 58.03 677 LEU A O 1
ATOM 5131 N N . SER A 1 678 ? 26.352 -18.249 -17.399 1.00 52.16 678 SER A N 1
ATOM 5132 C CA . SER A 1 678 ? 26.934 -19.232 -18.317 1.00 52.16 678 SER A CA 1
ATOM 5133 C C . SER A 1 678 ? 26.639 -19.073 -19.817 1.00 52.16 678 SER A C 1
ATOM 5135 O O . SER A 1 678 ? 26.373 -20.055 -20.507 1.00 52.16 678 SER A O 1
ATOM 5137 N N . ARG A 1 679 ? 26.782 -17.865 -20.372 1.00 49.78 679 ARG A N 1
ATOM 5138 C CA . ARG A 1 679 ? 27.136 -17.767 -21.799 1.00 49.78 679 ARG A CA 1
ATOM 5139 C C . ARG A 1 679 ? 28.653 -17.897 -21.932 1.00 49.78 679 ARG A C 1
ATOM 5141 O O . ARG A 1 679 ? 29.394 -17.346 -21.123 1.00 49.78 679 ARG A O 1
ATOM 5148 N N . ASP A 1 680 ? 29.104 -18.698 -22.894 1.00 44.25 680 ASP A N 1
ATOM 5149 C CA . ASP A 1 680 ? 30.521 -18.795 -23.234 1.00 44.25 680 ASP A CA 1
ATOM 5150 C C . ASP A 1 680 ? 30.955 -17.500 -23.914 1.00 44.25 680 ASP A C 1
ATOM 5152 O O . ASP A 1 680 ? 30.655 -17.272 -25.082 1.00 44.25 680 ASP A O 1
ATOM 5156 N N . VAL A 1 681 ? 31.662 -16.666 -23.165 1.00 46.72 681 VAL A N 1
ATOM 5157 C CA . VAL A 1 681 ? 32.286 -15.428 -23.629 1.00 46.72 681 VAL A CA 1
ATOM 5158 C C . VAL A 1 681 ? 33.785 -15.723 -23.768 1.00 46.72 681 VAL A C 1
ATOM 5160 O O . VAL A 1 681 ? 34.356 -16.480 -22.983 1.00 46.72 681 VAL A O 1
ATOM 5163 N N . ARG A 1 682 ? 34.452 -15.241 -24.812 1.00 44.00 682 ARG A N 1
ATOM 5164 C CA . ARG A 1 682 ? 35.889 -15.435 -25.052 1.00 44.00 682 ARG A CA 1
ATOM 5165 C C . ARG A 1 682 ? 36.642 -14.102 -25.013 1.00 44.00 682 ARG A C 1
ATOM 5167 O O . ARG A 1 682 ? 36.999 -13.559 -26.057 1.00 44.00 682 ARG A O 1
ATOM 5174 N N . VAL A 1 683 ? 37.051 -13.680 -23.817 1.00 45.81 683 VAL A N 1
ATOM 5175 C CA . VAL A 1 683 ? 37.947 -12.526 -23.651 1.00 45.81 683 VAL A CA 1
ATOM 5176 C C . VAL A 1 683 ? 39.389 -12.963 -23.938 1.00 45.81 683 VAL A C 1
ATOM 5178 O O . VAL A 1 683 ? 39.944 -13.828 -23.260 1.00 45.81 683 VAL A O 1
ATOM 5181 N N . SER A 1 684 ? 40.030 -12.370 -24.944 1.00 41.44 684 SER A N 1
ATOM 5182 C CA . SER A 1 684 ? 41.444 -12.596 -25.311 1.00 41.44 684 SER A CA 1
ATOM 5183 C C . SER A 1 684 ? 41.807 -14.062 -25.607 1.00 41.44 684 SER A C 1
ATOM 5185 O O . SER A 1 684 ? 42.909 -14.516 -25.304 1.00 41.44 684 SER A O 1
ATOM 5187 N N . GLY A 1 685 ? 40.869 -14.837 -26.163 1.00 42.53 685 GLY A N 1
ATOM 5188 C CA . GLY A 1 685 ? 41.050 -16.275 -26.406 1.00 42.53 685 GLY A CA 1
ATOM 5189 C C . GLY A 1 685 ? 40.884 -17.160 -25.161 1.00 42.53 685 GLY A C 1
ATOM 5190 O O . GLY A 1 685 ? 40.899 -18.386 -25.286 1.00 42.53 685 GLY A O 1
ATOM 5191 N N . PHE A 1 686 ? 40.656 -16.570 -23.984 1.00 37.19 686 PHE A N 1
ATOM 5192 C CA . PHE A 1 686 ? 40.311 -17.283 -22.760 1.00 37.19 686 PHE A CA 1
ATOM 5193 C C . PHE A 1 686 ? 38.795 -17.396 -22.635 1.00 37.19 686 PHE A C 1
ATOM 5195 O O . PHE A 1 686 ? 38.065 -16.415 -22.739 1.00 37.19 686 PHE A O 1
ATOM 5202 N N . ARG A 1 687 ? 38.316 -18.619 -22.400 1.00 42.16 687 ARG A N 1
ATOM 5203 C CA . ARG A 1 687 ? 36.906 -18.898 -22.125 1.00 42.16 687 ARG A CA 1
ATOM 5204 C C . ARG A 1 687 ? 36.529 -18.271 -20.778 1.00 42.16 687 ARG A C 1
ATOM 5206 O O . ARG A 1 687 ? 36.859 -18.817 -19.729 1.00 42.16 687 ARG A O 1
ATOM 5213 N N . HIS A 1 688 ? 35.847 -17.137 -20.821 1.00 44.53 688 HIS A N 1
ATOM 5214 C CA . HIS A 1 688 ? 35.109 -16.577 -19.705 1.00 44.53 688 HIS A CA 1
ATOM 5215 C C . HIS A 1 688 ? 33.687 -17.123 -19.752 1.00 44.53 688 HIS A C 1
ATOM 5217 O O . HIS A 1 688 ? 32.856 -16.726 -20.558 1.00 44.53 688 HIS A O 1
ATOM 5223 N N . THR A 1 689 ? 33.392 -18.045 -18.852 1.00 48.44 689 THR A N 1
ATOM 5224 C CA . THR A 1 689 ? 32.017 -18.423 -18.549 1.00 48.44 689 THR A CA 1
ATOM 5225 C C . THR A 1 689 ? 31.724 -17.764 -17.205 1.00 48.44 689 THR A C 1
ATOM 5227 O O . THR A 1 689 ? 32.060 -18.385 -16.195 1.00 48.44 689 THR A O 1
ATOM 5230 N N . PRO A 1 690 ? 31.206 -16.515 -17.131 1.00 48.69 690 PRO A N 1
ATOM 5231 C CA . PRO A 1 690 ? 30.735 -15.993 -15.857 1.00 48.69 690 PRO A CA 1
ATOM 5232 C C . PRO A 1 690 ? 29.713 -16.998 -15.330 1.00 48.69 690 PRO A C 1
ATOM 5234 O O . PRO A 1 690 ? 28.650 -17.208 -15.921 1.00 48.69 690 PRO A O 1
ATOM 5237 N N . LYS A 1 691 ? 30.080 -17.716 -14.271 1.00 49.09 691 LYS A N 1
ATOM 5238 C CA . LYS A 1 691 ? 29.186 -18.654 -13.597 1.00 49.09 691 LYS A CA 1
ATOM 5239 C C . LYS A 1 691 ? 28.194 -17.892 -12.733 1.00 49.09 691 LYS A C 1
ATOM 5241 O O . LYS A 1 691 ? 27.201 -18.475 -12.312 1.00 49.09 691 LYS A O 1
ATOM 5246 N N . GLN A 1 692 ? 28.472 -16.614 -12.456 1.00 57.69 692 GLN A N 1
ATOM 5247 C CA . GLN A 1 692 ? 27.673 -15.765 -11.588 1.00 57.69 692 GLN A CA 1
ATOM 5248 C C . GLN A 1 692 ? 27.598 -14.313 -12.109 1.00 57.69 692 GLN A C 1
ATOM 5250 O O . GLN A 1 692 ? 28.507 -13.835 -12.783 1.00 57.69 692 GLN A O 1
ATOM 5255 N N . PRO A 1 693 ? 26.557 -13.548 -11.750 1.00 57.53 693 PRO A N 1
ATOM 5256 C CA . PRO A 1 693 ? 26.397 -12.146 -12.162 1.00 57.53 693 PRO A CA 1
ATOM 5257 C C . PRO A 1 693 ? 27.447 -11.218 -11.538 1.00 57.53 693 PRO A C 1
ATOM 5259 O O . PRO A 1 693 ? 27.695 -10.125 -12.045 1.00 57.53 693 PRO A O 1
ATOM 5262 N N . PHE A 1 694 ? 28.050 -11.668 -10.432 1.00 68.50 694 PHE A N 1
ATOM 5263 C CA . PHE A 1 694 ? 29.031 -10.955 -9.618 1.00 68.50 694 PHE A CA 1
ATOM 5264 C C . PHE A 1 694 ? 30.380 -11.697 -9.546 1.00 68.50 694 PHE A C 1
ATOM 5266 O O . PHE A 1 694 ? 31.072 -11.618 -8.534 1.00 68.50 694 PHE A O 1
ATOM 5273 N N . ASP A 1 695 ? 30.735 -12.447 -10.594 1.00 65.62 695 ASP A N 1
ATOM 5274 C CA . ASP A 1 695 ? 31.822 -13.447 -10.570 1.00 65.62 695 ASP A CA 1
ATOM 5275 C C . ASP A 1 695 ? 33.242 -12.870 -10.429 1.00 65.62 695 ASP A C 1
ATOM 5277 O O . ASP A 1 695 ? 34.208 -13.606 -10.237 1.00 65.62 695 ASP A O 1
ATOM 5281 N N . THR A 1 696 ? 33.413 -11.550 -10.531 1.00 70.69 696 THR A N 1
ATOM 5282 C CA . THR A 1 696 ? 34.738 -10.942 -10.385 1.00 70.69 696 THR A CA 1
ATOM 5283 C C . THR A 1 696 ? 35.111 -10.836 -8.900 1.00 70.69 696 THR A C 1
ATOM 5285 O O . THR A 1 696 ? 34.369 -10.213 -8.132 1.00 70.69 696 THR A O 1
ATOM 5288 N N . PRO A 1 697 ? 36.269 -11.372 -8.457 1.00 75.56 697 PRO A N 1
ATOM 5289 C CA . PRO A 1 697 ? 36.698 -11.284 -7.063 1.00 75.56 697 PRO A CA 1
ATOM 5290 C C . PRO A 1 697 ? 36.633 -9.852 -6.514 1.00 75.56 697 PRO A C 1
ATOM 5292 O O . PRO A 1 697 ? 37.169 -8.920 -7.109 1.00 75.56 697 PRO A O 1
ATOM 5295 N N . GLY A 1 698 ? 35.962 -9.674 -5.373 1.00 80.69 698 GLY A N 1
ATOM 5296 C CA . GLY A 1 698 ? 35.771 -8.370 -4.722 1.00 80.69 698 GLY A CA 1
ATOM 5297 C C . GLY A 1 698 ? 34.586 -7.541 -5.238 1.00 80.69 698 GLY A C 1
ATOM 5298 O O . GLY A 1 698 ? 34.172 -6.604 -4.556 1.00 80.69 698 GLY A O 1
ATOM 5299 N N . MET A 1 699 ? 33.976 -7.904 -6.370 1.00 82.38 699 MET A N 1
ATOM 5300 C CA . MET A 1 699 ? 32.853 -7.161 -6.952 1.00 82.38 699 MET A CA 1
ATOM 5301 C C . MET A 1 699 ? 31.616 -7.181 -6.057 1.00 82.38 699 MET A C 1
ATOM 5303 O O . MET A 1 699 ? 31.032 -6.126 -5.828 1.00 82.38 699 MET A O 1
ATOM 5307 N N . VAL A 1 700 ? 31.254 -8.342 -5.489 1.00 84.06 700 VAL A N 1
ATOM 5308 C CA . VAL A 1 700 ? 30.153 -8.443 -4.511 1.00 84.06 700 VAL A CA 1
ATOM 5309 C C . VAL A 1 700 ? 30.375 -7.467 -3.361 1.00 84.06 700 VAL A C 1
ATOM 5311 O O . VAL A 1 700 ? 29.492 -6.668 -3.085 1.00 84.06 700 VAL A O 1
ATOM 5314 N N . GLN A 1 701 ? 31.563 -7.470 -2.749 1.00 85.56 701 GLN A N 1
ATOM 5315 C CA . GLN A 1 701 ? 31.897 -6.592 -1.622 1.00 85.56 701 GLN A CA 1
ATOM 5316 C C . GLN A 1 701 ? 31.860 -5.103 -2.002 1.00 85.56 701 GLN A C 1
ATOM 5318 O O . GLN A 1 701 ? 31.451 -4.249 -1.212 1.00 85.56 701 GLN A O 1
ATOM 5323 N N . PHE A 1 702 ? 32.305 -4.764 -3.212 1.00 87.88 702 PHE A N 1
ATOM 5324 C CA . PHE A 1 702 ? 32.249 -3.393 -3.704 1.00 87.88 702 PHE A CA 1
ATOM 5325 C C . PHE A 1 702 ? 30.803 -2.941 -3.919 1.00 87.88 702 PHE A C 1
ATOM 5327 O O . PHE A 1 702 ? 30.383 -1.918 -3.383 1.00 87.88 702 PHE A O 1
ATOM 5334 N N . VAL A 1 703 ? 30.021 -3.716 -4.668 1.00 87.19 703 VAL A N 1
ATOM 5335 C CA . VAL A 1 703 ? 28.641 -3.368 -5.024 1.00 87.19 703 VAL A CA 1
ATOM 5336 C C . VAL A 1 703 ? 27.754 -3.360 -3.779 1.00 87.19 703 VAL A C 1
ATOM 5338 O O . VAL A 1 703 ? 27.013 -2.402 -3.568 1.00 87.19 703 VAL A O 1
ATOM 5341 N N . SER A 1 704 ? 27.906 -4.345 -2.893 1.00 86.50 704 SER A N 1
ATOM 5342 C CA . SER A 1 704 ? 27.149 -4.456 -1.642 1.00 86.50 704 SER A CA 1
ATOM 5343 C C . SER A 1 704 ? 27.372 -3.277 -0.691 1.00 86.50 704 SER A C 1
ATOM 5345 O O . SER A 1 704 ? 26.523 -2.998 0.146 1.00 86.50 704 SER A O 1
ATOM 5347 N N . THR A 1 705 ? 28.482 -2.544 -0.820 1.00 85.62 705 THR A N 1
ATOM 5348 C CA . THR A 1 705 ? 28.783 -1.371 0.017 1.00 85.62 705 THR A CA 1
ATOM 5349 C C . THR A 1 705 ? 28.514 -0.039 -0.685 1.00 85.62 705 THR A C 1
ATOM 5351 O O . THR A 1 705 ? 28.292 0.972 -0.004 1.00 85.62 705 THR A O 1
ATOM 5354 N N . ARG A 1 706 ? 28.497 -0.028 -2.025 1.00 87.25 706 ARG A N 1
ATOM 5355 C CA . ARG A 1 706 ? 28.368 1.173 -2.870 1.00 87.25 706 ARG A CA 1
ATOM 5356 C C . ARG A 1 706 ? 27.018 1.334 -3.557 1.00 87.25 706 ARG A C 1
ATOM 5358 O O . ARG A 1 706 ? 26.740 2.440 -4.017 1.00 87.25 706 ARG A O 1
ATOM 5365 N N . MET A 1 707 ? 26.177 0.299 -3.585 1.00 87.31 707 MET A N 1
ATOM 5366 C CA . MET A 1 707 ? 24.778 0.452 -3.975 1.00 87.31 707 MET A CA 1
ATOM 5367 C C . MET A 1 707 ? 24.143 1.604 -3.187 1.00 87.31 707 MET A C 1
ATOM 5369 O O . MET A 1 707 ? 24.373 1.691 -1.968 1.00 87.31 707 MET A O 1
ATOM 5373 N N . PRO A 1 708 ? 23.396 2.507 -3.861 1.00 85.94 708 PRO A N 1
ATOM 5374 C CA . PRO A 1 708 ? 22.622 3.536 -3.186 1.00 85.94 708 PRO A CA 1
ATOM 5375 C C . PRO A 1 708 ? 21.843 2.919 -2.033 1.00 85.94 708 PRO A C 1
ATOM 5377 O O . PRO A 1 708 ? 21.234 1.873 -2.196 1.00 85.94 708 PRO A O 1
ATOM 5380 N N . ARG A 1 709 ? 21.891 3.523 -0.849 1.00 81.62 709 ARG A N 1
ATOM 5381 C CA . ARG A 1 709 ? 21.155 2.975 0.290 1.00 81.62 709 ARG A CA 1
ATOM 5382 C C . ARG A 1 709 ? 19.672 3.281 0.139 1.00 81.62 709 ARG A C 1
ATOM 5384 O O . ARG A 1 709 ? 19.295 4.382 -0.266 1.00 81.62 709 ARG A O 1
ATOM 5391 N N . LYS A 1 710 ? 18.839 2.350 0.576 1.00 72.94 710 LYS A N 1
ATOM 5392 C CA . LYS A 1 710 ? 17.568 2.687 1.204 1.00 72.94 710 LYS A CA 1
ATOM 5393 C C . LYS A 1 710 ? 17.889 3.619 2.372 1.00 72.94 710 LYS A C 1
ATOM 5395 O O . LYS A 1 710 ? 18.646 3.232 3.259 1.00 72.94 710 LYS A O 1
ATOM 5400 N N . LEU A 1 711 ? 17.406 4.860 2.338 1.00 63.34 711 LEU A N 1
ATOM 5401 C CA . LEU A 1 711 ? 17.510 5.704 3.525 1.00 63.34 711 LEU A CA 1
ATOM 5402 C C . LEU A 1 711 ? 16.712 5.022 4.637 1.00 63.34 711 LEU A C 1
ATOM 5404 O O . LEU A 1 711 ? 15.588 4.586 4.393 1.00 63.34 711 LEU A O 1
ATOM 5408 N N . ALA A 1 712 ? 17.295 4.916 5.830 1.00 48.38 712 ALA A N 1
ATOM 5409 C CA . ALA A 1 712 ? 16.501 4.638 7.017 1.00 48.38 712 ALA A CA 1
ATOM 5410 C C . ALA A 1 712 ? 15.464 5.766 7.128 1.00 48.38 712 ALA A C 1
ATOM 5412 O O . ALA A 1 712 ? 15.846 6.939 7.113 1.00 48.38 712 ALA A O 1
ATOM 5413 N N . ALA A 1 713 ? 14.185 5.391 7.102 1.00 44.34 713 ALA A N 1
ATOM 5414 C CA . ALA A 1 713 ? 13.066 6.321 7.212 1.00 44.34 713 ALA A CA 1
ATOM 5415 C C . ALA A 1 713 ? 13.081 7.063 8.552 1.00 44.34 713 ALA A C 1
ATOM 5417 O O . ALA A 1 713 ? 13.464 6.430 9.566 1.00 44.34 713 ALA A O 1
#

Organism: Gonium pectorale (NCBI:txid33097)

Foldseek 3Di:
DDDPPPDPPVVVVVPVVDDPPVQDFDPLVLLLVLAAFAEEEEAEDPDPVSLVVVLVLLLVLDVLLDQRHHHQEYAYEWEEQQLVDLADATDPSRLVSLVSNCPRPNHNFYAYEHAYEAPPPDDPRDHLLPDDLVSLLSSLLNVLLNVLVDPSHQAYEYHYPPCDDPNVVSVLSSLLNNLRSQRGCVRNVPDSNGGAYEYEHELQSLALSSLVSRGSSYEYAYELAPQVDPDHLDDDFLVVSLVSSLVSVVSLVVRLVSHPRSAYAYEFEFAVSLVVSLVVQLPPDPVPRDPHADCDDLPDRHNVVSNVVSCCVRPVVAPPDDCVPDSYRYYYYYDDAFDDPDRNNDGDGPDGSQPPCQSPPPLFDFHRLVLLLVLAAFAAEEEAEDPDPVSLVLQLVQLLVLCVLLDLFHHHAEYAYEFEEAQLVDLADATDPVRLVSLVSNVPRPNHNFYAYEHAYEAPPPDDNRDHLLVDDLVSLLSSLLNVLLRVLVDPSHQAYEYHYPPCDDPCVVSVLSSLLSNLRSQRRCNRHVPDNNGGAYEYEHELQSLAQSSLVSRGSSYEYAYELAQDPVVGGLDADFLVVSLVRSLVSLVSLVVRLVVHPRSAYAYEDEQAPSLQVSQVVQPPPDLVSQDPHADCDDPPDGHNVVSNLVSCCVRVPLPFQPPPPHSYRFYYYYHDQFDQGQHSNDTDGQNHSQSDPCSSVVSSVSGRTPPND

pLDDT: mean 78.88, std 18.06, range [30.89, 98.0]